Protein AF-0000000082336134 (afdb_homodimer)

pLDDT: mean 95.04, std 8.69, range [46.72, 98.94]

Radius of gyration: 25.52 Å; Cα contacts (8 Å, |Δi|>4): 614; chains: 2; bounding box: 63×89×50 Å

Nearest PDB structures (foldseek):
  8w0r-assembly1_A  TM=9.629E-01  e=2.155E-12  Homo sapiens
  6oht-assembly1_A  TM=9.572E-01  e=1.362E-10  Homo sapiens
  7xew-assembly1_A  TM=1.998E-01  e=6.563E+00  Mus musculus
  8w0r-assembly1_A  TM=9.629E-01  e=2.155E-12  Homo sapiens
  6oht-assembly1_A  TM=9.572E-01  e=1.362E-10  Homo sapiens

Secondary structure (DSSP, 8-state):
-------SSTT---TT----SS-HHHHHHHHHHHHHHHHHHHHHHHHHH-TT--HHHHHHHHHHHHHHHIIIIIIHHHHHHTTTGGG--SHHHHHHHHHTTS-GGGGTT-HHHHHHHHHIIIIIHHHHHHHHHHHHTT-TTHHHHHHHHHHHHHHHHHHHHHHHHHHHHHH----S-SSHIIIIIIIIIHHHHHHHHHHHHHHHHHHHHHHHHHHHHHHHHHHHHHHHHHT-/-------SSTT---TT----SS-HHHHHHHHHHHHHHHHHHHHHHHHHH-TT--HHHHHHHHHHHHHHHIIIIIIHHHHHHTTTGGG--SHHHHHHHHHTTS-GGGGTT-HHHHHHHHHIIIIIHHHHHHHHHHHHTT-TTHHHHHHHHHHHHHHHHHHHHHHHHHHHHHH----S-SSHIIIIIIIIIHHHHHHHHHHHHHHHHHHHHHHHHHHHHHHHHHHHHHHHHHT-

Sequence (464 aa):
MAHPHSYHPVGVDIPNYVPNEWSTLALVSTFAAVAVAVLATAKTLATKSNPNISIPDLSTVLWFSLCSPIHFVLEGYYASNFTTLQGSQHILAQLWKEYSLSDSRYLTSDGFMVIMESVTAWGWGPLSLILAYFIVTDNAFRHPLQIIISLGQLYGNILYYGICAFDFLVYGVEYSRPENYYFYGYFVFLNAFWIVIPVYLISDSVRSCAAAFADVKRLKTAGINGSAKKTTMAHPHSYHPVGVDIPNYVPNEWSTLALVSTFAAVAVAVLATAKTLATKSNPNISIPDLSTVLWFSLCSPIHFVLEGYYASNFTTLQGSQHILAQLWKEYSLSDSRYLTSDGFMVIMESVTAWGWGPLSLILAYFIVTDNAFRHPLQIIISLGQLYGNILYYGICAFDFLVYGVEYSRPENYYFYGYFVFLNAFWIVIPVYLISDSVRSCAAAFADVKRLKTAGINGSAKKTT

Foldseek 3Di:
DPDDDDWPPHPDDQPQADAAPDDPVVLVVVVVVVLVVQLVVQLVVLCVLAVPQDPVLNVLLSVLSSLQCCLAPLLVCLLVQQQPLRNDRPSSSNSQVSLQLLAVCSRVPNPLSNVLSVCSRVPSNVLSNVLSVCSSVVNPCNLVSLLVSLVSLQVSLCCVVVVQVCCCVPVVTGGHDPDCCSNCVSPNVVSVCSNVVSVVSNVVSVVVVVVVVVVVVVVVVVVVVVVVVVVD/DPDDDDWPPHPDDQPQADAAPDDPVVLVVVVVVVLVVQLVVQLVVLCVLAVPQDPVLNVLLSVLSSLQCCLAPLLVCLLVQQQPLRNDRPSSSNSQVSLQLLAVCSRVPNPLSNVLSVCSRVPSNVLSNVLSVCSSVVNPCNLVSLLVSLVSLQVSLCCVVVVQVCCCVPVVTGGHDPDCCSNCVSPNVVSVCSNVVSVVSNVVSVVVVVVVVVVVVVVVVVVVVVVVVVVD

Structure (mmCIF, N/CA/C/O backbone):
data_AF-0000000082336134-model_v1
#
loop_
_entity.id
_entity.type
_entity.pdbx_description
1 polymer 'EXPERA domain-containing protein'
#
loop_
_atom_site.group_PDB
_atom_site.id
_atom_site.type_symbol
_atom_site.label_atom_id
_atom_site.label_alt_id
_atom_site.label_comp_id
_atom_site.label_asym_id
_atom_site.label_entity_id
_atom_site.label_seq_id
_atom_site.pdbx_PDB_ins_code
_atom_site.Cartn_x
_atom_site.Cartn_y
_atom_site.Cartn_z
_atom_site.occupancy
_atom_site.B_iso_or_equiv
_atom_site.auth_seq_id
_atom_site.auth_comp_id
_atom_site.auth_asym_id
_atom_site.auth_atom_id
_atom_site.pdbx_PDB_model_num
ATOM 1 N N . MET A 1 1 ? -9.109 -38.531 -6.867 1 47.91 1 MET A N 1
ATOM 2 C CA . MET A 1 1 ? -8.836 -38.062 -8.227 1 47.91 1 MET A CA 1
ATOM 3 C C . MET A 1 1 ? -9.125 -36.594 -8.359 1 47.91 1 MET A C 1
ATOM 5 O O . MET A 1 1 ? -10 -36.062 -7.672 1 47.91 1 MET A O 1
ATOM 9 N N . ALA A 1 2 ? -8.055 -35.719 -8.812 1 63.34 2 ALA A N 1
ATOM 10 C CA . ALA A 1 2 ? -8.234 -34.25 -8.891 1 63.34 2 ALA A CA 1
ATOM 11 C C . ALA A 1 2 ? -9.438 -33.906 -9.75 1 63.34 2 ALA A C 1
ATOM 13 O O . ALA A 1 2 ? -9.609 -34.438 -10.852 1 63.34 2 ALA A O 1
ATOM 14 N N . HIS A 1 3 ? -10.562 -33.469 -9.234 1 80.19 3 HIS A N 1
ATOM 15 C CA . HIS A 1 3 ? -11.727 -33.031 -10 1 80.19 3 HIS A CA 1
ATOM 16 C C . HIS A 1 3 ? -11.328 -32.062 -11.094 1 80.19 3 HIS A C 1
ATOM 18 O O . HIS A 1 3 ? -10.43 -31.234 -10.891 1 80.19 3 HIS A O 1
ATOM 24 N N . PRO A 1 4 ? -11.906 -32.312 -12.188 1 86 4 PRO A N 1
ATOM 25 C CA . PRO A 1 4 ? -11.68 -31.297 -13.227 1 86 4 PRO A CA 1
ATOM 26 C C . PRO A 1 4 ? -12.203 -29.922 -12.828 1 86 4 PRO A C 1
ATOM 28 O O . PRO A 1 4 ? -13.164 -29.812 -12.055 1 86 4 PRO A O 1
ATOM 31 N N . HIS A 1 5 ? -11.484 -28.938 -13.141 1 90.5 5 HIS A N 1
ATOM 32 C CA . HIS A 1 5 ? -11.93 -27.578 -12.883 1 90.5 5 HIS A CA 1
ATOM 33 C C . HIS A 1 5 ? -11.758 -26.688 -14.109 1 90.5 5 HIS A C 1
ATOM 35 O O . HIS A 1 5 ? -11.148 -27.109 -15.102 1 90.5 5 HIS A O 1
ATOM 41 N N . SER A 1 6 ? -12.32 -25.484 -14 1 89.31 6 SER A N 1
ATOM 42 C CA . SER A 1 6 ? -12.328 -24.594 -15.156 1 89.31 6 SER A CA 1
ATOM 43 C C . SER A 1 6 ? -11.539 -23.312 -14.875 1 89.31 6 SER A C 1
ATOM 45 O O . SER A 1 6 ? -11.836 -22.266 -15.445 1 89.31 6 SER A O 1
ATOM 47 N N . TYR A 1 7 ? -10.656 -23.438 -14 1 94.44 7 TYR A N 1
ATOM 48 C CA . TYR A 1 7 ? -9.844 -22.266 -13.68 1 94.44 7 TYR A CA 1
ATOM 49 C C . TYR A 1 7 ? -8.742 -22.078 -14.711 1 94.44 7 TYR A C 1
ATOM 51 O O . TYR A 1 7 ? -8.398 -23 -15.445 1 94.44 7 TYR A O 1
ATOM 59 N N . HIS A 1 8 ? -8.297 -20.891 -14.805 1 93.38 8 HIS A N 1
ATOM 60 C CA . HIS A 1 8 ? -7.254 -20.516 -15.75 1 93.38 8 HIS A CA 1
ATOM 61 C C . HIS A 1 8 ? -5.98 -20.078 -15.023 1 93.38 8 HIS A C 1
ATOM 63 O O . HIS A 1 8 ? -6.039 -19.531 -13.93 1 93.38 8 HIS A O 1
ATOM 69 N N . PRO A 1 9 ? -4.867 -20.203 -15.688 1 93.88 9 PRO A N 1
ATOM 70 C CA . PRO A 1 9 ? -4.691 -20.859 -16.984 1 93.88 9 PRO A CA 1
ATOM 71 C C . PRO A 1 9 ? -5.133 -22.312 -16.969 1 93.88 9 PRO A C 1
ATOM 73 O O . PRO A 1 9 ? -5.152 -22.953 -15.914 1 93.88 9 PRO A O 1
ATOM 76 N N . VAL A 1 10 ? -5.422 -22.719 -18.172 1 91.75 10 VAL A N 1
ATOM 77 C CA . VAL A 1 10 ? -5.945 -24.078 -18.281 1 91.75 10 VAL A CA 1
ATOM 78 C C . VAL A 1 10 ? -4.906 -25.078 -17.766 1 91.75 10 VAL A C 1
ATOM 80 O O . VAL A 1 10 ? -3.729 -24.984 -18.109 1 91.75 10 VAL A O 1
ATOM 83 N N . GLY A 1 11 ? -5.359 -25.984 -16.812 1 89.62 11 GLY A N 1
ATOM 84 C CA . GLY A 1 11 ? -4.469 -27.016 -16.297 1 89.62 11 GLY A CA 1
ATOM 85 C C . GLY A 1 11 ? -3.721 -26.594 -15.047 1 89.62 11 GLY A C 1
ATOM 86 O O . GLY A 1 11 ? -2.916 -27.359 -14.516 1 89.62 11 GLY A O 1
ATOM 87 N N . VAL A 1 12 ? -3.977 -25.422 -14.625 1 91.94 12 VAL A N 1
ATOM 88 C CA . VAL A 1 12 ? -3.328 -24.969 -13.398 1 91.94 12 VAL A CA 1
ATOM 89 C C . VAL A 1 12 ? -3.611 -25.969 -12.273 1 91.94 12 VAL A C 1
ATOM 91 O O . VAL A 1 12 ? -4.723 -26.484 -12.164 1 91.94 12 VAL A O 1
ATOM 94 N N . ASP A 1 13 ? -2.578 -26.234 -11.523 1 90.69 13 ASP A N 1
ATOM 95 C CA . ASP A 1 13 ? -2.689 -27.219 -10.445 1 90.69 13 ASP A CA 1
ATOM 96 C C . ASP A 1 13 ? -3.395 -26.609 -9.227 1 90.69 13 ASP A C 1
ATOM 98 O O . ASP A 1 13 ? -2.902 -25.656 -8.625 1 90.69 13 ASP A O 1
ATOM 102 N N . ILE A 1 14 ? -4.535 -27.125 -8.891 1 94.06 14 ILE A N 1
ATOM 103 C CA . ILE A 1 14 ? -5.293 -26.766 -7.695 1 94.06 14 ILE A CA 1
ATOM 104 C C . ILE A 1 14 ? -5.473 -28 -6.809 1 94.06 14 ILE A C 1
ATOM 106 O O . ILE A 1 14 ? -6.445 -28.734 -6.953 1 94.06 14 ILE A O 1
ATOM 110 N N . PRO A 1 15 ? -4.59 -28.109 -5.934 1 88.38 15 PRO A N 1
ATOM 111 C CA . PRO A 1 15 ? -4.59 -29.344 -5.152 1 88.38 15 PRO A CA 1
ATOM 112 C C . PRO A 1 15 ? -5.859 -29.516 -4.316 1 88.38 15 PRO A C 1
ATOM 114 O O . PRO A 1 15 ? -6.375 -28.547 -3.764 1 88.38 15 PRO A O 1
ATOM 117 N N . ASN A 1 16 ? -6.414 -30.75 -4.285 1 92.75 16 ASN A N 1
ATOM 118 C CA . ASN A 1 16 ? -7.543 -31.125 -3.439 1 92.75 16 ASN A CA 1
ATOM 119 C C . ASN A 1 16 ? -8.789 -30.297 -3.764 1 92.75 16 ASN A C 1
ATOM 121 O O . ASN A 1 16 ? -9.57 -29.969 -2.873 1 92.75 16 ASN A O 1
ATOM 125 N N . TYR A 1 17 ? -8.852 -29.938 -4.965 1 96.06 17 TYR A N 1
ATOM 126 C CA . TYR A 1 17 ? -9.992 -29.125 -5.391 1 96.06 17 TYR A CA 1
ATOM 127 C C . TYR A 1 17 ? -11.289 -29.922 -5.305 1 96.06 17 TYR A C 1
ATOM 129 O O . TYR A 1 17 ? -11.344 -31.094 -5.723 1 96.06 17 TYR A O 1
ATOM 137 N N . VAL A 1 18 ? -12.344 -29.344 -4.754 1 96.62 18 VAL A N 1
ATOM 138 C CA . VAL A 1 18 ? -13.711 -29.844 -4.75 1 96.62 18 VAL A CA 1
ATOM 139 C C . VAL A 1 18 ? -14.664 -28.766 -5.262 1 96.62 18 VAL A C 1
ATOM 141 O O . VAL A 1 18 ? -14.648 -27.625 -4.773 1 96.62 18 VAL A O 1
ATOM 144 N N . PRO A 1 19 ? -15.398 -29.109 -6.273 1 96.5 19 PRO A N 1
ATOM 145 C CA . PRO A 1 19 ? -16.344 -28.109 -6.805 1 96.5 19 PRO A CA 1
ATOM 146 C C . PRO A 1 19 ? -17.359 -27.656 -5.77 1 96.5 19 PRO A C 1
ATOM 148 O O . PRO A 1 19 ? -17.719 -28.406 -4.863 1 96.5 19 PRO A O 1
ATOM 151 N N . ASN A 1 20 ? -17.828 -26.438 -5.957 1 97.5 20 ASN A N 1
ATOM 152 C CA . ASN A 1 20 ? -18.844 -25.859 -5.066 1 97.5 20 ASN A CA 1
ATOM 153 C C . ASN A 1 20 ? -20.125 -26.672 -5.066 1 97.5 20 ASN A C 1
ATOM 155 O O . ASN A 1 20 ? -20.562 -27.172 -6.113 1 97.5 20 ASN A O 1
ATOM 159 N N . GLU A 1 21 ? -20.703 -26.734 -3.91 1 97.62 21 GLU A N 1
ATOM 160 C CA . GLU A 1 21 ? -22.031 -27.328 -3.785 1 97.62 21 GLU A CA 1
ATOM 161 C C . GLU A 1 21 ? -23.125 -26.328 -4.133 1 97.62 21 GLU A C 1
ATOM 163 O O . GLU A 1 21 ? -24.141 -26.672 -4.742 1 97.62 21 GLU A O 1
ATOM 168 N N . TRP A 1 22 ? -22.922 -25.078 -3.756 1 97.94 22 TRP A N 1
ATOM 169 C CA . TRP A 1 22 ? -23.891 -24.016 -4.023 1 97.94 22 TRP A CA 1
ATOM 170 C C . TRP A 1 22 ? -23.719 -23.469 -5.434 1 97.94 22 TRP A C 1
ATOM 172 O O . TRP A 1 22 ? -22.609 -23.422 -5.961 1 97.94 22 TRP A O 1
ATOM 182 N N . SER A 1 23 ? -24.844 -23.078 -6.012 1 97.62 23 SER A N 1
ATOM 183 C CA . SER A 1 23 ? -24.797 -22.453 -7.324 1 97.62 23 SER A CA 1
ATOM 184 C C . SER A 1 23 ? -24.25 -21.031 -7.238 1 97.62 23 SER A C 1
ATOM 186 O O . SER A 1 23 ? -24.219 -20.438 -6.16 1 97.62 23 SER A O 1
ATOM 188 N N . THR A 1 24 ? -23.859 -20.531 -8.383 1 96.19 24 THR A N 1
ATOM 189 C CA . THR A 1 24 ? -23.375 -19.156 -8.477 1 96.19 24 THR A CA 1
ATOM 190 C C . THR A 1 24 ? -24.438 -18.188 -7.984 1 96.19 24 THR A C 1
ATOM 192 O O . THR A 1 24 ? -24.156 -17.281 -7.195 1 96.19 24 THR A O 1
ATOM 195 N N . LEU A 1 25 ? -25.656 -18.344 -8.414 1 97.25 25 LEU A N 1
ATOM 196 C CA . LEU A 1 25 ? -26.734 -17.453 -8.039 1 97.25 25 LEU A CA 1
ATOM 197 C C . LEU A 1 25 ? -26.969 -17.469 -6.531 1 97.25 25 LEU A C 1
ATOM 199 O O . LEU A 1 25 ? -27.188 -16.422 -5.918 1 97.25 25 LEU A O 1
ATOM 203 N N . ALA A 1 26 ? -26.922 -18.625 -5.941 1 98.25 26 ALA A N 1
ATOM 204 C CA . ALA A 1 26 ? -27.109 -18.75 -4.496 1 98.25 26 ALA A CA 1
ATOM 205 C C . ALA A 1 26 ? -25.984 -18.016 -3.74 1 98.25 26 ALA A C 1
ATOM 207 O O . ALA A 1 26 ? -26.25 -17.312 -2.762 1 98.25 26 ALA A O 1
ATOM 208 N N . LEU A 1 27 ? -24.812 -18.188 -4.168 1 98.06 27 LEU A N 1
ATOM 209 C CA . LEU A 1 27 ? -23.672 -17.578 -3.512 1 98.06 27 LEU A CA 1
ATOM 210 C C . LEU A 1 27 ? -23.734 -16.062 -3.619 1 98.06 27 LEU A C 1
ATOM 212 O O . LEU A 1 27 ? -23.594 -15.359 -2.615 1 98.06 27 LEU A O 1
ATOM 216 N N . VAL A 1 28 ? -23.969 -15.539 -4.766 1 96.62 28 VAL A N 1
ATOM 217 C CA . VAL A 1 28 ? -23.969 -14.102 -5.02 1 96.62 28 VAL A CA 1
ATOM 218 C C . VAL A 1 28 ? -25.156 -13.453 -4.297 1 96.62 28 VAL A C 1
ATOM 220 O O . VAL A 1 28 ? -25.016 -12.375 -3.719 1 96.62 28 VAL A O 1
ATOM 223 N N . SER A 1 29 ? -26.297 -14.141 -4.309 1 98 29 SER A N 1
ATOM 224 C CA . SER A 1 29 ? -27.469 -13.586 -3.637 1 98 29 SER A CA 1
ATOM 225 C C . SER A 1 29 ? -27.281 -13.57 -2.123 1 98 29 SER A C 1
ATOM 227 O O . SER A 1 29 ? -27.75 -12.656 -1.443 1 98 29 SER A O 1
ATOM 229 N N . THR A 1 30 ? -26.703 -14.602 -1.63 1 98.06 30 THR A N 1
ATOM 230 C CA . THR A 1 30 ? -26.422 -14.625 -0.198 1 98.06 30 THR A CA 1
ATOM 231 C C . THR A 1 30 ? -25.469 -13.508 0.191 1 98.06 30 THR A C 1
ATOM 233 O O . THR A 1 30 ? -25.688 -12.812 1.189 1 98.06 30 THR A O 1
ATOM 236 N N . PHE A 1 31 ? -24.422 -13.312 -0.579 1 98 31 PHE A N 1
ATOM 237 C CA . PHE A 1 31 ? -23.484 -12.219 -0.342 1 98 31 PHE A CA 1
ATOM 238 C C . PHE A 1 31 ? -24.219 -10.875 -0.36 1 98 31 PHE A C 1
ATOM 240 O O . PHE A 1 31 ? -24.031 -10.047 0.532 1 98 31 PHE A O 1
ATOM 247 N N . ALA A 1 32 ? -25.016 -10.695 -1.36 1 98.06 32 ALA A N 1
ATOM 248 C CA . ALA A 1 32 ? -25.766 -9.453 -1.513 1 98.06 32 ALA A CA 1
ATOM 249 C C . ALA A 1 32 ? -26.703 -9.227 -0.328 1 98.06 32 ALA A C 1
ATOM 251 O O . ALA A 1 32 ? -26.812 -8.109 0.174 1 98.06 32 ALA A O 1
ATOM 252 N N . ALA A 1 33 ? -27.344 -10.289 0.085 1 98.56 33 ALA A N 1
ATOM 253 C CA . ALA A 1 33 ? -28.266 -10.195 1.21 1 98.56 33 ALA A CA 1
ATOM 254 C C . ALA A 1 33 ? -27.531 -9.781 2.486 1 98.56 33 ALA A C 1
ATOM 256 O O . ALA A 1 33 ? -28.031 -8.953 3.252 1 98.56 33 ALA A O 1
ATOM 257 N N . VAL A 1 34 ? -26.406 -10.336 2.691 1 98.5 34 VAL A N 1
ATOM 258 C CA . VAL A 1 34 ? -25.609 -10 3.869 1 98.5 34 VAL A CA 1
ATOM 259 C C . VAL A 1 34 ? -25.141 -8.547 3.779 1 98.5 34 VAL A C 1
ATOM 261 O O . VAL A 1 34 ? -25.203 -7.812 4.766 1 98.5 34 VAL A O 1
ATOM 264 N N . ALA A 1 35 ? -24.703 -8.148 2.611 1 98.56 35 ALA A N 1
ATOM 265 C CA . ALA A 1 35 ? -24.266 -6.77 2.404 1 98.56 35 ALA A CA 1
ATOM 266 C C . ALA A 1 35 ? -25.391 -5.781 2.699 1 98.56 35 ALA A C 1
ATOM 268 O O . ALA A 1 35 ? -25.172 -4.77 3.371 1 98.56 35 ALA A O 1
ATOM 269 N N . VAL A 1 36 ? -26.562 -6.109 2.203 1 98.75 36 VAL A N 1
ATOM 270 C CA . VAL A 1 36 ? -27.719 -5.246 2.416 1 98.75 36 VAL A CA 1
ATOM 271 C C . VAL A 1 36 ? -28.047 -5.172 3.906 1 98.75 36 VAL A C 1
ATOM 273 O O . VAL A 1 36 ? -28.359 -4.098 4.426 1 98.75 36 VAL A O 1
ATOM 276 N N . ALA A 1 37 ? -27.969 -6.277 4.551 1 98.81 37 ALA A N 1
ATOM 277 C CA . ALA A 1 37 ? -28.234 -6.309 5.988 1 98.81 37 ALA A CA 1
ATOM 278 C C . ALA A 1 37 ? -27.219 -5.457 6.75 1 98.81 37 ALA A C 1
ATOM 280 O O . ALA A 1 37 ? -27.594 -4.73 7.676 1 98.81 37 ALA A O 1
ATOM 281 N N . VAL A 1 38 ? -25.969 -5.52 6.379 1 98.81 38 VAL A N 1
ATOM 282 C CA . VAL A 1 38 ? -24.922 -4.734 7.012 1 98.81 38 VAL A CA 1
ATOM 283 C C . VAL A 1 38 ? -25.188 -3.246 6.789 1 98.81 38 VAL A C 1
ATOM 285 O O . VAL A 1 38 ? -25.109 -2.451 7.73 1 98.81 38 VAL A O 1
ATOM 288 N N . LEU A 1 39 ? -25.5 -2.902 5.609 1 98.88 39 LEU A N 1
ATOM 289 C CA . LEU A 1 39 ? -25.734 -1.505 5.266 1 98.88 39 LEU A CA 1
ATOM 290 C C . LEU A 1 39 ? -26.969 -0.964 5.992 1 98.88 39 LEU A C 1
ATOM 292 O O . LEU A 1 39 ? -26.938 0.159 6.5 1 98.88 39 LEU A O 1
ATOM 296 N N . ALA A 1 40 ? -28 -1.773 6.02 1 98.81 40 ALA A N 1
ATOM 297 C CA . ALA A 1 40 ? -29.219 -1.355 6.703 1 98.81 40 ALA A CA 1
ATOM 298 C C . ALA A 1 40 ? -28.969 -1.159 8.195 1 98.81 40 ALA A C 1
ATOM 300 O O . ALA A 1 40 ? -29.438 -0.185 8.789 1 98.81 40 ALA A O 1
ATOM 301 N N . THR A 1 41 ? -28.266 -2.027 8.758 1 98.81 41 THR A N 1
ATOM 302 C CA . THR A 1 41 ? -27.938 -1.93 10.18 1 98.81 41 THR A CA 1
ATOM 303 C C . THR A 1 41 ? -27.062 -0.706 10.445 1 98.81 41 THR A C 1
ATOM 305 O O . THR A 1 41 ? -27.297 0.035 11.398 1 98.81 41 THR A O 1
ATOM 308 N N . ALA A 1 42 ? -26.078 -0.5 9.602 1 98.81 42 ALA A N 1
ATOM 309 C CA . ALA A 1 42 ? -25.188 0.646 9.75 1 98.81 42 ALA A CA 1
ATOM 310 C C . ALA A 1 42 ? -25.953 1.959 9.609 1 98.81 42 ALA A C 1
ATOM 312 O O . ALA A 1 42 ? -25.734 2.896 10.383 1 98.81 42 ALA A O 1
ATOM 313 N N . LYS A 1 43 ? -26.812 1.992 8.656 1 98.81 43 LYS A N 1
ATOM 314 C CA . LYS A 1 43 ? -27.625 3.193 8.461 1 98.81 43 LYS A CA 1
ATOM 315 C C . LYS A 1 43 ? -28.469 3.492 9.688 1 98.81 43 LYS A C 1
ATOM 317 O O . LYS A 1 43 ? -28.516 4.633 10.156 1 98.81 43 LYS A O 1
ATOM 322 N N . THR A 1 44 ? -29.094 2.465 10.195 1 98.75 44 THR A N 1
ATOM 323 C CA . THR A 1 44 ? -29.969 2.621 11.344 1 98.75 44 THR A CA 1
ATOM 324 C C . THR A 1 44 ? -29.188 3.07 12.57 1 98.75 44 THR A C 1
ATOM 326 O O . THR A 1 44 ? -29.578 4.016 13.258 1 98.75 44 THR A O 1
ATOM 329 N N . LEU A 1 45 ? -28.078 2.494 12.805 1 98.75 45 LEU A N 1
ATOM 330 C CA . LEU A 1 45 ? -27.266 2.826 13.977 1 98.75 45 LEU A CA 1
ATOM 331 C C . LEU A 1 45 ? -26.688 4.23 13.852 1 98.75 45 LEU A C 1
ATOM 333 O O . LEU A 1 45 ? -26.656 4.984 14.828 1 98.75 45 LEU A O 1
ATOM 337 N N . ALA A 1 46 ? -26.234 4.578 12.656 1 98.75 46 ALA A N 1
ATOM 338 C CA . ALA A 1 46 ? -25.625 5.883 12.438 1 98.75 46 ALA A CA 1
ATOM 339 C C . ALA A 1 46 ? -26.641 7.008 12.609 1 98.75 46 ALA A C 1
ATOM 341 O O . ALA A 1 46 ? -26.359 8.008 13.281 1 98.75 46 ALA A O 1
ATOM 342 N N . THR A 1 47 ? -27.812 6.828 12.078 1 98.5 47 THR A N 1
ATOM 343 C CA . THR A 1 47 ? -28.812 7.887 12.117 1 98.5 47 THR A CA 1
ATOM 344 C C . THR A 1 47 ? -29.438 7.992 13.508 1 98.5 47 THR A C 1
ATOM 346 O O . THR A 1 47 ? -29.891 9.07 13.906 1 98.5 47 THR A O 1
ATOM 349 N N . LYS A 1 48 ? -29.516 6.898 14.211 1 98.44 48 LYS A N 1
ATOM 350 C CA . LYS A 1 48 ? -29.984 6.949 15.594 1 98.44 48 LYS A CA 1
ATOM 351 C C . LYS A 1 48 ? -28.969 7.676 16.484 1 98.44 48 LYS A C 1
ATOM 353 O O . LYS A 1 48 ? -29.359 8.461 17.359 1 98.44 48 LYS A O 1
ATOM 358 N N . SER A 1 49 ? -27.75 7.473 16.297 1 98.31 49 SER A N 1
ATOM 359 C CA . SER A 1 49 ? -26.688 8.055 17.109 1 98.31 49 SER A CA 1
ATOM 360 C C . SER A 1 49 ? -26.469 9.523 16.766 1 98.31 49 SER A C 1
ATOM 362 O O . SER A 1 49 ? -26.156 10.336 17.625 1 98.31 49 SER A O 1
ATOM 364 N N . ASN A 1 50 ? -26.516 9.812 15.469 1 98.12 50 ASN A N 1
ATOM 365 C CA . ASN A 1 50 ? -26.375 11.172 14.961 1 98.12 50 ASN A CA 1
ATOM 366 C C . ASN A 1 50 ? -27.469 11.516 13.953 1 98.12 50 ASN A C 1
ATOM 368 O O . ASN A 1 50 ? -27.234 11.438 12.742 1 98.12 50 ASN A O 1
ATOM 372 N N . PRO A 1 51 ? -28.547 11.977 14.445 1 97.75 51 PRO A N 1
ATOM 373 C CA . PRO A 1 51 ? -29.719 12.227 13.594 1 97.75 51 PRO A CA 1
ATOM 374 C C . PRO A 1 51 ? -29.469 13.312 12.555 1 97.75 51 PRO A C 1
ATOM 376 O O . PRO A 1 51 ? -30.188 13.391 11.555 1 97.75 51 PRO A O 1
ATOM 379 N N . ASN A 1 52 ? -28.469 14.172 12.734 1 97.5 52 ASN A N 1
ATOM 380 C CA . ASN A 1 52 ? -28.203 15.273 11.82 1 97.5 52 ASN A CA 1
ATOM 381 C C . ASN A 1 52 ? -27.016 14.977 10.914 1 97.5 52 ASN A C 1
ATOM 383 O O . ASN A 1 52 ? -26.453 15.883 10.305 1 97.5 52 ASN A O 1
ATOM 387 N N . ILE A 1 53 ? -26.625 13.75 10.852 1 97.94 53 ILE A N 1
ATOM 388 C CA . ILE A 1 53 ? -25.484 13.359 10.031 1 97.94 53 ILE A CA 1
ATOM 389 C C . ILE A 1 53 ? -25.75 13.727 8.57 1 97.94 53 ILE A C 1
ATOM 391 O O . ILE A 1 53 ? -26.859 13.523 8.07 1 97.94 53 ILE A O 1
ATOM 395 N N . SER A 1 54 ? -24.812 14.328 7.879 1 98 54 SER A N 1
ATOM 396 C CA . SER A 1 54 ? -24.953 14.727 6.48 1 98 54 SER A CA 1
ATOM 397 C C . SER A 1 54 ? -24.969 13.516 5.555 1 98 54 SER A C 1
ATOM 399 O O . SER A 1 54 ? -24.484 12.445 5.918 1 98 54 SER A O 1
ATOM 401 N N . ILE A 1 55 ? -25.422 13.656 4.418 1 98.12 55 ILE A N 1
ATOM 402 C CA . ILE A 1 55 ? -25.547 12.578 3.441 1 98.12 55 ILE A CA 1
ATOM 403 C C . ILE A 1 55 ? -24.172 12.062 3.053 1 98.12 55 ILE A C 1
ATOM 405 O O . ILE A 1 55 ? -23.938 10.852 3.031 1 98.12 55 ILE A O 1
ATOM 409 N N . PRO A 1 56 ? -23.188 12.984 2.771 1 98.19 56 PRO A N 1
ATOM 410 C CA . PRO A 1 56 ? -21.859 12.477 2.438 1 98.19 56 PRO A CA 1
ATOM 411 C C . PRO A 1 56 ? -21.219 11.688 3.584 1 98.19 56 PRO A C 1
ATOM 413 O O . PRO A 1 56 ? -20.594 10.648 3.355 1 98.19 56 PRO A O 1
ATOM 416 N N . ASP A 1 57 ? -21.422 12.164 4.762 1 98.62 57 ASP A N 1
ATOM 417 C CA . ASP A 1 57 ? -20.859 11.453 5.91 1 98.62 57 ASP A CA 1
ATOM 418 C C . ASP A 1 57 ? -21.547 10.094 6.098 1 98.62 57 ASP A C 1
ATOM 420 O O . ASP A 1 57 ? -20.875 9.094 6.383 1 98.62 57 ASP A O 1
ATOM 424 N N . LEU A 1 58 ? -22.859 10.086 5.969 1 98.81 58 LEU A N 1
ATOM 425 C CA . LEU A 1 58 ? -23.578 8.82 6.09 1 98.81 58 LEU A CA 1
ATOM 426 C C . LEU A 1 58 ? -23.125 7.828 5.027 1 98.81 58 LEU A C 1
ATOM 428 O O . LEU A 1 58 ? -22.922 6.648 5.32 1 98.81 58 LEU A O 1
ATOM 432 N N . SER A 1 59 ? -22.953 8.289 3.818 1 98.81 59 SER A N 1
ATOM 433 C CA . SER A 1 59 ? -22.484 7.426 2.742 1 98.81 59 SER A CA 1
ATOM 434 C C . SER A 1 59 ? -21.109 6.844 3.07 1 98.81 59 SER A C 1
ATOM 436 O O . SER A 1 59 ? -20.828 5.68 2.768 1 98.81 59 SER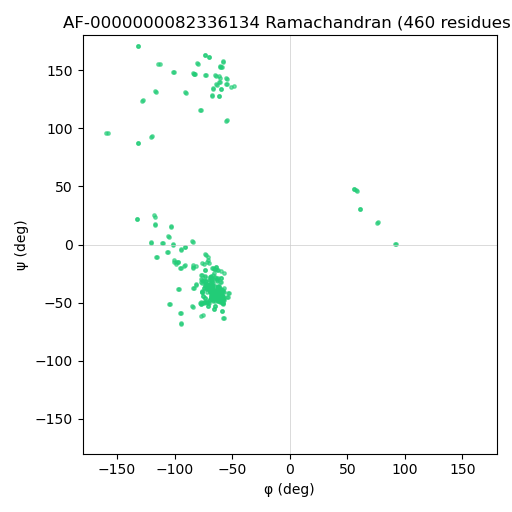 A O 1
ATOM 438 N N . THR A 1 60 ? -20.25 7.676 3.633 1 98.94 60 THR A N 1
ATOM 439 C CA . THR A 1 60 ? -18.922 7.223 4.012 1 98.94 60 THR A CA 1
ATOM 440 C C . THR A 1 60 ? -19 6.199 5.141 1 98.94 60 THR A C 1
ATOM 442 O O . THR A 1 60 ? -18.25 5.219 5.148 1 98.94 60 THR A O 1
ATOM 445 N N . VAL A 1 61 ? -19.891 6.422 6.09 1 98.94 61 VAL A N 1
ATOM 446 C CA . VAL A 1 61 ? -20.125 5.461 7.164 1 98.94 61 VAL A CA 1
ATOM 447 C C . VAL A 1 61 ? -20.547 4.121 6.574 1 98.94 61 VAL A C 1
ATOM 449 O O . VAL A 1 61 ? -20.047 3.068 6.977 1 98.94 61 VAL A O 1
ATOM 452 N N . LEU A 1 62 ? -21.438 4.172 5.684 1 98.94 62 LEU A N 1
ATOM 453 C CA . LEU A 1 62 ? -21.938 2.949 5.062 1 98.94 62 LEU A CA 1
ATOM 454 C C . LEU A 1 62 ? -20.812 2.225 4.316 1 98.94 62 LEU A C 1
ATOM 456 O O . LEU A 1 62 ? -20.703 1.001 4.406 1 98.94 62 LEU A O 1
ATOM 460 N N . TRP A 1 63 ? -20 2.963 3.615 1 98.94 63 TRP A N 1
ATOM 461 C CA . TRP A 1 63 ? -18.875 2.383 2.881 1 98.94 63 TRP A CA 1
ATOM 462 C C . TRP A 1 63 ? -17.938 1.632 3.822 1 98.94 63 TRP A C 1
ATOM 464 O O . TRP A 1 63 ? -17.625 0.465 3.588 1 98.94 63 TRP A O 1
ATOM 474 N N . PHE A 1 64 ? -17.547 2.232 4.887 1 98.94 64 PHE A N 1
ATOM 475 C CA . PHE A 1 64 ? -16.562 1.619 5.773 1 98.94 64 PHE A CA 1
ATOM 476 C C . PHE A 1 64 ? -17.219 0.523 6.617 1 98.94 64 PHE A C 1
ATOM 478 O O . PHE A 1 64 ? -16.547 -0.428 7.023 1 98.94 64 PHE A O 1
ATOM 485 N N . SER A 1 65 ? -18.547 0.631 6.863 1 98.88 65 SER A N 1
ATOM 486 C CA . SER A 1 65 ? -19.25 -0.446 7.551 1 98.88 65 SER A CA 1
ATOM 487 C C . SER A 1 65 ? -19.312 -1.707 6.695 1 98.88 65 SER A C 1
ATOM 489 O O . SER A 1 65 ? -19.281 -2.822 7.223 1 98.88 65 SER A O 1
ATOM 491 N N . LEU A 1 66 ? -19.422 -1.483 5.445 1 98.81 66 LEU A N 1
ATOM 492 C CA . LEU A 1 66 ? -19.391 -2.619 4.531 1 98.81 66 LEU A CA 1
ATOM 493 C C . LEU A 1 66 ? -17.984 -3.162 4.371 1 98.81 66 LEU A C 1
ATOM 495 O O . LEU A 1 66 ? -17.781 -4.379 4.297 1 98.81 66 LEU A O 1
ATOM 499 N N . CYS A 1 67 ? -16.984 -2.309 4.344 1 98.75 67 CYS A N 1
ATOM 500 C CA . CYS A 1 67 ? -15.586 -2.705 4.203 1 98.75 67 CYS A CA 1
ATOM 501 C C . CYS A 1 67 ? -15.164 -3.611 5.352 1 98.75 67 CYS A C 1
ATOM 503 O O . CYS A 1 67 ? -14.422 -4.574 5.145 1 98.75 67 CYS A O 1
ATOM 505 N N . SER A 1 68 ? -15.648 -3.299 6.496 1 98.69 68 SER A N 1
ATOM 506 C CA . SER A 1 68 ? -15.18 -3.992 7.691 1 98.69 68 SER A CA 1
ATOM 507 C C . SER A 1 68 ? -15.43 -5.492 7.594 1 98.69 68 SER A C 1
ATOM 509 O O . SER A 1 68 ? -14.484 -6.285 7.641 1 98.69 68 SER A O 1
ATOM 511 N N . PRO A 1 69 ? -16.641 -5.988 7.398 1 98.69 69 PRO A N 1
ATOM 512 C CA . PRO A 1 69 ? -16.828 -7.441 7.305 1 98.69 69 PRO A CA 1
ATOM 513 C C . PRO A 1 69 ? -16.219 -8.031 6.035 1 98.69 69 PRO A C 1
ATOM 515 O O . PRO A 1 69 ? -15.781 -9.18 6.039 1 98.69 69 PRO A O 1
ATOM 518 N N . ILE A 1 70 ? -16.172 -7.305 4.945 1 98.56 70 ILE A N 1
ATOM 519 C CA . ILE A 1 70 ? -15.523 -7.82 3.74 1 98.56 70 ILE A CA 1
ATOM 520 C C . ILE A 1 70 ? -14.047 -8.086 4.016 1 98.56 70 ILE A C 1
ATOM 522 O O . ILE A 1 70 ? -13.531 -9.164 3.705 1 98.56 70 ILE A O 1
ATOM 526 N N . HIS A 1 71 ? -13.375 -7.129 4.645 1 98.75 71 HIS A N 1
ATOM 527 C CA . HIS A 1 71 ? -11.961 -7.301 4.949 1 98.75 71 HIS A CA 1
ATOM 528 C C . HIS A 1 71 ? -11.758 -8.281 6.098 1 98.75 71 HIS A C 1
ATOM 530 O O . HIS A 1 71 ? -11.07 -9.297 5.941 1 98.75 71 HIS A O 1
ATOM 536 N N . PHE A 1 72 ? -12.445 -8.094 7.156 1 98.62 72 PHE A N 1
ATOM 537 C CA . PHE A 1 72 ? -12.172 -8.805 8.398 1 98.62 72 PHE A CA 1
ATOM 538 C C . PHE A 1 72 ? -12.688 -10.234 8.32 1 98.62 72 PHE A C 1
ATOM 540 O O . PHE A 1 72 ? -12.008 -11.172 8.75 1 98.62 72 PHE A O 1
ATOM 547 N N . VAL A 1 73 ? -13.836 -10.445 7.762 1 98.56 73 VAL A N 1
ATOM 548 C CA . VAL A 1 73 ? -14.461 -11.766 7.766 1 98.56 73 VAL A CA 1
ATOM 549 C C . VAL A 1 73 ? -14.117 -12.5 6.469 1 98.56 73 VAL A C 1
ATOM 551 O O . VAL A 1 73 ? -13.492 -13.562 6.492 1 98.56 73 VAL A O 1
ATOM 554 N N . LEU A 1 74 ? -14.477 -11.93 5.348 1 98.5 74 LEU A N 1
ATOM 555 C CA . LEU A 1 74 ? -14.266 -12.609 4.074 1 98.5 74 LEU A CA 1
ATOM 556 C C . LEU A 1 74 ? -12.781 -12.766 3.777 1 98.5 74 LEU A C 1
ATOM 558 O O . LEU A 1 74 ? -12.297 -13.891 3.584 1 98.5 74 LEU A O 1
ATOM 562 N N . GLU A 1 75 ? -12.055 -11.703 3.773 1 98.5 75 GLU A N 1
ATOM 563 C CA . GLU A 1 75 ? -10.625 -11.766 3.469 1 98.5 75 GLU A CA 1
ATOM 564 C C . GLU A 1 75 ? -9.836 -12.383 4.621 1 98.5 75 GLU A C 1
ATOM 566 O O . GLU A 1 75 ? -8.82 -13.039 4.406 1 98.5 75 GLU A O 1
ATOM 571 N N . GLY A 1 76 ? -10.359 -12.141 5.832 1 98.75 76 GLY A N 1
ATOM 572 C CA . GLY A 1 76 ? -9.758 -12.82 6.969 1 98.75 76 GLY A CA 1
ATOM 573 C C . GLY A 1 76 ? -9.844 -14.328 6.871 1 98.75 76 GLY A C 1
ATOM 574 O O . GLY A 1 76 ? -8.898 -15.039 7.227 1 98.75 76 GLY A O 1
ATOM 575 N N . TYR A 1 77 ? -10.961 -14.836 6.434 1 98.75 77 TYR A N 1
ATOM 576 C CA . TYR A 1 77 ? -11.102 -16.266 6.219 1 98.75 77 TYR A CA 1
ATOM 577 C C . TYR A 1 77 ? -10.086 -16.766 5.199 1 98.75 77 TYR A C 1
ATOM 579 O O . TYR A 1 77 ? -9.438 -17.797 5.41 1 98.75 77 TYR A O 1
ATOM 587 N N . TYR A 1 78 ? -9.969 -16.062 4.137 1 98.56 78 TYR A N 1
ATOM 588 C CA . TYR A 1 78 ? -9 -16.438 3.117 1 98.56 78 TYR A CA 1
ATOM 589 C C . TYR A 1 78 ? -7.59 -16.469 3.693 1 98.56 78 TYR A C 1
ATOM 591 O O . TYR A 1 78 ? -6.859 -17.453 3.508 1 98.56 78 TYR A O 1
ATOM 599 N N . ALA A 1 79 ? -7.223 -15.422 4.371 1 98.12 79 ALA A N 1
ATOM 600 C CA . ALA A 1 79 ? -5.875 -15.297 4.914 1 98.12 79 ALA A CA 1
ATOM 601 C C . ALA A 1 79 ? -5.566 -16.438 5.883 1 98.12 79 ALA A C 1
ATOM 603 O O . ALA A 1 79 ? -4.426 -16.906 5.953 1 98.12 79 ALA A O 1
ATOM 604 N N . SER A 1 80 ? -6.566 -16.953 6.508 1 98 80 SER A N 1
ATOM 605 C CA . SER A 1 80 ? -6.355 -17.969 7.539 1 98 80 SER A CA 1
ATOM 606 C C . SER A 1 80 ? -6.535 -19.375 6.977 1 98 80 SER A C 1
ATOM 608 O O . SER A 1 80 ? -6.129 -20.359 7.605 1 98 80 SER A O 1
ATOM 610 N N . ASN A 1 81 ? -7.145 -19.516 5.766 1 98 81 ASN A N 1
ATOM 611 C CA . ASN A 1 81 ? -7.508 -20.844 5.273 1 98 81 ASN A CA 1
ATOM 612 C C . ASN A 1 81 ? -7.066 -21.047 3.828 1 98 81 ASN A C 1
ATOM 614 O O . ASN A 1 81 ? -7.605 -21.906 3.125 1 98 81 ASN A O 1
ATOM 618 N N . PHE A 1 82 ? -6.109 -20.297 3.375 1 96.94 82 PHE A N 1
ATOM 619 C CA . PHE A 1 82 ? -5.754 -20.297 1.961 1 96.94 82 PHE A CA 1
ATOM 620 C C . PHE A 1 82 ? -5.254 -21.656 1.527 1 96.94 82 PHE A C 1
ATOM 622 O O . PHE A 1 82 ? -5.367 -22.031 0.356 1 96.94 82 PHE A O 1
ATOM 629 N N . THR A 1 83 ? -4.758 -22.547 2.422 1 95.62 83 THR A N 1
ATOM 630 C CA . THR A 1 83 ? -4.195 -23.844 2.066 1 95.62 83 THR A CA 1
ATOM 631 C C . THR A 1 83 ? -5.297 -24.891 1.919 1 95.62 83 THR A C 1
ATOM 633 O O . THR A 1 83 ? -5.09 -25.938 1.299 1 95.62 83 THR A O 1
ATOM 636 N N . THR A 1 84 ? -6.43 -24.656 2.461 1 95.94 84 THR A N 1
ATOM 637 C CA . THR A 1 84 ? -7.484 -25.672 2.453 1 95.94 84 THR A CA 1
ATOM 638 C C . THR A 1 84 ? -8.727 -25.141 1.747 1 95.94 84 THR A C 1
ATOM 640 O O . THR A 1 84 ? -9.727 -25.844 1.615 1 95.94 84 THR A O 1
ATOM 643 N N . LEU A 1 85 ? -8.617 -23.984 1.288 1 96.19 85 LEU A N 1
ATOM 644 C CA . LEU A 1 85 ? -9.734 -23.281 0.678 1 96.19 85 LEU A CA 1
ATOM 645 C C . LEU A 1 85 ? -10.305 -24.078 -0.493 1 96.19 85 LEU A C 1
ATOM 647 O O . LEU A 1 85 ? -11.523 -24.141 -0.668 1 96.19 85 LEU A O 1
ATOM 651 N N . GLN A 1 86 ? -9.555 -24.719 -1.262 1 96.56 86 GLN A N 1
ATOM 652 C CA . GLN A 1 86 ? -9.891 -25.359 -2.521 1 96.56 86 GLN A CA 1
ATOM 653 C C . GLN A 1 86 ? -10.82 -26.562 -2.291 1 96.56 86 GLN A C 1
ATOM 655 O O . GLN A 1 86 ? -11.648 -26.875 -3.143 1 96.56 86 GLN A O 1
ATOM 660 N N . GLY A 1 87 ? -10.672 -27.156 -1.16 1 96.31 87 GLY A N 1
ATOM 661 C CA . GLY A 1 87 ? -11.438 -28.359 -0.9 1 96.31 87 GLY A CA 1
ATOM 662 C C . GLY A 1 87 ? -12.586 -28.141 0.074 1 96.31 87 GLY A C 1
ATOM 663 O O . GLY A 1 87 ? -13.406 -29.047 0.287 1 96.31 87 GLY A O 1
ATOM 664 N N . SER A 1 88 ? -12.711 -27.031 0.661 1 97.62 88 SER A N 1
ATOM 665 C CA . SER A 1 88 ? -13.672 -26.766 1.726 1 97.62 88 SER A CA 1
ATOM 666 C C . SER A 1 88 ? -15.055 -26.453 1.16 1 97.62 88 SER A C 1
ATOM 668 O O . SER A 1 88 ? -15.18 -25.812 0.119 1 97.62 88 SER A O 1
ATOM 670 N N . GLN A 1 89 ? -16.062 -26.875 1.914 1 98 89 GLN A N 1
ATOM 671 C CA . GLN A 1 89 ? -17.422 -26.562 1.531 1 98 89 GLN A CA 1
ATOM 672 C C . GLN A 1 89 ? -18.016 -25.469 2.428 1 98 89 GLN A C 1
ATOM 674 O O . GLN A 1 89 ? -19.188 -25.141 2.322 1 98 89 GLN A O 1
ATOM 679 N N . HIS A 1 90 ? -17.172 -24.891 3.287 1 98.06 90 HIS A N 1
ATOM 680 C CA . HIS A 1 90 ? -17.594 -23.719 4.043 1 98.06 90 HIS A CA 1
ATOM 681 C C . HIS A 1 90 ? -18.109 -22.609 3.115 1 98.06 90 HIS A C 1
ATOM 683 O O . HIS A 1 90 ? -17.531 -22.375 2.051 1 98.06 90 HIS A O 1
ATOM 689 N N . ILE A 1 91 ? -19.109 -21.906 3.479 1 98.06 91 ILE A N 1
ATOM 690 C CA . ILE A 1 91 ? -19.781 -20.938 2.609 1 98.06 91 ILE A CA 1
ATOM 691 C C . ILE A 1 91 ? -18.766 -19.891 2.145 1 98.06 91 ILE A C 1
ATOM 693 O O . ILE A 1 91 ? -18.797 -19.469 0.986 1 98.06 91 ILE A O 1
ATOM 697 N N . LEU A 1 92 ? -17.922 -19.469 2.965 1 98.5 92 LEU A N 1
ATOM 698 C CA . LEU A 1 92 ? -16.922 -18.469 2.598 1 98.5 92 LEU A CA 1
ATOM 699 C C . LEU A 1 92 ? -15.914 -19.062 1.616 1 98.5 92 LEU A C 1
ATOM 701 O O . LEU A 1 92 ? -15.43 -18.359 0.722 1 98.5 92 LEU A O 1
ATOM 705 N N . ALA A 1 93 ? -15.562 -20.328 1.773 1 98.5 93 ALA A N 1
ATOM 706 C CA . ALA A 1 93 ? -14.68 -20.984 0.824 1 98.5 93 ALA A CA 1
ATOM 707 C C . ALA A 1 93 ? -15.328 -21.094 -0.553 1 98.5 93 ALA A C 1
ATOM 709 O O . ALA A 1 93 ? -14.672 -20.875 -1.574 1 98.5 93 ALA A O 1
ATOM 710 N N . GLN A 1 94 ? -16.578 -21.438 -0.514 1 98.5 94 GLN A N 1
ATOM 711 C CA . GLN A 1 94 ? -17.297 -21.547 -1.78 1 98.5 94 GLN A CA 1
ATOM 712 C C . GLN A 1 94 ? -17.406 -20.188 -2.477 1 98.5 94 GLN A C 1
ATOM 714 O O . GLN A 1 94 ? -17.344 -20.109 -3.705 1 98.5 94 GLN A O 1
ATOM 719 N N . LEU A 1 95 ? -17.578 -19.141 -1.682 1 98.38 95 LEU A N 1
ATOM 720 C CA . LEU A 1 95 ? -17.578 -17.797 -2.244 1 98.38 95 LEU A CA 1
ATOM 721 C C . LEU A 1 95 ? -16.234 -17.469 -2.896 1 98.38 95 LEU A C 1
ATOM 723 O O . LEU A 1 95 ? -16.188 -16.922 -3.996 1 98.38 95 LEU A O 1
ATOM 727 N N . TRP A 1 96 ? -15.172 -17.828 -2.246 1 98.06 96 TRP A N 1
ATOM 728 C CA . TRP A 1 96 ? -13.844 -17.578 -2.793 1 98.06 96 TRP A CA 1
ATOM 729 C C . TRP A 1 96 ? -13.602 -18.406 -4.051 1 98.06 96 TRP A C 1
ATOM 731 O O . TRP A 1 96 ? -13 -17.922 -5.012 1 98.06 96 TRP A O 1
ATOM 741 N N . LYS A 1 97 ? -14.039 -19.688 -4.059 1 97.81 97 LYS A N 1
ATOM 742 C CA . LYS A 1 97 ? -13.898 -20.5 -5.258 1 97.81 97 LYS A CA 1
ATOM 743 C C . LYS A 1 97 ? -14.672 -19.906 -6.426 1 97.81 97 LYS A C 1
ATOM 745 O O . LYS A 1 97 ? -14.188 -19.906 -7.562 1 97.81 97 LYS A O 1
ATOM 750 N N . GLU A 1 98 ? -15.852 -19.391 -6.113 1 97.25 98 GLU A N 1
ATOM 751 C CA . GLU A 1 98 ? -16.625 -18.703 -7.145 1 97.25 98 GLU A CA 1
ATOM 752 C C . GLU A 1 98 ? -15.883 -17.469 -7.672 1 97.25 98 GLU A C 1
ATOM 754 O O . GLU A 1 98 ? -15.758 -17.297 -8.883 1 97.25 98 GLU A O 1
ATOM 759 N N . TYR A 1 99 ? -15.406 -16.656 -6.773 1 97.19 99 TYR A N 1
ATOM 760 C CA . TYR A 1 99 ? -14.703 -15.438 -7.145 1 97.19 99 TYR A CA 1
ATOM 761 C C . TYR A 1 99 ? -13.422 -15.75 -7.895 1 97.19 99 TYR A C 1
ATOM 763 O O . TYR A 1 99 ? -13.008 -15 -8.781 1 97.19 99 TYR A O 1
ATOM 771 N N . SER A 1 100 ? -12.82 -16.875 -7.637 1 97.31 100 SER A N 1
ATOM 772 C CA . SER A 1 100 ? -11.531 -17.266 -8.203 1 97.31 100 SER A CA 1
ATOM 773 C C . SER A 1 100 ? -11.656 -17.625 -9.68 1 97.31 100 SER A C 1
ATOM 775 O O . SER A 1 100 ? -10.656 -17.781 -10.375 1 97.31 100 SER A O 1
ATOM 777 N N . LEU A 1 101 ? -12.859 -17.703 -10.148 1 96.31 101 LEU A N 1
ATOM 778 C CA . LEU A 1 101 ? -13.062 -17.859 -11.586 1 96.31 101 LEU A CA 1
ATOM 779 C C . LEU A 1 101 ? -12.57 -16.641 -12.352 1 96.31 101 LEU A C 1
ATOM 781 O O . LEU A 1 101 ? -12.266 -16.734 -13.539 1 96.31 101 LEU A O 1
ATOM 785 N N . SER A 1 102 ? -12.469 -15.539 -11.641 1 96.69 102 SER A N 1
ATOM 786 C CA . SER A 1 102 ? -11.961 -14.312 -12.25 1 96.69 102 SER A CA 1
ATOM 787 C C . SER A 1 102 ? -10.484 -14.109 -11.922 1 96.69 102 SER A C 1
ATOM 789 O O . SER A 1 102 ? -9.812 -13.266 -12.531 1 96.69 102 SER A O 1
ATOM 791 N N . ASP A 1 103 ? -10 -14.844 -10.93 1 97.62 103 ASP A N 1
ATOM 792 C CA . ASP A 1 103 ? -8.594 -14.758 -10.539 1 97.62 103 ASP A CA 1
ATOM 793 C C . ASP A 1 103 ? -8.164 -16 -9.773 1 97.62 103 ASP A C 1
ATOM 795 O O . ASP A 1 103 ? -8.258 -16.062 -8.547 1 97.62 103 ASP A O 1
ATOM 799 N N . SER A 1 104 ? -7.598 -16.922 -10.438 1 96.88 104 SER A N 1
ATOM 800 C CA . SER A 1 104 ? -7.258 -18.234 -9.898 1 96.88 104 SER A CA 1
ATOM 801 C C . SER A 1 104 ? -6.105 -18.141 -8.906 1 96.88 104 SER A C 1
ATOM 803 O O . SER A 1 104 ? -5.84 -19.094 -8.172 1 96.88 104 SER A O 1
ATOM 805 N N . ARG A 1 105 ? -5.41 -17.031 -8.852 1 96.94 105 ARG A N 1
ATOM 806 C CA . ARG A 1 105 ? -4.312 -16.859 -7.906 1 96.94 105 ARG A CA 1
ATOM 807 C C . ARG A 1 105 ? -4.789 -17.078 -6.473 1 96.94 105 ARG A C 1
ATOM 809 O O . ARG A 1 105 ? -4.008 -17.469 -5.602 1 96.94 105 ARG A O 1
ATOM 816 N N . TYR A 1 106 ? -6.098 -16.891 -6.211 1 97.56 106 TYR A N 1
ATOM 817 C CA . TYR A 1 106 ? -6.66 -17.078 -4.879 1 97.56 106 TYR A CA 1
ATOM 818 C C . TYR A 1 106 ? -6.668 -18.547 -4.492 1 97.56 106 TYR A C 1
ATOM 820 O O . TYR A 1 106 ? -6.812 -18.891 -3.314 1 97.56 106 TYR A O 1
ATOM 828 N N . LEU A 1 107 ? -6.504 -19.453 -5.473 1 97.12 107 LEU A N 1
ATOM 829 C CA . LEU A 1 107 ? -6.598 -20.875 -5.176 1 97.12 107 LEU A CA 1
ATOM 830 C C . LEU A 1 107 ? -5.234 -21.547 -5.285 1 97.12 107 LEU A C 1
ATOM 832 O O . LEU A 1 107 ? -5.117 -22.766 -5.098 1 97.12 107 LEU A O 1
ATOM 836 N N . THR A 1 108 ? -4.215 -20.797 -5.586 1 94.62 108 THR A N 1
ATOM 837 C CA . THR A 1 108 ? -2.908 -21.406 -5.836 1 94.62 108 THR A CA 1
ATOM 838 C C . THR A 1 108 ? -1.893 -20.938 -4.793 1 94.62 108 THR A C 1
ATOM 840 O O . THR A 1 108 ? -0.686 -20.969 -5.047 1 94.62 108 THR A O 1
ATOM 843 N N . SER A 1 109 ? -2.359 -20.391 -3.674 1 93.62 109 SER A N 1
ATOM 844 C CA . SER A 1 109 ? -1.504 -19.938 -2.586 1 93.62 109 SER A CA 1
ATOM 845 C C . SER A 1 109 ? -0.464 -18.938 -3.084 1 93.62 109 SER A C 1
ATOM 847 O O . SER A 1 109 ? 0.73 -19.094 -2.816 1 93.62 109 SER A O 1
ATOM 849 N N . ASP A 1 110 ? -0.944 -18.031 -3.814 1 95.69 110 ASP A N 1
ATOM 850 C CA . ASP A 1 110 ? -0.1 -16.953 -4.309 1 95.69 110 ASP A CA 1
ATOM 851 C C . ASP A 1 110 ? 0.367 -16.047 -3.162 1 95.69 110 ASP A C 1
ATOM 853 O O . ASP A 1 110 ? -0.447 -15.57 -2.369 1 95.69 110 ASP A O 1
ATOM 857 N N . GLY A 1 111 ? 1.645 -15.828 -3.098 1 96.75 111 GLY A N 1
ATOM 858 C CA . GLY A 1 111 ? 2.221 -15.102 -1.977 1 96.75 111 GLY A CA 1
ATOM 859 C C . GLY A 1 111 ? 1.69 -13.688 -1.847 1 96.75 111 GLY A C 1
ATOM 860 O O . GLY A 1 111 ? 1.392 -13.234 -0.741 1 96.75 111 GLY A O 1
ATOM 861 N N . PHE A 1 112 ? 1.613 -12.953 -2.965 1 98.12 112 PHE A N 1
ATOM 862 C CA . PHE A 1 112 ? 1.083 -11.594 -2.924 1 98.12 112 PHE A CA 1
ATOM 863 C C . PHE A 1 112 ? -0.352 -11.586 -2.408 1 98.12 112 PHE A C 1
ATOM 865 O O . PHE A 1 112 ? -0.708 -10.766 -1.558 1 98.12 112 PHE A O 1
ATOM 872 N N . MET A 1 113 ? -1.201 -12.453 -2.928 1 98.12 113 MET A N 1
ATOM 873 C CA . MET A 1 113 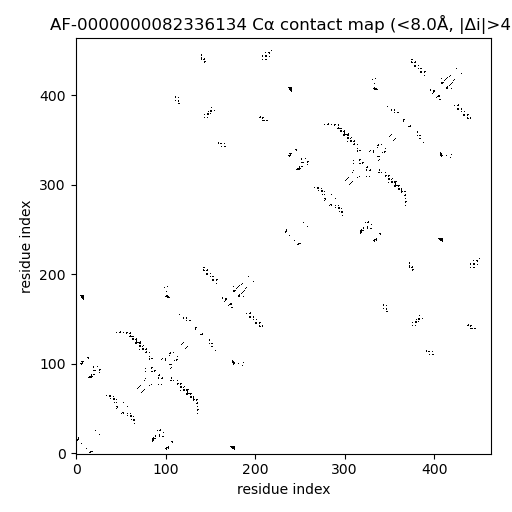? -2.609 -12.484 -2.545 1 98.12 113 MET A CA 1
ATOM 874 C C . MET A 1 113 ? -2.762 -12.742 -1.05 1 98.12 113 MET A C 1
ATOM 876 O O . MET A 1 113 ? -3.518 -12.047 -0.369 1 98.12 113 MET A O 1
ATOM 880 N N . VAL A 1 114 ? -2.027 -13.719 -0.571 1 98.31 114 VAL A N 1
ATOM 881 C CA . VAL A 1 114 ? -2.18 -14.109 0.828 1 98.31 114 VAL A CA 1
ATOM 882 C C . VAL A 1 114 ? -1.739 -12.961 1.733 1 98.31 114 VAL A C 1
ATOM 884 O O . VAL A 1 114 ? -2.447 -12.594 2.676 1 98.31 114 VAL A O 1
ATOM 887 N N . ILE A 1 115 ? -0.636 -12.352 1.435 1 98.62 115 ILE A N 1
ATOM 888 C CA . ILE A 1 115 ? -0.091 -11.32 2.309 1 98.62 115 ILE A CA 1
ATOM 889 C C . ILE A 1 115 ? -0.926 -10.047 2.186 1 98.62 115 ILE A C 1
ATOM 891 O O . ILE A 1 115 ? -1.245 -9.406 3.191 1 98.62 115 ILE A O 1
ATOM 895 N N . MET A 1 116 ? -1.236 -9.664 0.981 1 98.38 116 MET A N 1
ATOM 896 C CA . MET A 1 116 ? -2.057 -8.477 0.776 1 98.38 116 MET A CA 1
ATOM 897 C C . MET A 1 116 ? -3.41 -8.625 1.463 1 98.38 116 MET A C 1
ATOM 899 O O . MET A 1 116 ? -3.871 -7.699 2.139 1 98.38 116 MET A O 1
ATOM 903 N N . GLU A 1 117 ? -4.07 -9.781 1.341 1 98.31 117 GLU A N 1
ATOM 904 C CA . GLU A 1 117 ? -5.359 -10.008 1.985 1 98.31 117 GLU A CA 1
ATOM 905 C C . GLU A 1 117 ? -5.219 -10.047 3.504 1 98.31 117 GLU A C 1
ATOM 907 O O . GLU A 1 117 ? -6.137 -9.656 4.227 1 98.31 117 GLU A O 1
ATOM 912 N N . SER A 1 118 ? -4.105 -10.523 3.936 1 98.62 118 SER A N 1
ATOM 913 C CA . SER A 1 118 ? -3.873 -10.508 5.375 1 98.62 118 SER A CA 1
ATOM 914 C C . SER A 1 118 ? -3.816 -9.086 5.91 1 98.62 118 SER A C 1
ATOM 916 O O . SER A 1 118 ? -4.418 -8.773 6.941 1 98.62 118 SER A O 1
ATOM 918 N N . VAL A 1 119 ? -3.084 -8.234 5.188 1 98.25 119 VAL A N 1
ATOM 919 C CA . VAL A 1 119 ? -2.988 -6.836 5.602 1 98.25 119 VAL A CA 1
ATOM 920 C C . VAL A 1 119 ? -4.375 -6.191 5.578 1 98.25 119 VAL A C 1
ATOM 922 O O . VAL A 1 119 ? -4.75 -5.48 6.512 1 98.25 119 VAL A O 1
ATOM 925 N N . THR A 1 120 ? -5.121 -6.414 4.57 1 98.19 120 THR A N 1
ATOM 926 C CA . THR A 1 120 ? -6.453 -5.824 4.469 1 98.19 120 THR A CA 1
ATOM 927 C C . THR A 1 120 ? -7.371 -6.363 5.562 1 98.19 120 THR A C 1
ATOM 929 O O . THR A 1 120 ? -8.156 -5.617 6.141 1 98.19 120 THR A O 1
ATOM 932 N N . ALA A 1 121 ? -7.254 -7.652 5.816 1 98.62 121 ALA A N 1
ATOM 933 C CA . ALA A 1 121 ? -8.117 -8.305 6.801 1 98.62 121 ALA A CA 1
ATOM 934 C C . ALA A 1 121 ? -7.828 -7.781 8.211 1 98.62 121 ALA A C 1
ATOM 936 O O . ALA A 1 121 ? -8.734 -7.32 8.906 1 98.62 121 ALA A O 1
ATOM 937 N N . TRP A 1 122 ? -6.582 -7.734 8.562 1 98.25 122 TRP A N 1
ATOM 938 C CA . TRP A 1 122 ? -6.227 -7.473 9.953 1 98.25 122 TRP A CA 1
ATOM 939 C C . TRP A 1 122 ? -5.945 -5.988 10.172 1 98.25 122 TRP A C 1
ATOM 941 O O . TRP A 1 122 ? -5.984 -5.504 11.305 1 98.25 122 TRP A O 1
ATOM 951 N N . GLY A 1 123 ? -5.645 -5.277 9.094 1 98.06 123 GLY A N 1
ATOM 952 C CA . GLY A 1 123 ? -5.422 -3.842 9.18 1 98.06 123 GLY A CA 1
ATOM 953 C C . GLY A 1 123 ? -6.664 -3.025 8.883 1 98.06 123 GLY A C 1
ATOM 954 O O . GLY A 1 123 ? -7.305 -2.504 9.797 1 98.06 123 GLY A O 1
ATOM 955 N N . TRP A 1 124 ? -7.113 -3.059 7.641 1 98.12 124 TRP A N 1
ATOM 956 C CA . TRP A 1 124 ? -8.203 -2.203 7.184 1 98.12 124 TRP A CA 1
ATOM 957 C C . TRP A 1 124 ? -9.547 -2.688 7.723 1 98.12 124 TRP A C 1
ATOM 959 O O . TRP A 1 124 ? -10.477 -1.896 7.895 1 98.12 124 TRP A O 1
ATOM 969 N N . GLY A 1 125 ? -9.688 -4.016 8.008 1 98.31 125 GLY A N 1
ATOM 970 C CA . GLY A 1 125 ? -10.938 -4.551 8.523 1 98.31 125 GLY A CA 1
ATOM 971 C C . GLY A 1 125 ? -11.383 -3.891 9.82 1 98.31 125 GLY A C 1
ATOM 972 O O . GLY A 1 125 ? -12.367 -3.148 9.836 1 98.31 125 GLY A O 1
ATOM 973 N N . PRO A 1 126 ? -10.609 -4.043 10.844 1 98.62 126 PRO A N 1
ATOM 974 C CA . PRO A 1 126 ? -11 -3.424 12.109 1 98.62 126 PRO A CA 1
ATOM 975 C C . PRO A 1 126 ? -10.953 -1.897 12.062 1 98.62 126 PRO A C 1
ATOM 977 O O . PRO A 1 126 ? -11.805 -1.234 12.672 1 98.62 126 PRO A O 1
ATOM 980 N N . LEU A 1 127 ? -10.047 -1.333 11.359 1 98.81 127 LEU A N 1
ATOM 981 C CA . LEU A 1 127 ? -9.898 0.118 11.312 1 98.81 127 LEU A CA 1
ATOM 982 C C . LEU A 1 127 ? -11.078 0.761 10.586 1 98.81 127 LEU A C 1
ATOM 984 O O . LEU A 1 127 ? -11.445 1.902 10.875 1 98.81 127 LEU A O 1
ATOM 988 N N . SER A 1 128 ? -11.672 0.006 9.672 1 98.88 128 SER A N 1
ATOM 989 C CA . SER A 1 128 ? -12.844 0.535 8.984 1 98.88 128 SER A CA 1
ATOM 990 C C . SER A 1 128 ? -14.008 0.738 9.945 1 98.88 128 SER A C 1
ATOM 992 O O . SER A 1 128 ? -14.742 1.723 9.836 1 98.88 128 SER A O 1
ATOM 994 N N . LEU A 1 129 ? -14.164 -0.178 10.82 1 98.56 129 LEU A N 1
ATOM 995 C CA . LEU A 1 129 ? -15.234 -0.04 11.805 1 98.56 129 LEU A CA 1
ATOM 996 C C . LEU A 1 129 ? -14.961 1.131 12.742 1 98.56 129 LEU A C 1
ATOM 998 O O . LEU A 1 129 ? -15.875 1.885 13.078 1 98.56 129 LEU A O 1
ATOM 1002 N N . ILE A 1 130 ? -13.758 1.299 13.188 1 98.81 130 ILE A N 1
ATOM 1003 C CA . ILE A 1 130 ? -13.359 2.408 14.047 1 98.81 130 ILE A CA 1
ATOM 1004 C C . ILE A 1 130 ? -13.602 3.732 13.328 1 98.81 130 ILE A C 1
ATOM 1006 O O . ILE A 1 130 ? -14.109 4.688 13.922 1 98.81 130 ILE A O 1
ATOM 1010 N N . LEU A 1 131 ? -13.266 3.75 12.07 1 98.88 131 LEU A N 1
ATOM 1011 C CA . LEU A 1 131 ? -13.461 4.973 11.297 1 98.88 131 LEU A CA 1
ATOM 1012 C C . LEU A 1 131 ? -14.945 5.316 11.18 1 98.88 131 LEU A C 1
ATOM 1014 O O . LEU A 1 131 ? -15.32 6.484 11.289 1 98.88 131 LEU A O 1
ATOM 1018 N N . ALA A 1 132 ? -15.773 4.305 10.898 1 98.81 132 ALA A N 1
ATOM 1019 C CA . ALA A 1 132 ? -17.203 4.555 10.852 1 98.81 132 ALA A CA 1
ATOM 1020 C C . ALA A 1 132 ? -17.688 5.215 12.141 1 98.81 132 ALA A C 1
ATOM 1022 O O . ALA A 1 132 ? -18.469 6.172 12.109 1 98.81 132 ALA A O 1
ATOM 1023 N N . TYR A 1 133 ? -17.203 4.773 13.234 1 98.69 133 TYR A N 1
ATOM 1024 C CA . TYR A 1 133 ? -17.531 5.355 14.531 1 98.69 133 TYR A CA 1
ATOM 1025 C C . TYR A 1 133 ? -17.031 6.789 14.633 1 98.69 133 TYR A C 1
ATOM 1027 O O . TYR A 1 133 ? -17.734 7.668 15.125 1 98.69 133 TYR A O 1
ATOM 1035 N N . PHE A 1 134 ? -15.82 7.027 14.18 1 98.81 134 PHE A N 1
ATOM 1036 C CA . PHE A 1 134 ? -15.234 8.359 14.234 1 98.81 134 PHE A CA 1
ATOM 1037 C C . PHE A 1 134 ? -16.047 9.344 13.406 1 98.81 134 PHE A C 1
ATOM 1039 O O . PHE A 1 134 ? -16.156 10.523 13.758 1 98.81 134 PHE A O 1
ATOM 1046 N N . ILE A 1 135 ? -16.578 8.898 12.297 1 98.75 135 ILE A N 1
ATOM 1047 C CA . ILE A 1 135 ? -17.359 9.773 11.43 1 98.75 135 ILE A CA 1
ATOM 1048 C C . ILE A 1 135 ? -18.672 10.156 12.133 1 98.75 135 ILE A C 1
ATOM 1050 O O . ILE A 1 135 ? -19.016 11.336 12.188 1 98.75 135 ILE A O 1
ATOM 1054 N N . VAL A 1 136 ? -19.328 9.18 12.695 1 98.62 136 VAL A N 1
ATOM 1055 C CA . VAL A 1 136 ? -20.625 9.406 13.344 1 98.62 136 VAL A CA 1
ATOM 1056 C C . VAL A 1 136 ? -20.438 10.344 14.531 1 98.62 136 VAL A C 1
ATOM 1058 O O . VAL A 1 136 ? -21.312 11.172 14.812 1 98.62 136 VAL A O 1
ATOM 1061 N N . THR A 1 137 ? -19.312 10.328 15.188 1 97.69 137 THR A N 1
ATOM 1062 C CA . THR A 1 137 ? -19.109 11.094 16.406 1 97.69 137 THR A CA 1
ATOM 1063 C C . THR A 1 137 ? -18.312 12.375 16.109 1 97.69 137 THR A C 1
ATOM 1065 O O . THR A 1 137 ? -17.922 13.086 17.031 1 97.69 137 THR A O 1
ATOM 1068 N N . ASP A 1 138 ? -17.969 12.57 14.93 1 96.5 138 ASP A N 1
ATOM 1069 C CA . ASP A 1 138 ? -17.203 13.75 14.516 1 96.5 138 ASP A CA 1
ATOM 1070 C C . ASP A 1 138 ? -15.883 13.844 15.258 1 96.5 138 ASP A C 1
ATOM 1072 O O . ASP A 1 138 ? -15.57 14.883 15.852 1 96.5 138 ASP A O 1
ATOM 1076 N N . ASN A 1 139 ? -15.234 12.766 15.312 1 97.75 139 ASN A N 1
ATOM 1077 C CA . ASN A 1 139 ? -13.953 12.648 16 1 97.75 139 ASN A CA 1
ATOM 1078 C C . ASN A 1 139 ? -12.836 13.336 15.211 1 97.75 139 ASN A C 1
ATOM 1080 O O . ASN A 1 139 ? -12.805 13.273 13.984 1 97.75 139 ASN A O 1
ATOM 1084 N N . ALA A 1 140 ? -11.852 13.922 15.883 1 98 140 ALA A N 1
ATOM 1085 C CA . ALA A 1 140 ? -10.773 14.688 15.266 1 98 140 ALA A CA 1
ATOM 1086 C C . ALA A 1 140 ? -9.859 13.773 14.445 1 98 140 ALA A C 1
ATOM 1088 O O . ALA A 1 140 ? -9.148 14.242 13.555 1 98 140 ALA A O 1
ATOM 1089 N N . PHE A 1 141 ? -9.867 12.484 14.688 1 98.62 141 PHE A N 1
ATOM 1090 C CA . PHE A 1 141 ? -8.977 11.539 14.039 1 98.62 141 PHE A CA 1
ATOM 1091 C C . PHE A 1 141 ? -9.617 10.977 12.773 1 98.62 141 PHE A C 1
ATOM 1093 O O . PHE A 1 141 ? -9 10.195 12.047 1 98.62 141 PHE A O 1
ATOM 1100 N N . ARG A 1 142 ? -10.797 11.336 12.461 1 98.38 142 ARG A N 1
ATOM 1101 C CA . ARG A 1 142 ? -11.547 10.711 11.375 1 98.38 142 ARG A CA 1
ATOM 1102 C C . ARG A 1 142 ? -10.828 10.898 10.039 1 98.38 142 ARG A C 1
ATOM 1104 O O . ARG A 1 142 ? -10.648 9.945 9.289 1 98.38 142 ARG A O 1
ATOM 1111 N N . HIS A 1 143 ? -10.352 12.125 9.727 1 98.81 143 HIS A N 1
ATOM 1112 C CA . HIS A 1 143 ? -9.82 12.406 8.398 1 98.81 143 HIS A CA 1
ATOM 1113 C C . HIS A 1 143 ? -8.438 11.789 8.211 1 98.81 143 HIS A C 1
ATOM 1115 O O . HIS A 1 143 ? -8.172 11.156 7.184 1 98.81 143 HIS A O 1
ATOM 1121 N N . PRO A 1 144 ? -7.523 11.906 9.188 1 98.81 144 PRO A N 1
ATOM 1122 C CA . PRO A 1 144 ? -6.262 11.195 8.984 1 98.81 144 PRO A CA 1
ATOM 1123 C C . PRO A 1 144 ? -6.445 9.68 8.883 1 98.81 144 PRO A C 1
ATOM 1125 O O . PRO A 1 144 ? -5.766 9.023 8.086 1 98.81 144 PRO A O 1
ATOM 1128 N N . LEU A 1 145 ? -7.32 9.109 9.656 1 98.88 145 LEU A N 1
ATOM 1129 C CA . LEU A 1 145 ? -7.57 7.676 9.562 1 98.88 145 LEU A CA 1
ATOM 1130 C C . LEU A 1 145 ? -8.195 7.316 8.219 1 98.88 145 LEU A C 1
ATOM 1132 O O . LEU A 1 145 ? -7.883 6.27 7.648 1 98.88 145 LEU A O 1
ATOM 1136 N N . GLN A 1 146 ? -9.102 8.141 7.727 1 98.94 146 GLN A N 1
ATOM 1137 C CA . GLN A 1 146 ? -9.719 7.93 6.422 1 98.94 146 GLN A CA 1
ATOM 1138 C C . GLN A 1 146 ? -8.672 7.926 5.312 1 98.94 146 GLN A C 1
ATOM 1140 O O . GLN A 1 146 ? -8.758 7.133 4.371 1 98.94 146 GLN A O 1
ATOM 1145 N N . ILE A 1 147 ? -7.668 8.805 5.406 1 98.94 147 ILE A N 1
ATOM 1146 C CA . ILE A 1 147 ? -6.578 8.805 4.438 1 98.94 147 ILE A CA 1
ATOM 1147 C C . ILE A 1 147 ? -5.836 7.469 4.492 1 98.94 147 ILE A C 1
ATOM 1149 O O . ILE A 1 147 ? -5.559 6.859 3.457 1 98.94 147 ILE A O 1
ATOM 1153 N N . ILE A 1 148 ? -5.578 6.992 5.656 1 98.94 148 ILE A N 1
ATOM 1154 C CA . ILE A 1 148 ? -4.781 5.789 5.875 1 98.94 148 ILE A CA 1
ATOM 1155 C C . ILE A 1 148 ? -5.5 4.578 5.285 1 98.94 148 ILE A C 1
ATOM 1157 O O . ILE A 1 148 ? -4.941 3.863 4.449 1 98.94 148 ILE A O 1
ATOM 1161 N N . ILE A 1 149 ? -6.75 4.367 5.648 1 98.88 149 ILE A N 1
ATOM 1162 C CA . ILE A 1 149 ? -7.484 3.178 5.23 1 98.88 149 ILE A CA 1
ATOM 1163 C C . ILE A 1 149 ? -7.742 3.236 3.725 1 98.88 149 ILE A C 1
ATOM 1165 O O . ILE A 1 149 ? -7.535 2.246 3.016 1 98.88 149 ILE A O 1
ATOM 1169 N N . SER A 1 150 ? -8.148 4.414 3.266 1 98.94 150 SER A N 1
ATOM 1170 C CA . SER A 1 150 ? -8.469 4.562 1.85 1 98.94 150 SER A CA 1
ATOM 1171 C C . SER A 1 150 ? -7.23 4.375 0.979 1 98.94 150 SER A C 1
ATOM 1173 O O . SER A 1 150 ? -7.293 3.74 -0.075 1 98.94 150 SER A O 1
ATOM 1175 N N . LEU A 1 151 ? -6.137 4.922 1.387 1 98.88 151 LEU A N 1
ATOM 1176 C CA . LEU A 1 151 ? -4.914 4.711 0.624 1 98.88 151 LEU A CA 1
ATOM 1177 C C . LEU A 1 151 ? -4.508 3.24 0.641 1 98.88 151 LEU A C 1
ATOM 1179 O O . LEU A 1 151 ? -4.023 2.715 -0.363 1 98.88 151 LEU A O 1
ATOM 1183 N N . GLY A 1 152 ? -4.617 2.674 1.822 1 98.56 152 GLY A N 1
ATOM 1184 C CA . GLY A 1 152 ? -4.34 1.248 1.892 1 98.56 152 GLY A CA 1
ATOM 1185 C C . GLY A 1 152 ? -5.16 0.431 0.913 1 98.56 152 GLY A C 1
ATOM 1186 O O . GLY A 1 152 ? -4.633 -0.453 0.236 1 98.56 152 GLY A O 1
ATOM 1187 N N . GLN A 1 153 ? -6.406 0.715 0.832 1 98.56 153 GLN A N 1
ATOM 1188 C CA . GLN A 1 153 ? -7.293 0.009 -0.085 1 98.56 153 GLN A CA 1
ATOM 1189 C C . GLN A 1 153 ? -6.918 0.286 -1.538 1 98.56 153 GLN A C 1
ATOM 1191 O O . GLN A 1 153 ? -6.828 -0.638 -2.35 1 98.56 153 GLN A O 1
ATOM 1196 N N . LEU A 1 154 ? -6.691 1.552 -1.812 1 98.69 154 LEU A N 1
ATOM 1197 C CA . LEU A 1 154 ? -6.336 1.968 -3.164 1 98.69 154 LEU A CA 1
ATOM 1198 C C . LEU A 1 154 ? -5.035 1.311 -3.611 1 98.69 154 LEU A C 1
ATOM 1200 O O . LEU A 1 154 ? -4.961 0.748 -4.707 1 98.69 154 LEU A O 1
ATOM 1204 N N . TYR A 1 155 ? -4.051 1.36 -2.773 1 98.38 155 TYR A N 1
ATOM 1205 C CA . TYR A 1 155 ? -2.725 0.847 -3.092 1 98.38 155 TYR A CA 1
ATOM 1206 C C . TYR A 1 155 ? -2.766 -0.658 -3.334 1 98.38 155 TYR A C 1
ATOM 1208 O O . TYR A 1 155 ? -2.184 -1.154 -4.301 1 98.38 155 TYR A O 1
ATOM 1216 N N . GLY A 1 156 ? -3.475 -1.372 -2.475 1 97.94 156 GLY A N 1
ATOM 1217 C CA . GLY A 1 156 ? -3.639 -2.803 -2.678 1 97.94 156 GLY A CA 1
ATOM 1218 C C . GLY A 1 156 ? -4.273 -3.146 -4.012 1 97.94 156 GLY A C 1
ATOM 1219 O O . GLY A 1 156 ? -3.836 -4.078 -4.691 1 97.94 156 GLY A O 1
ATOM 1220 N N . ASN A 1 157 ? -5.254 -2.367 -4.355 1 98.25 157 ASN A N 1
ATOM 1221 C CA . ASN A 1 157 ? -5.969 -2.639 -5.602 1 98.25 157 ASN A CA 1
ATOM 1222 C C . ASN A 1 157 ? -5.125 -2.287 -6.82 1 98.25 157 ASN A C 1
ATOM 1224 O O . ASN A 1 157 ? -5.219 -2.951 -7.855 1 98.25 157 ASN A O 1
ATOM 1228 N N . ILE A 1 158 ? -4.305 -1.26 -6.719 1 98.31 158 ILE A N 1
ATOM 1229 C CA . ILE A 1 158 ? -3.395 -0.893 -7.797 1 98.31 158 ILE A CA 1
ATOM 1230 C C . ILE A 1 158 ? -2.385 -2.016 -8.023 1 98.31 158 ILE A C 1
ATOM 1232 O O . ILE A 1 158 ? -2.125 -2.404 -9.164 1 98.31 158 ILE A O 1
ATOM 1236 N N . LEU A 1 159 ? -1.848 -2.545 -6.98 1 98.56 159 LEU A N 1
ATOM 1237 C CA . LEU A 1 159 ? -0.917 -3.662 -7.105 1 98.56 159 LEU A CA 1
ATOM 1238 C C . LEU A 1 159 ? -1.621 -4.898 -7.652 1 98.56 159 LEU A C 1
ATOM 1240 O O . LEU A 1 159 ? -1.071 -5.605 -8.5 1 98.56 159 LEU A O 1
ATOM 1244 N N . TYR A 1 160 ? -2.873 -5.137 -7.176 1 98.44 160 TYR A N 1
ATOM 1245 C CA . TYR A 1 160 ? -3.666 -6.281 -7.605 1 98.44 160 TYR A CA 1
ATOM 1246 C C . TYR A 1 160 ? -3.871 -6.266 -9.117 1 98.44 160 TYR A C 1
ATOM 1248 O O . TYR A 1 160 ? -3.547 -7.234 -9.805 1 98.44 160 TYR A O 1
ATOM 1256 N N . TYR A 1 161 ? -4.32 -5.125 -9.625 1 98.38 161 TYR A N 1
ATOM 1257 C CA . TYR A 1 161 ? -4.523 -4.953 -11.062 1 98.38 161 TYR A CA 1
ATOM 1258 C C . TYR A 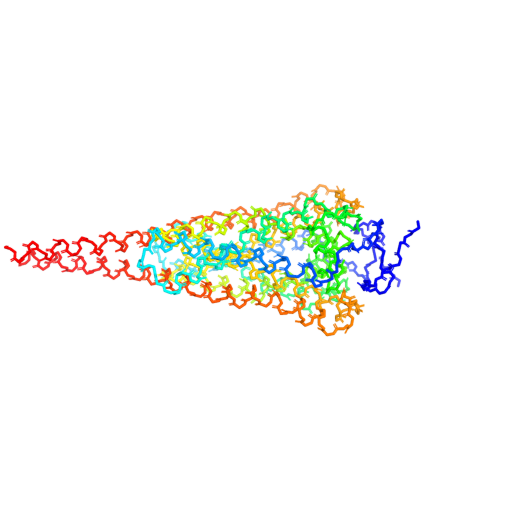1 161 ? -3.193 -4.961 -11.805 1 98.38 161 TYR A C 1
ATOM 1260 O O . TYR A 1 161 ? -3.076 -5.57 -12.867 1 98.38 161 TYR A O 1
ATOM 1268 N N . GLY A 1 162 ? -2.211 -4.258 -11.281 1 98.31 162 GLY A N 1
ATOM 1269 C CA . GLY A 1 162 ? -0.927 -4.105 -11.945 1 98.31 162 GLY A CA 1
ATOM 1270 C C . GLY A 1 162 ? -0.2 -5.422 -12.156 1 98.31 162 GLY A C 1
ATOM 1271 O O . GLY A 1 162 ? 0.33 -5.68 -13.234 1 98.31 162 GLY A O 1
ATOM 1272 N N . ILE A 1 163 ? -0.187 -6.242 -11.141 1 98.38 163 ILE A N 1
ATOM 1273 C CA . ILE A 1 163 ? 0.529 -7.512 -11.219 1 98.38 163 ILE A CA 1
ATOM 1274 C C . ILE A 1 163 ? -0.173 -8.438 -12.211 1 98.38 163 ILE A C 1
ATOM 1276 O O . ILE A 1 163 ? 0.481 -9.125 -13 1 98.38 163 ILE A O 1
ATOM 1280 N N . CYS A 1 164 ? -1.502 -8.422 -12.148 1 97.75 164 CYS A N 1
ATOM 1281 C CA . CYS A 1 164 ? -2.256 -9.211 -13.117 1 97.75 164 CYS A CA 1
ATOM 1282 C C . CYS A 1 164 ? -1.95 -8.766 -14.539 1 97.75 164 CYS A C 1
ATOM 1284 O O . CYS A 1 164 ? -1.687 -9.602 -15.414 1 97.75 164 CYS A O 1
ATOM 1286 N N . ALA A 1 165 ? -1.95 -7.5 -14.773 1 97.5 165 ALA A N 1
ATOM 1287 C CA . ALA A 1 165 ? -1.646 -6.953 -16.094 1 97.5 165 ALA A CA 1
ATOM 1288 C C . ALA A 1 165 ? -0.211 -7.27 -16.5 1 97.5 165 ALA A C 1
ATOM 1290 O O . ALA A 1 165 ? 0.049 -7.617 -17.656 1 97.5 165 ALA A O 1
ATOM 1291 N N . PHE A 1 166 ? 0.657 -7.176 -15.625 1 98.12 166 PHE A N 1
ATOM 1292 C CA . PHE A 1 166 ? 2.062 -7.465 -15.883 1 98.12 166 PHE A CA 1
ATOM 1293 C C . PHE A 1 166 ? 2.244 -8.914 -16.328 1 98.12 166 PHE A C 1
ATOM 1295 O O . PHE A 1 166 ? 2.904 -9.18 -17.344 1 98.12 166 PHE A O 1
ATOM 1302 N N . ASP A 1 167 ? 1.659 -9.852 -15.594 1 97.06 167 ASP A N 1
ATOM 1303 C CA . ASP A 1 167 ? 1.781 -11.273 -15.906 1 97.06 167 ASP A CA 1
ATOM 1304 C C . ASP A 1 167 ? 1.197 -11.578 -17.281 1 97.06 167 ASP A C 1
ATOM 1306 O O . ASP A 1 167 ? 1.722 -12.43 -18.016 1 97.06 167 ASP A O 1
ATOM 1310 N N . PHE A 1 168 ? 0.144 -10.883 -17.578 1 96.56 168 PHE A N 1
ATOM 1311 C CA . PHE A 1 168 ? -0.472 -11.07 -18.891 1 96.56 168 PHE A CA 1
ATOM 1312 C C . PHE A 1 168 ? 0.423 -10.516 -20 1 96.56 168 PHE A C 1
ATOM 1314 O O . PHE A 1 168 ? 0.705 -11.211 -20.984 1 96.56 168 PHE A O 1
ATOM 1321 N N . LEU A 1 169 ? 0.95 -9.32 -19.875 1 96.38 169 LEU A N 1
ATOM 1322 C CA . LEU A 1 169 ? 1.671 -8.609 -20.922 1 96.38 169 LEU A CA 1
ATOM 1323 C C . LEU A 1 169 ? 3.078 -9.18 -21.094 1 96.38 169 LEU A C 1
ATOM 1325 O O . LEU A 1 169 ? 3.6 -9.227 -22.203 1 96.38 169 LEU A O 1
ATOM 1329 N N . VAL A 1 170 ? 3.658 -9.625 -20.031 1 94.38 170 VAL A N 1
ATOM 1330 C CA . VAL A 1 170 ? 5.059 -10.039 -20.062 1 94.38 170 VAL A CA 1
ATOM 1331 C C . VAL A 1 170 ? 5.148 -11.547 -20.25 1 94.38 170 VAL A C 1
ATOM 1333 O O . VAL A 1 170 ? 5.984 -12.039 -21.016 1 94.38 170 VAL A O 1
ATOM 1336 N N . TYR A 1 171 ? 4.23 -12.305 -19.609 1 94.69 171 TYR A N 1
ATOM 1337 C CA . TYR A 1 171 ? 4.363 -13.75 -19.625 1 94.69 171 TYR A CA 1
ATOM 1338 C C . TYR A 1 171 ? 3.199 -14.398 -20.359 1 94.69 171 TYR A C 1
ATOM 1340 O O . TYR A 1 171 ? 3.186 -15.617 -20.562 1 94.69 171 TYR A O 1
ATOM 1348 N N . GLY A 1 172 ? 2.172 -13.664 -20.672 1 95.06 172 GLY A N 1
ATOM 1349 C CA . GLY A 1 172 ? 1.021 -14.195 -21.391 1 95.06 172 GLY A CA 1
ATOM 1350 C C . GLY A 1 172 ? 0.108 -15.031 -20.5 1 95.06 172 GLY A C 1
ATOM 1351 O O . GLY A 1 172 ? -0.667 -15.844 -21 1 95.06 172 GLY A O 1
ATOM 1352 N N . VAL A 1 173 ? 0.24 -14.836 -19.219 1 94.81 173 VAL A N 1
ATOM 1353 C CA . VAL A 1 173 ? -0.55 -15.641 -18.281 1 94.81 173 VAL A CA 1
ATOM 1354 C C . VAL A 1 173 ? -1.874 -14.938 -17.984 1 94.81 173 VAL A C 1
ATOM 1356 O O . VAL A 1 173 ? -1.894 -13.75 -17.641 1 94.81 173 VAL A O 1
ATOM 1359 N N . GLU A 1 174 ? -2.938 -15.688 -18.094 1 95.12 174 GLU A N 1
ATOM 1360 C CA . GLU A 1 174 ? -4.273 -15.203 -17.75 1 95.12 174 GLU A CA 1
ATOM 1361 C C . GLU A 1 174 ? -4.867 -15.977 -16.578 1 95.12 174 GLU A C 1
ATOM 1363 O O . GLU A 1 174 ? -4.977 -17.203 -16.641 1 95.12 174 GLU A O 1
ATOM 1368 N N . TYR A 1 175 ? -5.363 -15.219 -15.641 1 96.31 175 TYR A N 1
ATOM 1369 C CA . TYR A 1 175 ? -5.84 -15.867 -14.422 1 96.31 175 TYR A CA 1
ATOM 1370 C C . TYR A 1 175 ? -7.359 -16 -14.43 1 96.31 175 TYR A C 1
ATOM 1372 O O . TYR A 1 175 ? -7.93 -16.703 -13.602 1 96.31 175 TYR A O 1
ATOM 1380 N N . SER A 1 176 ? -7.996 -15.289 -15.344 1 96.06 176 SER A N 1
ATOM 1381 C CA . SER A 1 176 ? -9.453 -15.266 -15.406 1 96.06 176 SER A CA 1
ATOM 1382 C C . SER A 1 176 ? -9.969 -16.172 -16.516 1 96.06 176 SER A C 1
ATOM 1384 O O . SER A 1 176 ? -9.344 -16.297 -17.562 1 96.06 176 SER A O 1
ATOM 1386 N N . ARG A 1 177 ? -11.102 -16.703 -16.281 1 94 177 ARG A N 1
ATOM 1387 C CA . ARG A 1 177 ? -11.828 -17.344 -17.375 1 94 177 ARG A CA 1
ATOM 1388 C C . ARG A 1 177 ? -12.141 -16.359 -18.5 1 94 177 ARG A C 1
ATOM 1390 O O . ARG A 1 177 ? -12.328 -15.172 -18.25 1 94 177 ARG A O 1
ATOM 1397 N N . PRO A 1 178 ? -12.258 -16.875 -19.641 1 89.94 178 PRO A N 1
ATOM 1398 C CA . PRO A 1 178 ? -12.359 -16 -20.812 1 89.94 178 PRO A CA 1
ATOM 1399 C C . PRO A 1 178 ? -13.727 -15.328 -20.922 1 89.94 178 PRO A C 1
ATOM 1401 O O . PRO A 1 178 ? -13.875 -14.352 -21.672 1 89.94 178 PRO A O 1
ATOM 1404 N N . GLU A 1 179 ? -14.703 -15.828 -20.234 1 91.5 179 GLU A N 1
ATOM 1405 C CA . GLU A 1 179 ? -16.016 -15.203 -20.312 1 91.5 179 GLU A CA 1
ATOM 1406 C C . GLU A 1 179 ? -15.992 -13.789 -19.75 1 91.5 179 GLU A C 1
ATOM 1408 O O . GLU A 1 179 ? -15.391 -13.539 -18.703 1 91.5 179 GLU A O 1
ATOM 1413 N N . ASN A 1 180 ? -16.734 -12.898 -20.281 1 90.06 180 ASN A N 1
ATOM 1414 C CA . ASN A 1 180 ? -16.719 -11.477 -19.969 1 90.06 180 ASN A CA 1
ATOM 1415 C C . ASN A 1 180 ? -17.219 -11.211 -18.547 1 90.06 180 ASN A C 1
ATOM 1417 O O . ASN A 1 180 ? -16.719 -10.312 -17.859 1 90.06 180 ASN A O 1
ATOM 1421 N N . TYR A 1 181 ? -18.125 -11.922 -18.156 1 90.44 181 TYR A N 1
ATOM 1422 C CA . TYR A 1 181 ? -18.719 -11.609 -16.875 1 90.44 181 TYR A CA 1
ATOM 1423 C C . TYR A 1 181 ? -17.734 -11.898 -15.734 1 90.44 181 TYR A C 1
ATOM 1425 O O . TYR A 1 181 ? -17.797 -11.273 -14.672 1 90.44 181 TYR A O 1
ATOM 1433 N N . TYR A 1 182 ? -16.859 -12.836 -15.984 1 92.06 182 TYR A N 1
ATOM 1434 C CA . TYR A 1 182 ? -15.867 -13.094 -14.945 1 92.06 182 TYR A CA 1
ATOM 1435 C C . TYR A 1 182 ? -14.812 -11.984 -14.914 1 92.06 182 TYR A C 1
ATOM 1437 O O . TYR A 1 182 ? -14.562 -11.398 -13.859 1 92.06 182 TYR A O 1
ATOM 1445 N N . PHE A 1 183 ? -14.281 -11.695 -16.047 1 94.31 183 PHE A N 1
ATOM 1446 C CA . PHE A 1 183 ? -13.211 -10.711 -16.078 1 94.31 183 PHE A CA 1
ATOM 1447 C C . PHE A 1 183 ? -13.758 -9.312 -15.812 1 94.31 183 PHE A C 1
ATOM 1449 O O . PHE A 1 183 ? -13.32 -8.633 -14.883 1 94.31 183 PHE A O 1
ATOM 1456 N N . TYR A 1 184 ? -14.758 -8.844 -16.516 1 95.12 184 TYR A N 1
ATOM 1457 C CA . TYR A 1 184 ? -15.242 -7.473 -16.391 1 95.12 184 TYR A CA 1
ATOM 1458 C C . TYR A 1 184 ? -16.172 -7.328 -15.188 1 95.12 184 TYR A C 1
ATOM 1460 O O . TYR A 1 184 ? -16.203 -6.27 -14.555 1 95.12 184 TYR A O 1
ATOM 1468 N N . GLY A 1 185 ? -16.906 -8.367 -14.922 1 94.56 185 GLY A N 1
ATOM 1469 C CA . GLY A 1 185 ? -17.828 -8.32 -13.789 1 94.56 185 GLY A CA 1
ATOM 1470 C C . GLY A 1 185 ? -17.125 -8.484 -12.453 1 94.56 185 GLY A C 1
ATOM 1471 O O . GLY A 1 185 ? -17.156 -7.578 -11.617 1 94.56 185 GLY A O 1
ATOM 1472 N N . TYR A 1 186 ? -16.484 -9.656 -12.297 1 94.75 186 TYR A N 1
ATOM 1473 C CA . TYR A 1 186 ? -15.852 -9.961 -11.016 1 94.75 186 TYR A CA 1
ATOM 1474 C C . TYR A 1 186 ? -14.531 -9.219 -10.867 1 94.75 186 TYR A C 1
ATOM 1476 O O . TYR A 1 186 ? -14.344 -8.461 -9.914 1 94.75 186 TYR A O 1
ATOM 1484 N N . PHE A 1 187 ? -13.758 -9.312 -11.82 1 96.62 187 PHE A N 1
ATOM 1485 C CA . PHE A 1 187 ? -12.383 -8.828 -11.68 1 96.62 187 PHE A CA 1
ATOM 1486 C C . PHE A 1 187 ? -12.336 -7.309 -11.781 1 96.62 187 PHE A C 1
ATOM 1488 O O . PHE A 1 187 ? -11.781 -6.641 -10.906 1 96.62 187 PHE A O 1
ATOM 1495 N N . VAL A 1 188 ? -12.914 -6.703 -12.797 1 96.62 188 VAL A N 1
ATOM 1496 C CA . VAL A 1 188 ? -12.781 -5.27 -13.031 1 96.62 188 VAL A CA 1
ATOM 1497 C C . VAL A 1 188 ? -13.812 -4.512 -12.203 1 96.62 188 VAL A C 1
ATOM 1499 O O . VAL A 1 188 ? -13.461 -3.67 -11.375 1 96.62 188 VAL A O 1
ATOM 1502 N N . PHE A 1 189 ? -15.055 -4.848 -12.297 1 96.38 189 PHE A N 1
ATOM 1503 C CA . PHE A 1 189 ? -16.141 -4.055 -11.742 1 96.38 189 PHE A CA 1
ATOM 1504 C C . PHE A 1 189 ? -16.141 -4.125 -10.219 1 96.38 189 PHE A C 1
ATOM 1506 O O . PHE A 1 189 ? -16.203 -3.094 -9.547 1 96.38 189 PHE A O 1
ATOM 1513 N N . LEU A 1 190 ? -16.094 -5.273 -9.688 1 94.88 190 LEU A N 1
ATOM 1514 C CA . LEU A 1 190 ? -16.188 -5.418 -8.242 1 94.88 190 LEU A CA 1
ATOM 1515 C C . LEU A 1 190 ? -14.984 -4.801 -7.547 1 94.88 190 LEU A C 1
ATOM 1517 O O . LEU A 1 190 ? -15.07 -4.391 -6.387 1 94.88 190 LEU A O 1
ATOM 1521 N N . ASN A 1 191 ? -13.898 -4.715 -8.25 1 97.12 191 ASN A N 1
ATOM 1522 C CA . ASN A 1 191 ? -12.703 -4.121 -7.66 1 97.12 191 ASN A CA 1
ATOM 1523 C C . ASN A 1 191 ? -12.625 -2.623 -7.938 1 97.12 191 ASN A C 1
ATOM 1525 O O . ASN A 1 191 ? -11.898 -1.898 -7.258 1 97.12 191 ASN A O 1
ATOM 1529 N N . ALA A 1 192 ? -13.344 -2.119 -8.898 1 97.56 192 ALA A N 1
ATOM 1530 C CA . ALA A 1 192 ? -13.305 -0.709 -9.281 1 97.56 192 ALA A CA 1
ATOM 1531 C C . ALA A 1 192 ? -13.773 0.183 -8.133 1 97.56 192 ALA A C 1
ATOM 1533 O O . ALA A 1 192 ? -13.312 1.318 -7.996 1 97.56 192 ALA A O 1
ATOM 1534 N N . PHE A 1 193 ? -14.672 -0.356 -7.266 1 97.31 193 PHE A N 1
ATOM 1535 C CA . PHE A 1 193 ? -15.141 0.402 -6.113 1 97.31 193 PHE A CA 1
ATOM 1536 C C . PHE A 1 193 ? -13.977 0.771 -5.199 1 97.31 193 PHE A C 1
ATOM 1538 O O . PHE A 1 193 ? -13.984 1.836 -4.578 1 97.31 193 PHE A O 1
ATOM 1545 N N . TRP A 1 194 ? -12.992 -0.094 -5.16 1 97.5 194 TRP A N 1
ATOM 1546 C CA . TRP A 1 194 ? -11.859 0.107 -4.27 1 97.5 194 TRP A CA 1
ATOM 1547 C C . TRP A 1 194 ? -10.812 1.012 -4.914 1 97.5 194 TRP A C 1
ATOM 1549 O O . TRP A 1 194 ? -9.742 1.24 -4.348 1 97.5 194 TRP A O 1
ATOM 1559 N N . ILE A 1 195 ? -11.094 1.496 -6.062 1 98.31 195 ILE A N 1
ATOM 1560 C CA . ILE A 1 195 ? -10.281 2.521 -6.707 1 98.31 195 ILE A CA 1
ATOM 1561 C C . ILE A 1 195 ? -10.984 3.873 -6.613 1 98.31 195 ILE A C 1
ATOM 1563 O O . ILE A 1 195 ? -10.438 4.828 -6.055 1 98.31 195 ILE A O 1
ATOM 1567 N N . VAL A 1 196 ? -12.219 3.928 -7.004 1 98.56 196 VAL A N 1
ATOM 1568 C CA . VAL A 1 196 ? -12.945 5.18 -7.18 1 98.56 196 VAL A CA 1
ATOM 1569 C C . VAL A 1 196 ? -13.25 5.797 -5.816 1 98.56 196 VAL A C 1
ATOM 1571 O O . VAL A 1 196 ? -12.969 6.973 -5.582 1 98.56 196 VAL A O 1
ATOM 1574 N N . ILE A 1 197 ? -13.781 5.031 -4.93 1 98.75 197 ILE A N 1
ATOM 1575 C CA . ILE A 1 197 ? -14.25 5.555 -3.65 1 98.75 197 ILE A CA 1
ATOM 1576 C C . ILE A 1 197 ? -13.055 6.004 -2.807 1 98.75 197 ILE A C 1
ATOM 1578 O O . ILE A 1 197 ? -13.039 7.125 -2.293 1 98.75 197 ILE A O 1
ATOM 1582 N N . PRO A 1 198 ? -12.023 5.195 -2.73 1 98.81 198 PRO A N 1
ATOM 1583 C CA . PRO A 1 198 ? -10.867 5.637 -1.951 1 98.81 198 PRO A CA 1
ATOM 1584 C C . PRO A 1 198 ? -10.219 6.895 -2.523 1 98.81 198 PRO A C 1
ATOM 1586 O O . PRO A 1 198 ? -9.766 7.758 -1.766 1 98.81 198 PRO A O 1
ATOM 1589 N N . VAL A 1 199 ? -10.148 6.988 -3.822 1 98.81 199 VAL A N 1
ATOM 1590 C CA . VAL A 1 199 ? -9.57 8.195 -4.418 1 98.81 199 VAL A CA 1
ATOM 1591 C C . VAL A 1 199 ? -10.367 9.422 -3.975 1 98.81 199 VAL A C 1
ATOM 1593 O O . VAL A 1 199 ? -9.789 10.438 -3.584 1 98.81 199 VAL A O 1
ATOM 1596 N N . TYR A 1 200 ? -11.672 9.328 -4.008 1 98.81 200 TYR A N 1
ATOM 1597 C CA . TYR A 1 200 ? -12.539 10.414 -3.57 1 98.81 200 TYR A CA 1
ATOM 1598 C C . TYR A 1 200 ? -12.328 10.727 -2.094 1 98.81 200 TYR A C 1
ATOM 1600 O O . TYR A 1 200 ? -12.211 11.891 -1.704 1 98.81 200 TYR A O 1
ATOM 1608 N N . LEU A 1 201 ? -12.242 9.734 -1.291 1 98.88 201 LEU A N 1
ATOM 1609 C CA . LEU A 1 201 ? -12.164 9.906 0.154 1 98.88 201 LEU A CA 1
ATOM 1610 C C . LEU A 1 201 ? -10.805 10.461 0.563 1 98.88 201 LEU A C 1
ATOM 1612 O O . LEU A 1 201 ? -10.711 11.234 1.519 1 98.88 201 LEU A O 1
ATOM 1616 N N . ILE A 1 202 ? -9.773 10.023 -0.1 1 98.88 202 ILE A N 1
ATOM 1617 C CA . ILE A 1 202 ? -8.453 10.586 0.148 1 98.88 202 ILE A CA 1
ATOM 1618 C C . ILE A 1 202 ? -8.461 12.078 -0.173 1 98.88 202 ILE A C 1
ATOM 1620 O O . ILE A 1 202 ? -8.008 12.898 0.635 1 98.88 202 ILE A O 1
ATOM 1624 N N . SER A 1 203 ? -9 12.438 -1.312 1 98.81 203 SER A N 1
ATOM 1625 C CA . SER A 1 203 ? -9.062 13.836 -1.719 1 98.81 203 SER A CA 1
ATOM 1626 C C . SER A 1 203 ? -9.859 14.672 -0.721 1 98.81 203 SER A C 1
ATOM 1628 O O . SER A 1 203 ? -9.453 15.773 -0.36 1 98.81 203 SER A O 1
ATOM 1630 N N . ASP A 1 204 ? -10.945 14.133 -0.323 1 98.75 204 ASP A N 1
ATOM 1631 C CA . ASP A 1 204 ? -11.797 14.805 0.652 1 98.75 204 ASP A CA 1
ATOM 1632 C C . ASP A 1 204 ? -11.047 15.055 1.959 1 98.75 204 ASP A C 1
ATOM 1634 O O . ASP A 1 204 ? -11.078 16.172 2.496 1 98.75 204 ASP A O 1
ATOM 1638 N N . SER A 1 205 ? -10.375 14.031 2.428 1 98.88 205 SER A N 1
ATOM 1639 C CA . SER A 1 205 ? -9.703 14.133 3.717 1 98.88 205 SER A CA 1
ATOM 1640 C C . SER A 1 205 ? -8.453 15.008 3.619 1 98.88 205 SER A C 1
ATOM 1642 O O . SER A 1 205 ? -8.102 15.711 4.57 1 98.88 205 SER A O 1
ATOM 1644 N N . VAL A 1 206 ? -7.766 14.945 2.516 1 98.81 206 VAL A N 1
ATOM 1645 C CA . VAL A 1 206 ? -6.602 15.805 2.309 1 98.81 206 VAL A CA 1
ATOM 1646 C C . VAL A 1 206 ? -7.027 17.266 2.34 1 98.81 206 VAL A C 1
ATOM 1648 O O . VAL A 1 206 ? -6.406 18.094 3.023 1 98.81 206 VAL A O 1
ATOM 1651 N N . ARG A 1 207 ? -8.07 17.594 1.671 1 98.69 207 ARG A N 1
ATOM 1652 C CA . ARG A 1 207 ? -8.578 18.953 1.63 1 98.69 207 ARG A CA 1
ATOM 1653 C C . ARG A 1 207 ? -9.078 19.406 3.002 1 98.69 207 ARG A C 1
ATOM 1655 O O . ARG A 1 207 ? -8.844 20.547 3.416 1 98.69 207 ARG A O 1
ATOM 1662 N N . SER A 1 208 ? -9.758 18.5 3.641 1 98.5 208 SER A N 1
ATOM 1663 C CA . SER A 1 208 ? -10.266 18.828 4.969 1 98.5 208 SER A CA 1
ATOM 1664 C C . SER A 1 208 ? -9.133 19.094 5.949 1 98.5 208 SER A C 1
ATOM 1666 O O . SER A 1 208 ? -9.203 20.047 6.738 1 98.5 208 SER A O 1
ATOM 1668 N N . CYS A 1 209 ? -8.141 18.266 5.926 1 98.56 209 CYS A N 1
ATOM 1669 C CA . CYS A 1 209 ? -6.984 18.484 6.797 1 98.56 209 CYS A CA 1
ATOM 1670 C C . CYS A 1 209 ? -6.293 19.797 6.48 1 98.56 209 CYS A C 1
ATOM 1672 O O . CYS A 1 209 ? -5.988 20.578 7.383 1 98.56 209 CYS A O 1
ATOM 1674 N N . ALA A 1 210 ? -6.059 20.031 5.219 1 98.44 210 ALA A N 1
ATOM 1675 C CA . ALA A 1 210 ? -5.402 21.266 4.812 1 98.44 210 ALA A CA 1
ATOM 1676 C C . ALA A 1 210 ? -6.215 22.484 5.254 1 98.44 210 ALA A C 1
ATOM 1678 O O . ALA A 1 210 ? -5.648 23.484 5.719 1 98.44 210 ALA A O 1
ATOM 1679 N N . ALA A 1 211 ? -7.484 22.406 5.109 1 98.19 211 ALA A N 1
ATOM 1680 C CA . ALA A 1 211 ? -8.359 23.5 5.523 1 98.19 211 ALA A CA 1
ATOM 1681 C C . ALA A 1 211 ? -8.266 23.734 7.031 1 98.19 211 ALA A C 1
ATOM 1683 O O . ALA A 1 211 ? -8.297 24.875 7.488 1 98.19 211 ALA A O 1
ATOM 1684 N N . ALA A 1 212 ? -8.25 22.688 7.777 1 97.75 212 ALA A N 1
ATOM 1685 C CA . ALA A 1 212 ? -8.125 22.812 9.227 1 97.75 212 ALA A CA 1
ATOM 1686 C C . ALA A 1 212 ? -6.844 23.531 9.609 1 97.75 212 ALA A C 1
ATOM 1688 O O . ALA A 1 212 ? -6.855 24.406 10.484 1 97.75 212 ALA A O 1
ATOM 1689 N N . PHE A 1 213 ? -5.758 23.172 9 1 97.38 213 PHE A N 1
ATOM 1690 C CA . PHE A 1 213 ? -4.488 23.844 9.258 1 97.38 213 PHE A CA 1
ATOM 1691 C C . PHE A 1 213 ? -4.566 25.312 8.875 1 97.38 213 PHE A C 1
ATOM 1693 O O . PHE A 1 213 ? -4.066 26.172 9.602 1 97.38 213 PHE A O 1
ATOM 1700 N N . ALA A 1 214 ? -5.152 25.594 7.785 1 96.12 214 ALA A N 1
ATOM 1701 C CA . ALA A 1 214 ? -5.301 26.984 7.336 1 96.12 214 ALA A CA 1
ATOM 1702 C C . ALA A 1 214 ? -6.18 27.781 8.297 1 96.12 214 ALA A C 1
ATOM 1704 O O . ALA A 1 214 ? -5.906 28.953 8.57 1 96.12 214 ALA A O 1
ATOM 1705 N N . ASP A 1 215 ? -7.215 27.156 8.742 1 95.12 215 ASP A N 1
ATOM 1706 C CA . ASP A 1 215 ? -8.133 27.812 9.672 1 95.12 215 ASP A CA 1
ATOM 1707 C C . ASP A 1 215 ? -7.441 28.141 10.992 1 95.12 215 ASP A C 1
ATOM 1709 O O . ASP A 1 215 ? -7.664 29.203 11.57 1 95.12 215 ASP A O 1
ATOM 1713 N N . VAL A 1 216 ? -6.707 27.172 11.461 1 94.75 216 VAL A N 1
ATOM 1714 C CA . VAL A 1 216 ? -5.984 27.406 12.711 1 94.75 216 VAL A CA 1
ATOM 1715 C C . VAL A 1 216 ? -5.062 28.609 12.547 1 94.75 216 VAL A C 1
ATOM 1717 O O . VAL A 1 216 ? -5 29.469 13.43 1 94.75 216 VAL A O 1
ATOM 1720 N N . LYS A 1 217 ? -4.348 28.703 11.461 1 91.5 217 LYS A N 1
ATOM 1721 C CA . LYS A 1 217 ? -3.447 29.828 11.203 1 91.5 217 LYS A CA 1
ATOM 1722 C C . LYS A 1 217 ? -4.215 31.141 11.109 1 91.5 217 LYS A C 1
ATOM 1724 O O . LYS A 1 217 ? -3.785 32.156 11.672 1 91.5 217 LYS A O 1
ATOM 1729 N N . ARG A 1 218 ? -5.309 31.125 10.484 1 91.25 218 ARG A N 1
ATOM 1730 C CA . ARG A 1 218 ? -6.137 32.312 10.305 1 91.25 218 ARG A CA 1
ATOM 1731 C C . ARG A 1 218 ? -6.699 32.812 11.641 1 91.25 218 ARG A C 1
ATOM 1733 O O . ARG A 1 218 ? -6.668 34 11.945 1 91.25 218 ARG A O 1
ATOM 1740 N N . LEU A 1 219 ? -7.188 31.891 12.422 1 89.69 219 LEU A N 1
ATOM 1741 C CA . LEU A 1 219 ? -7.84 32.219 13.68 1 89.69 219 LEU A CA 1
ATOM 1742 C C . LEU A 1 219 ? -6.824 32.688 14.719 1 89.69 219 LEU A C 1
ATOM 1744 O O . LEU A 1 219 ? -7.121 33.562 15.531 1 89.69 219 LEU A O 1
ATOM 1748 N N . LYS A 1 220 ? -5.652 32.125 14.672 1 86.06 220 LYS A N 1
ATOM 1749 C CA . LYS A 1 220 ? -4.605 32.562 15.586 1 86.06 220 LYS A CA 1
ATOM 1750 C C . LYS A 1 220 ? -4.109 33.969 15.219 1 86.06 220 LYS A C 1
ATOM 1752 O O . LYS A 1 220 ? -3.795 34.781 16.094 1 86.06 220 LYS A O 1
ATOM 1757 N N . THR A 1 221 ? -4.059 34.312 14.008 1 85.31 221 THR A N 1
ATOM 1758 C CA . THR A 1 221 ? -3.652 35.656 13.562 1 85.31 221 THR A CA 1
ATOM 1759 C C . THR A 1 221 ? -4.73 36.688 13.883 1 85.31 221 THR A C 1
ATOM 1761 O O . THR A 1 221 ? -4.422 37.812 14.289 1 85.31 221 THR A O 1
ATOM 1764 N N . ALA A 1 222 ? -5.984 36.344 13.758 1 79.25 222 ALA A N 1
ATOM 1765 C CA . ALA A 1 222 ? -7.102 37.25 14.07 1 79.25 222 ALA A CA 1
ATOM 1766 C C . ALA A 1 222 ? -7.188 37.5 15.57 1 79.25 222 ALA A C 1
ATOM 1768 O O . ALA A 1 222 ? -7.496 38.625 15.992 1 79.25 222 ALA A O 1
ATOM 1769 N N . GLY A 1 223 ? -6.996 36.469 16.312 1 71.44 223 GLY A N 1
ATOM 1770 C CA . GLY A 1 223 ? -6.996 36.656 17.75 1 71.44 223 GLY A CA 1
ATOM 1771 C C . GLY A 1 223 ? -5.902 37.594 18.234 1 71.44 223 GLY A C 1
ATOM 1772 O O . GLY A 1 223 ? -6.133 38.406 19.125 1 71.44 223 GLY A O 1
ATOM 1773 N N . ILE A 1 224 ? -4.77 37.531 17.656 1 69.69 224 ILE A N 1
ATOM 1774 C CA . ILE A 1 224 ? -3.658 38.406 18.016 1 69.69 224 ILE A CA 1
ATOM 1775 C C . ILE A 1 224 ? -3.973 39.844 17.609 1 69.69 224 ILE A C 1
ATOM 1777 O O . ILE A 1 224 ? -3.732 40.781 18.375 1 69.69 224 ILE A O 1
ATOM 1781 N N . ASN A 1 225 ? -4.629 40 16.469 1 69.56 225 ASN A N 1
ATOM 1782 C CA . ASN A 1 225 ? -4.977 41.344 15.984 1 69.56 225 ASN A CA 1
ATOM 1783 C C . ASN A 1 225 ? -6.137 41.938 16.766 1 69.56 225 ASN A C 1
ATOM 1785 O O . ASN A 1 225 ? -6.203 43.156 16.969 1 69.56 225 ASN A O 1
ATOM 1789 N N . GLY A 1 226 ? -7.055 41.125 17.25 1 63.41 226 GLY A N 1
ATOM 1790 C CA . GLY A 1 226 ? -8.148 41.625 18.062 1 63.41 226 GLY A CA 1
ATOM 1791 C C . GLY A 1 226 ? -7.715 42.062 19.469 1 63.41 226 GLY A C 1
ATOM 1792 O O . GLY A 1 226 ? -8.211 43.031 20 1 63.41 226 GLY A O 1
ATOM 1793 N N . SER A 1 227 ? -6.902 41.375 20.078 1 62 227 SER A N 1
ATOM 1794 C CA . SER A 1 227 ? -6.395 41.719 21.406 1 62 227 SER A CA 1
ATOM 1795 C C . SER A 1 227 ? -5.535 42.969 21.375 1 62 227 SER A C 1
ATOM 1797 O O . SER A 1 227 ? -5.566 43.781 22.297 1 62 227 SER A O 1
ATOM 1799 N N . ALA A 1 228 ? -4.859 43.281 20.375 1 63 228 ALA A N 1
ATOM 1800 C CA . ALA A 1 228 ? -4.059 44.5 20.219 1 63 228 ALA A CA 1
ATOM 1801 C C . ALA A 1 228 ? -4.949 45.75 20.109 1 63 228 ALA A C 1
ATOM 1803 O O . ALA A 1 228 ? -4.629 46.812 20.641 1 63 228 ALA A O 1
ATOM 1804 N N . LYS A 1 229 ? -6.062 45.719 19.547 1 58.94 229 LYS A N 1
ATOM 1805 C CA . LYS A 1 229 ? -6.969 46.875 19.422 1 58.94 229 LYS A CA 1
ATOM 1806 C C . LYS A 1 229 ? -7.633 47.188 20.75 1 58.94 229 LYS A C 1
ATOM 1808 O O . LYS A 1 229 ? -7.945 48.344 21.016 1 58.94 229 LYS A O 1
ATOM 1813 N N . LYS A 1 230 ? -7.723 46.312 21.641 1 59.5 230 LYS A N 1
ATOM 1814 C CA . LYS A 1 230 ? -8.375 46.625 22.922 1 59.5 230 LYS A CA 1
ATOM 1815 C C . LYS A 1 230 ? -7.418 47.344 23.859 1 59.5 230 LYS A C 1
ATOM 1817 O O . LYS A 1 230 ? -7.848 47.906 24.875 1 59.5 230 LYS A O 1
ATOM 1822 N N . THR A 1 231 ? -6.195 47.25 23.594 1 56.03 231 THR A N 1
ATOM 1823 C CA . THR A 1 231 ? -5.25 47.875 24.516 1 56.03 231 THR A CA 1
ATOM 1824 C C . THR A 1 231 ? -4.902 49.281 24.031 1 56.03 231 THR A C 1
ATOM 1826 O O . THR A 1 231 ? -4.16 50 24.703 1 56.03 231 THR A O 1
ATOM 1829 N N . THR A 1 232 ? -5.395 49.75 22.828 1 48.5 232 THR A N 1
ATOM 1830 C CA . THR A 1 232 ? -5.199 51.156 22.5 1 48.5 232 THR A CA 1
ATOM 1831 C C . THR A 1 232 ? -6.453 51.969 22.812 1 48.5 232 THR A C 1
ATOM 1833 O O . THR A 1 232 ? -7.574 51.5 22.578 1 48.5 232 THR A O 1
ATOM 1836 N N . MET B 1 1 ? 27.359 -17.984 -23.547 1 48.62 1 MET B N 1
ATOM 1837 C CA . MET B 1 1 ? 27.234 -18.953 -22.469 1 48.62 1 MET B CA 1
ATOM 1838 C C . MET B 1 1 ? 26.812 -18.281 -21.172 1 48.62 1 MET B C 1
ATOM 1840 O O . MET B 1 1 ? 27.141 -17.109 -20.938 1 48.62 1 MET B O 1
ATOM 1844 N N . ALA B 1 2 ? 25.625 -18.766 -20.531 1 63.56 2 ALA B N 1
ATOM 1845 C CA . ALA B 1 2 ? 25.125 -18.125 -19.312 1 63.56 2 ALA B CA 1
ATOM 1846 C C . ALA B 1 2 ? 26.188 -18.062 -18.234 1 63.56 2 ALA 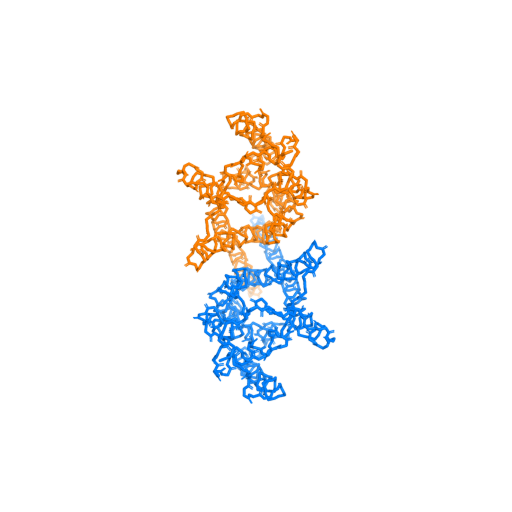B C 1
ATOM 1848 O O . ALA B 1 2 ? 26.859 -19.062 -17.953 1 63.56 2 ALA B O 1
ATOM 1849 N N . HIS B 1 3 ? 26.781 -16.953 -17.906 1 79.88 3 HIS B N 1
ATOM 1850 C CA . HIS B 1 3 ? 27.75 -16.812 -16.828 1 79.88 3 HIS B CA 1
ATOM 1851 C C . HIS B 1 3 ? 27.219 -17.406 -15.531 1 79.88 3 HIS B C 1
ATOM 1853 O O . HIS B 1 3 ? 26.031 -17.281 -15.234 1 79.88 3 HIS B O 1
ATOM 1859 N N . PRO B 1 4 ? 28.109 -18.109 -14.953 1 85.88 4 PRO B N 1
ATOM 1860 C CA . PRO B 1 4 ? 27.719 -18.562 -13.617 1 85.88 4 PRO B CA 1
ATOM 1861 C C . PRO B 1 4 ? 27.438 -17.406 -12.656 1 85.88 4 PRO B C 1
ATOM 1863 O O . PRO B 1 4 ? 28.016 -16.328 -12.797 1 85.88 4 PRO B O 1
ATOM 1866 N N . HIS B 1 5 ? 26.453 -17.547 -11.891 1 90.62 5 HIS B N 1
ATOM 1867 C CA . HIS B 1 5 ? 26.141 -16.547 -10.891 1 90.62 5 HIS B CA 1
ATOM 1868 C C . HIS B 1 5 ? 25.891 -17.172 -9.523 1 90.62 5 HIS B C 1
ATOM 1870 O O . HIS B 1 5 ? 25.797 -18.406 -9.414 1 90.62 5 HIS B O 1
ATOM 1876 N N . SER B 1 6 ? 25.781 -16.297 -8.531 1 89.75 6 SER B N 1
ATOM 1877 C CA . SER B 1 6 ? 25.672 -16.781 -7.16 1 89.75 6 SER B CA 1
ATOM 1878 C C . SER B 1 6 ? 24.328 -16.375 -6.539 1 89.75 6 SER B C 1
ATOM 1880 O O . SER B 1 6 ? 24.234 -16.234 -5.32 1 89.75 6 SER B O 1
ATOM 1882 N N . TYR B 1 7 ? 23.438 -16.156 -7.359 1 94.62 7 TYR B N 1
ATOM 1883 C CA . TYR B 1 7 ? 22.125 -15.766 -6.852 1 94.62 7 TYR B CA 1
ATOM 1884 C C . TYR B 1 7 ? 21.344 -16.984 -6.371 1 94.62 7 TYR B C 1
ATOM 1886 O O . TYR B 1 7 ? 21.641 -18.109 -6.758 1 94.62 7 TYR B O 1
ATOM 1894 N N . HIS B 1 8 ? 20.453 -16.734 -5.5 1 93.56 8 HIS B N 1
ATOM 1895 C CA . HIS B 1 8 ? 19.609 -17.766 -4.914 1 93.56 8 HIS B CA 1
ATOM 1896 C C . HIS B 1 8 ? 18.156 -17.609 -5.336 1 93.56 8 HIS B C 1
ATOM 1898 O O . HIS B 1 8 ? 17.688 -16.484 -5.535 1 93.56 8 HIS B O 1
ATOM 1904 N N . PRO B 1 9 ? 17.406 -18.656 -5.316 1 94 9 PRO B N 1
ATOM 1905 C CA . PRO B 1 9 ? 17.875 -20.031 -5.098 1 94 9 PRO B CA 1
ATOM 1906 C C . PRO B 1 9 ? 18.922 -20.469 -6.125 1 94 9 PRO B C 1
ATOM 1908 O O . PRO B 1 9 ? 18.969 -19.938 -7.234 1 94 9 PRO B O 1
ATOM 1911 N N . VAL B 1 10 ? 19.625 -21.453 -5.652 1 91.94 10 VAL B N 1
ATOM 1912 C CA . VAL B 1 10 ? 20.719 -21.906 -6.504 1 91.94 10 VAL B CA 1
ATOM 1913 C C . VAL B 1 10 ? 20.156 -22.422 -7.824 1 91.94 10 VAL B C 1
ATOM 1915 O O . VAL B 1 10 ? 19.188 -23.188 -7.84 1 91.94 10 VAL B O 1
ATOM 1918 N N . GLY B 1 11 ? 20.719 -21.875 -8.992 1 89.69 11 GLY B N 1
ATOM 1919 C CA . GLY B 1 11 ? 20.312 -22.359 -10.305 1 89.69 11 GLY B CA 1
ATOM 1920 C C . GLY B 1 11 ? 19.172 -21.547 -10.898 1 89.69 11 GLY B C 1
ATOM 1921 O O . GLY B 1 11 ? 18.703 -21.844 -12 1 89.69 11 GLY B O 1
ATOM 1922 N N . VAL B 1 12 ? 18.766 -20.578 -10.172 1 92.06 12 VAL B N 1
ATOM 1923 C CA . VAL B 1 12 ? 17.703 -19.734 -10.703 1 92.06 12 VAL B CA 1
ATOM 1924 C C . VAL B 1 12 ? 18.125 -19.172 -12.062 1 92.06 12 VAL B C 1
ATOM 1926 O O . VAL B 1 12 ? 19.297 -18.812 -12.258 1 92.06 12 VAL B O 1
ATOM 1929 N N . ASP B 1 13 ? 17.188 -19.172 -12.969 1 90.88 13 ASP B N 1
ATOM 1930 C CA . ASP B 1 13 ? 17.453 -18.719 -14.328 1 90.88 13 ASP B CA 1
ATOM 1931 C C . ASP B 1 13 ? 17.5 -17.203 -14.398 1 90.88 13 ASP B C 1
ATOM 1933 O O . ASP B 1 13 ? 16.484 -16.531 -14.125 1 90.88 13 ASP B O 1
ATOM 1937 N N . ILE B 1 14 ? 18.609 -16.641 -14.719 1 94.06 14 ILE B N 1
ATOM 1938 C CA . ILE B 1 14 ? 18.812 -15.211 -14.953 1 94.06 14 ILE B CA 1
ATOM 1939 C C . ILE B 1 14 ? 19.312 -14.984 -16.375 1 94.06 14 ILE B C 1
ATOM 1941 O O . ILE B 1 14 ? 20.516 -14.969 -16.625 1 94.06 14 ILE B O 1
ATOM 1945 N N . PRO B 1 15 ? 18.391 -14.758 -17.203 1 88.38 15 PRO B N 1
ATOM 1946 C CA . PRO B 1 15 ? 18.766 -14.703 -18.609 1 88.38 15 PRO B CA 1
ATOM 1947 C C . PRO B 1 15 ? 19.719 -13.555 -18.922 1 88.38 15 PRO B C 1
ATOM 1949 O O . PRO B 1 15 ? 19.578 -12.453 -18.375 1 88.38 15 PRO B O 1
ATOM 1952 N N . ASN B 1 16 ? 20.75 -13.805 -19.75 1 92.69 16 ASN B N 1
ATOM 1953 C CA . ASN B 1 16 ? 21.672 -12.805 -20.266 1 92.69 16 ASN B CA 1
ATOM 1954 C C . ASN B 1 16 ? 22.438 -12.117 -19.125 1 92.69 16 ASN B C 1
ATOM 1956 O O . ASN B 1 16 ? 22.734 -10.93 -19.203 1 92.69 16 ASN B O 1
ATOM 1960 N N . TYR B 1 17 ? 22.625 -12.867 -18.125 1 96.06 17 TYR B N 1
ATOM 1961 C CA . TYR B 1 17 ? 23.328 -12.32 -16.969 1 96.06 17 TYR B CA 1
ATOM 1962 C C . TYR B 1 17 ? 24.781 -12.016 -17.328 1 96.06 17 TYR B C 1
ATOM 1964 O O . TYR B 1 17 ? 25.469 -12.82 -17.953 1 96.06 17 TYR B O 1
ATOM 1972 N N . VAL B 1 18 ? 25.281 -10.836 -16.922 1 96.56 18 VAL B N 1
ATOM 1973 C CA . VAL B 1 18 ? 26.672 -10.43 -16.984 1 96.56 18 VAL B CA 1
ATOM 1974 C C . VAL B 1 18 ? 27.125 -9.914 -15.617 1 96.56 18 VAL B C 1
ATOM 1976 O O . VAL B 1 18 ? 26.469 -9.047 -15.031 1 96.56 18 VAL B O 1
ATOM 1979 N N . PRO B 1 19 ? 28.156 -10.516 -15.109 1 96.5 19 PRO B N 1
ATOM 1980 C CA . PRO B 1 19 ? 28.641 -10.062 -13.797 1 96.5 19 PRO B CA 1
ATOM 1981 C C . PRO B 1 19 ? 29.047 -8.594 -13.789 1 96.5 19 PRO B C 1
ATOM 1983 O O . PRO B 1 19 ? 29.469 -8.062 -14.82 1 96.5 19 PRO B O 1
ATOM 1986 N N . ASN B 1 20 ? 28.953 -7.984 -12.633 1 97.5 20 ASN B N 1
ATOM 1987 C CA . ASN B 1 20 ? 29.328 -6.586 -12.461 1 97.5 20 ASN B CA 1
ATOM 1988 C C . ASN B 1 20 ? 30.797 -6.359 -12.781 1 97.5 20 ASN B C 1
ATOM 1990 O O . ASN B 1 20 ? 31.656 -7.191 -12.438 1 97.5 20 ASN B O 1
ATOM 1994 N N . GLU B 1 21 ? 31.047 -5.215 -13.344 1 97.56 21 GLU B N 1
ATOM 1995 C CA . GLU B 1 21 ? 32.406 -4.77 -13.555 1 97.56 21 GLU B CA 1
ATOM 1996 C C . GLU B 1 21 ? 32.969 -4.094 -12.305 1 97.56 21 GLU B C 1
ATOM 1998 O O . GLU B 1 21 ? 34.156 -4.258 -11.977 1 97.56 21 GLU B O 1
ATOM 2003 N N . TRP B 1 22 ? 32.125 -3.348 -11.617 1 97.94 22 TRP B N 1
ATOM 2004 C CA . TRP B 1 22 ? 32.562 -2.643 -10.406 1 97.94 22 TRP B CA 1
ATOM 2005 C C . TRP B 1 22 ? 32.5 -3.568 -9.195 1 97.94 22 TRP B C 1
ATOM 2007 O O . TRP B 1 22 ? 31.656 -4.469 -9.133 1 97.94 22 TRP B O 1
ATOM 2017 N N . SER B 1 23 ? 33.406 -3.336 -8.281 1 97.62 23 SER B N 1
ATOM 2018 C CA . SER B 1 23 ? 33.406 -4.094 -7.035 1 97.62 23 SER B CA 1
ATOM 2019 C C . SER B 1 23 ? 32.281 -3.658 -6.129 1 97.62 23 SER B C 1
ATOM 2021 O O . SER B 1 23 ? 31.703 -2.576 -6.309 1 97.62 23 SER B O 1
ATOM 2023 N N . THR B 1 24 ? 31.984 -4.5 -5.164 1 96.19 24 THR B N 1
ATOM 2024 C CA . THR B 1 24 ? 30.969 -4.188 -4.164 1 96.19 24 THR B CA 1
ATOM 2025 C C . THR B 1 24 ? 31.312 -2.891 -3.438 1 96.19 24 THR B C 1
ATOM 2027 O O . THR B 1 24 ? 30.453 -2.018 -3.281 1 96.19 24 THR B O 1
ATOM 2030 N N . LEU B 1 25 ? 32.531 -2.742 -3.023 1 97.19 25 LEU B N 1
ATOM 2031 C CA . LEU B 1 25 ? 32.969 -1.559 -2.289 1 97.19 25 LEU B CA 1
ATOM 2032 C C . LEU B 1 25 ? 32.781 -0.301 -3.133 1 97.19 25 LEU B C 1
ATOM 2034 O O . LEU B 1 25 ? 32.344 0.735 -2.629 1 97.19 25 LEU B O 1
ATOM 2038 N N . ALA B 1 26 ? 33.125 -0.371 -4.379 1 98.25 26 ALA B N 1
ATOM 2039 C CA . ALA B 1 26 ? 33 0.773 -5.273 1 98.25 26 ALA B CA 1
ATOM 2040 C C . ALA B 1 26 ? 31.516 1.167 -5.434 1 98.25 26 ALA B C 1
ATOM 2042 O O . ALA B 1 26 ? 31.188 2.354 -5.402 1 98.25 26 ALA B O 1
ATOM 2043 N N . LEU B 1 27 ? 30.703 0.222 -5.605 1 98 27 LEU B N 1
ATOM 2044 C CA . LEU B 1 27 ? 29.281 0.474 -5.801 1 98 27 LEU B CA 1
ATOM 2045 C C . LEU B 1 27 ? 28.656 1.087 -4.551 1 98 27 LEU B C 1
ATOM 2047 O O . LEU B 1 27 ? 27.984 2.113 -4.629 1 98 27 LEU B O 1
ATOM 2051 N N . VAL B 1 28 ? 28.922 0.548 -3.418 1 96.62 28 VAL B N 1
ATOM 2052 C CA . VAL B 1 28 ? 28.328 0.988 -2.16 1 96.62 28 VAL B CA 1
ATOM 2053 C C . VAL B 1 28 ? 28.859 2.371 -1.792 1 96.62 28 VAL B C 1
ATOM 2055 O O . VAL B 1 28 ? 28.094 3.229 -1.327 1 96.62 28 VAL B O 1
ATOM 2058 N N . SER B 1 29 ? 30.141 2.586 -2.023 1 98 29 SER B N 1
ATOM 2059 C CA . SER B 1 29 ? 30.719 3.885 -1.704 1 98 29 SER B CA 1
ATOM 2060 C C . SER B 1 29 ? 30.188 4.973 -2.625 1 98 29 SER B C 1
ATOM 2062 O O . SER B 1 29 ? 30 6.117 -2.201 1 98 29 SER B O 1
ATOM 2064 N N . THR B 1 30 ? 30.031 4.629 -3.85 1 98.06 30 THR B N 1
ATOM 2065 C CA . THR B 1 30 ? 29.469 5.598 -4.781 1 98.06 30 THR B CA 1
ATOM 2066 C C . THR B 1 30 ? 28.031 5.953 -4.379 1 98.06 30 THR B C 1
ATOM 2068 O O . THR B 1 30 ? 27.656 7.125 -4.379 1 98.06 30 THR B O 1
ATOM 2071 N N . PHE B 1 31 ? 27.25 4.965 -4.035 1 98 31 PHE B N 1
ATOM 2072 C CA . PHE B 1 31 ? 25.891 5.207 -3.553 1 98 31 PHE B CA 1
ATOM 2073 C C . PHE B 1 31 ? 25.906 6.113 -2.328 1 98 31 PHE B C 1
ATOM 2075 O O . PHE B 1 31 ? 25.156 7.082 -2.258 1 98 31 PHE B O 1
ATOM 2082 N N . ALA B 1 32 ? 26.75 5.789 -1.407 1 98.06 32 ALA B N 1
ATOM 2083 C CA . ALA B 1 32 ? 26.859 6.562 -0.174 1 98.06 32 ALA B CA 1
ATOM 2084 C C . ALA B 1 32 ? 27.266 8.008 -0.466 1 98.06 32 ALA B C 1
ATOM 2086 O O . ALA B 1 32 ? 26.734 8.938 0.135 1 98.06 32 ALA B O 1
ATOM 2087 N N . ALA B 1 33 ? 28.203 8.148 -1.367 1 98.56 33 ALA B N 1
ATOM 2088 C CA . ALA B 1 33 ? 28.672 9.484 -1.723 1 98.56 33 ALA B CA 1
ATOM 2089 C C . ALA B 1 33 ? 27.547 10.32 -2.338 1 98.56 33 ALA B C 1
ATOM 2091 O O . ALA B 1 33 ? 27.406 11.5 -2.025 1 98.56 33 ALA B O 1
ATOM 2092 N N . VAL B 1 34 ? 26.781 9.703 -3.16 1 98.5 34 VAL B N 1
ATOM 2093 C CA . VAL B 1 34 ? 25.672 10.398 -3.789 1 98.5 34 VAL B CA 1
ATOM 2094 C C . VAL B 1 34 ? 24.625 10.758 -2.736 1 98.5 34 VAL B C 1
ATOM 2096 O O . VAL B 1 34 ? 24.094 11.867 -2.732 1 98.5 34 VAL B O 1
ATOM 2099 N N . ALA B 1 35 ? 24.359 9.844 -1.847 1 98.56 35 ALA B N 1
ATOM 2100 C CA . ALA B 1 35 ? 23.391 10.094 -0.772 1 98.56 35 ALA B CA 1
ATOM 2101 C C . ALA B 1 35 ? 23.828 11.273 0.092 1 98.56 35 ALA B C 1
ATOM 2103 O O . ALA B 1 35 ? 23.016 12.141 0.423 1 98.56 35 ALA B O 1
ATOM 2104 N N . VAL B 1 36 ? 25.094 11.281 0.427 1 98.75 36 VAL B N 1
ATOM 2105 C CA . VAL B 1 36 ? 25.641 12.352 1.252 1 98.75 36 VAL B CA 1
ATOM 2106 C C . VAL B 1 36 ? 25.516 13.688 0.514 1 98.75 36 VAL B C 1
ATOM 2108 O O . VAL B 1 36 ? 25.156 14.703 1.111 1 98.75 36 VAL B O 1
ATOM 2111 N N . ALA B 1 37 ? 25.797 13.656 -0.733 1 98.81 37 ALA B N 1
ATOM 2112 C CA . ALA B 1 37 ? 25.688 14.875 -1.536 1 98.81 37 ALA B CA 1
ATOM 2113 C C . ALA B 1 37 ? 24.25 15.375 -1.576 1 98.81 37 ALA B C 1
ATOM 2115 O O . ALA B 1 37 ? 24 16.578 -1.478 1 98.81 37 ALA B O 1
ATOM 2116 N N . VAL B 1 38 ? 23.297 14.492 -1.722 1 98.75 38 VAL B N 1
ATOM 2117 C CA . VAL B 1 38 ? 21.875 14.844 -1.748 1 98.75 38 VAL B CA 1
ATOM 2118 C C . VAL B 1 38 ? 21.469 15.453 -0.406 1 98.75 38 VAL B C 1
ATOM 2120 O O . VAL B 1 38 ? 20.828 16.5 -0.361 1 98.75 38 VAL B O 1
ATOM 2123 N N . LEU B 1 39 ? 21.875 14.836 0.627 1 98.81 39 LEU B N 1
ATOM 2124 C CA . LEU B 1 39 ? 21.516 15.297 1.966 1 98.81 39 LEU B CA 1
ATOM 2125 C C . LEU B 1 39 ? 22.141 16.656 2.26 1 98.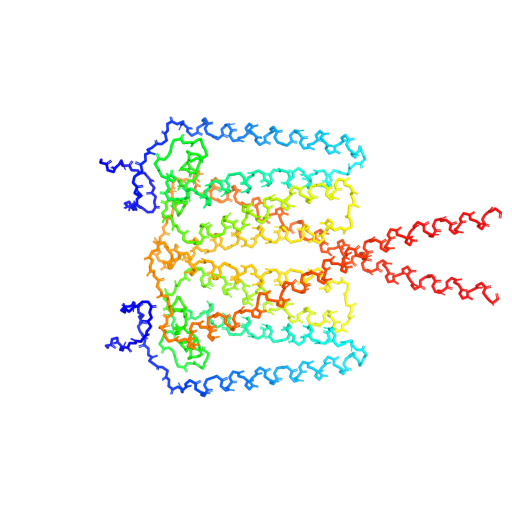81 39 LEU B C 1
ATOM 2127 O O . LEU B 1 39 ? 21.484 17.531 2.824 1 98.81 39 LEU B O 1
ATOM 2131 N N . ALA B 1 40 ? 23.391 16.797 1.883 1 98.81 40 ALA B N 1
ATOM 2132 C CA . ALA B 1 40 ? 24.078 18.078 2.104 1 98.81 40 ALA B CA 1
ATOM 2133 C C . ALA B 1 40 ? 23.406 19.188 1.316 1 98.81 40 ALA B C 1
ATOM 2135 O O . ALA B 1 40 ? 23.219 20.297 1.837 1 98.81 40 ALA B O 1
ATOM 2136 N N . THR B 1 41 ? 23.062 18.922 0.139 1 98.81 41 THR B N 1
ATOM 2137 C CA . THR B 1 41 ? 22.391 19.906 -0.698 1 98.81 41 THR B CA 1
ATOM 2138 C C . THR B 1 41 ? 21.016 20.25 -0.127 1 98.81 41 THR B C 1
ATOM 2140 O O . THR B 1 41 ? 20.641 21.422 -0.058 1 98.81 41 THR B O 1
ATOM 2143 N N . ALA B 1 42 ? 20.297 19.234 0.281 1 98.81 42 ALA B N 1
ATOM 2144 C CA . ALA B 1 42 ? 18.969 19.453 0.86 1 98.81 42 ALA B CA 1
ATOM 2145 C C . ALA B 1 42 ? 19.047 20.266 2.143 1 98.81 42 ALA B C 1
ATOM 2147 O O . ALA B 1 42 ? 18.234 21.172 2.361 1 98.81 42 ALA B O 1
ATOM 2148 N N . LYS B 1 43 ? 20.016 19.938 2.947 1 98.81 43 LYS B N 1
ATOM 2149 C CA . LYS B 1 43 ? 20.188 20.688 4.188 1 98.81 43 LYS B CA 1
ATOM 2150 C C . LYS B 1 43 ? 20.484 22.156 3.906 1 98.81 43 LYS B C 1
ATOM 2152 O O . LYS B 1 43 ? 19.875 23.047 4.527 1 98.81 43 LYS B O 1
ATOM 2157 N N . THR B 1 44 ? 21.359 22.375 2.971 1 98.75 44 THR B N 1
ATOM 2158 C CA . THR B 1 44 ? 21.75 23.734 2.633 1 98.75 44 THR B CA 1
ATOM 2159 C C . THR B 1 44 ? 20.578 24.516 2.07 1 98.75 44 THR B C 1
ATOM 2161 O O . THR B 1 44 ? 20.312 25.656 2.492 1 98.75 44 THR B O 1
ATOM 2164 N N . LEU B 1 45 ? 19.844 23.938 1.204 1 98.69 45 LEU B N 1
ATOM 2165 C CA . LEU B 1 45 ? 18.703 24.609 0.579 1 98.69 45 LEU B CA 1
ATOM 2166 C C . LEU B 1 45 ? 17.594 24.875 1.595 1 98.69 45 LEU B C 1
ATOM 2168 O O . LEU B 1 45 ? 16.984 25.938 1.598 1 98.69 45 LEU B O 1
ATOM 2172 N N . ALA B 1 46 ? 17.359 23.906 2.455 1 98.69 46 ALA B N 1
ATOM 2173 C CA . ALA B 1 46 ? 16.281 24.016 3.443 1 98.69 46 ALA B CA 1
ATOM 2174 C C . ALA B 1 46 ? 16.594 25.109 4.461 1 98.69 46 ALA B C 1
ATOM 2176 O O . ALA B 1 46 ? 15.734 25.938 4.773 1 98.69 46 ALA B O 1
ATOM 2177 N N . THR B 1 47 ? 17.812 25.172 4.926 1 98.5 47 THR B N 1
ATOM 2178 C CA . THR B 1 47 ? 18.172 26.109 5.969 1 98.5 47 THR B CA 1
ATOM 2179 C C . THR B 1 47 ? 18.328 27.516 5.398 1 98.5 47 THR B C 1
ATOM 2181 O O . THR B 1 47 ? 18.109 28.516 6.102 1 98.5 47 THR B O 1
ATOM 2184 N N . LYS B 1 48 ? 18.719 27.609 4.152 1 98.44 48 LYS B N 1
ATOM 2185 C CA . LYS B 1 48 ? 18.75 28.922 3.496 1 98.44 48 LYS B CA 1
ATOM 2186 C C . LYS B 1 48 ? 17.344 29.469 3.287 1 98.44 48 LYS B C 1
ATOM 2188 O O . LYS B 1 48 ? 17.109 30.656 3.48 1 98.44 48 LYS B O 1
ATOM 2193 N N . SER B 1 49 ? 16.438 28.688 2.93 1 98.31 49 SER B N 1
ATOM 2194 C CA . SER B 1 49 ? 15.062 29.078 2.641 1 98.31 49 SER B CA 1
ATOM 2195 C C . SER B 1 49 ? 14.281 29.344 3.924 1 98.31 49 SER B C 1
ATOM 2197 O O . SER B 1 49 ? 13.438 30.25 3.965 1 98.31 49 SER B O 1
ATOM 2199 N N . ASN B 1 50 ? 14.508 28.5 4.91 1 98.12 50 ASN B N 1
ATOM 2200 C CA . ASN B 1 50 ? 13.883 28.641 6.219 1 98.12 50 ASN B CA 1
ATOM 2201 C C . ASN B 1 50 ? 14.898 28.516 7.348 1 98.12 50 ASN B C 1
ATOM 2203 O O . ASN B 1 50 ? 15.031 27.438 7.945 1 98.12 50 ASN B O 1
ATOM 2207 N N . PRO B 1 51 ? 15.5 29.594 7.691 1 97.69 51 PRO B N 1
ATOM 2208 C CA . PRO B 1 51 ? 16.594 29.578 8.672 1 97.69 51 PRO B CA 1
ATOM 2209 C C . PRO B 1 51 ? 16.141 29.141 10.055 1 97.69 51 PRO B C 1
ATOM 2211 O O . PRO B 1 51 ? 16.953 28.734 10.883 1 97.69 51 PRO B O 1
ATOM 2214 N N . ASN B 1 52 ? 14.836 29.203 10.367 1 97.56 52 ASN B N 1
ATOM 2215 C CA . ASN B 1 52 ? 14.32 28.859 11.688 1 97.56 52 ASN B CA 1
ATOM 2216 C C . ASN B 1 52 ? 13.664 27.484 11.688 1 97.56 52 ASN B C 1
ATOM 2218 O O . ASN B 1 52 ? 12.906 27.156 12.609 1 97.56 52 ASN B O 1
ATOM 2222 N N . ILE B 1 53 ? 13.914 26.719 10.688 1 97.88 53 ILE B N 1
ATOM 2223 C CA . ILE B 1 53 ? 13.32 25.391 10.586 1 97.88 53 ILE B CA 1
ATOM 2224 C C . ILE B 1 53 ? 13.734 24.547 11.789 1 97.88 53 ILE B C 1
ATOM 2226 O O . ILE B 1 53 ? 14.891 24.578 12.203 1 97.88 53 ILE B O 1
ATOM 2230 N N . SER B 1 54 ? 12.828 23.844 12.422 1 98 54 SER B N 1
ATOM 2231 C CA . SER B 1 54 ? 13.102 23 13.586 1 98 54 SER B CA 1
ATOM 2232 C C . SER B 1 54 ? 13.906 21.766 13.203 1 98 54 SER B C 1
ATOM 2234 O O . SER B 1 54 ? 13.898 21.344 12.039 1 98 54 SER B O 1
ATOM 2236 N N . ILE B 1 55 ? 14.492 21.156 14.086 1 98.12 55 ILE B N 1
ATOM 2237 C CA . ILE B 1 55 ? 15.344 19.984 13.859 1 98.12 55 ILE B CA 1
ATOM 2238 C C . ILE B 1 55 ? 14.492 18.828 13.352 1 98.12 55 ILE B C 1
ATOM 2240 O O . ILE B 1 55 ? 14.859 18.172 12.375 1 98.12 55 ILE B O 1
ATOM 2244 N N . PRO B 1 56 ? 13.305 18.578 13.984 1 98.19 56 PRO B N 1
ATOM 2245 C CA . PRO B 1 56 ? 12.484 17.484 13.453 1 98.19 56 PRO B CA 1
ATOM 2246 C C . PRO B 1 56 ? 12.023 17.734 12.023 1 98.19 56 PRO B C 1
ATOM 2248 O O . PRO B 1 56 ? 12.023 16.812 11.195 1 98.19 56 PRO B O 1
ATOM 2251 N N . ASP B 1 57 ? 11.68 18.938 11.75 1 98.62 57 ASP B N 1
ATOM 2252 C CA . ASP B 1 57 ? 11.25 19.25 10.391 1 98.62 57 ASP B CA 1
ATOM 2253 C C . ASP B 1 57 ? 12.406 19.109 9.398 1 98.62 57 ASP B C 1
ATOM 2255 O O . ASP B 1 57 ? 12.227 18.594 8.297 1 98.62 57 ASP B O 1
ATOM 2259 N N . LEU B 1 58 ? 13.578 19.609 9.789 1 98.81 58 LEU B N 1
ATOM 2260 C CA . LEU B 1 58 ? 14.75 19.484 8.922 1 98.81 58 LEU B CA 1
ATOM 2261 C C . LEU B 1 58 ? 15.07 18.016 8.664 1 98.81 58 LEU B C 1
ATOM 2263 O O . LEU B 1 58 ? 15.367 17.625 7.531 1 98.81 58 LEU B O 1
ATOM 2267 N N . SER B 1 59 ? 15.008 17.203 9.688 1 98.88 59 SER B N 1
ATOM 2268 C CA . SER B 1 59 ? 15.258 15.773 9.539 1 98.88 59 SER B CA 1
ATOM 2269 C C . SER B 1 59 ? 14.273 15.141 8.562 1 98.88 59 SER B C 1
ATOM 2271 O O . SER B 1 59 ? 14.648 14.273 7.773 1 98.88 59 SER B O 1
ATOM 2273 N N . THR B 1 60 ? 13.023 15.562 8.648 1 98.94 60 THR B N 1
ATOM 2274 C CA . THR B 1 60 ? 12 15.039 7.75 1 98.94 60 THR B CA 1
ATOM 2275 C C . THR B 1 60 ? 12.258 15.5 6.32 1 98.94 60 THR B C 1
ATOM 2277 O O . THR B 1 60 ? 12.07 14.734 5.371 1 98.94 60 THR B O 1
ATOM 2280 N N . VAL B 1 61 ? 12.695 16.734 6.156 1 98.94 61 VAL B N 1
ATOM 2281 C CA . VAL B 1 61 ? 13.062 17.25 4.844 1 98.94 61 VAL B CA 1
ATOM 2282 C C . VAL B 1 61 ? 14.195 16.406 4.262 1 98.94 61 VAL B C 1
ATOM 2284 O O . VAL B 1 61 ? 14.148 16.016 3.09 1 98.94 61 VAL B O 1
ATOM 2287 N N . LEU B 1 62 ? 15.148 16.141 5.039 1 98.94 62 LEU B N 1
ATOM 2288 C CA . LEU B 1 62 ? 16.281 15.352 4.586 1 98.94 62 LEU B CA 1
ATOM 2289 C C . LEU B 1 62 ? 15.844 13.945 4.188 1 98.94 62 LEU B C 1
ATOM 2291 O O . LEU B 1 62 ? 16.281 13.422 3.16 1 98.94 62 LEU B O 1
ATOM 2295 N N . TRP B 1 63 ? 14.977 13.367 4.965 1 98.94 63 TRP B N 1
ATOM 2296 C CA . TRP B 1 63 ? 14.461 12.031 4.672 1 98.94 63 TRP B CA 1
ATOM 2297 C C . TRP B 1 63 ? 13.781 11.992 3.311 1 98.94 63 TRP B C 1
ATOM 2299 O O . TRP B 1 63 ? 14.094 11.148 2.471 1 98.94 63 TRP B O 1
ATOM 2309 N N . PHE B 1 64 ? 12.906 12.898 3.053 1 98.94 64 PHE B N 1
ATOM 2310 C CA . PHE B 1 64 ? 12.133 12.867 1.817 1 98.94 64 PHE B CA 1
ATOM 2311 C C . PHE B 1 64 ? 12.977 13.328 0.636 1 98.94 64 PHE B C 1
ATOM 2313 O O . PHE B 1 64 ? 12.742 12.922 -0.502 1 98.94 64 PHE B O 1
ATOM 2320 N N . SER B 1 65 ? 14.016 14.18 0.913 1 98.88 65 SER B N 1
ATOM 2321 C CA . SER B 1 65 ? 14.938 14.562 -0.148 1 98.88 65 SER B CA 1
ATOM 2322 C C . SER B 1 65 ? 15.773 13.367 -0.605 1 98.88 65 SER B C 1
ATOM 2324 O O . SER B 1 65 ? 16.125 13.266 -1.781 1 98.88 65 SER B O 1
ATOM 2326 N N . LEU B 1 66 ? 16.078 12.555 0.327 1 98.81 66 LEU B N 1
ATOM 2327 C CA . LEU B 1 66 ? 16.797 11.336 -0.016 1 98.81 66 LEU B CA 1
ATOM 2328 C C . LEU B 1 66 ? 15.883 10.328 -0.694 1 98.81 66 LEU B C 1
ATOM 2330 O O . LEU B 1 66 ? 16.281 9.641 -1.634 1 98.81 66 LEU B O 1
ATOM 2334 N N . CYS B 1 67 ? 14.648 10.227 -0.268 1 98.75 67 CYS B N 1
ATOM 2335 C CA . CYS B 1 67 ? 13.672 9.305 -0.837 1 98.75 67 CYS B CA 1
ATOM 2336 C C . CYS B 1 67 ? 13.445 9.594 -2.314 1 98.75 67 CYS B C 1
ATOM 2338 O O . CYS B 1 67 ? 13.297 8.672 -3.119 1 98.75 67 CYS B O 1
ATOM 2340 N N . SER B 1 68 ? 13.438 10.836 -2.625 1 98.69 68 SER B N 1
ATOM 2341 C CA . SER B 1 68 ? 13.062 11.242 -3.977 1 98.69 68 SER B CA 1
ATOM 2342 C C . SER B 1 68 ? 13.984 10.617 -5.016 1 98.69 68 SER B C 1
ATOM 2344 O O . SER B 1 68 ? 13.531 9.875 -5.891 1 98.69 68 SER B O 1
ATOM 2346 N N . PRO B 1 69 ? 15.297 10.805 -4.988 1 98.69 69 PRO B N 1
ATOM 2347 C CA . PRO B 1 69 ? 16.141 10.172 -6.008 1 98.69 69 PRO B CA 1
ATOM 2348 C C . PRO B 1 69 ? 16.203 8.656 -5.867 1 98.69 69 PRO B C 1
ATOM 2350 O O . PRO B 1 69 ? 16.344 7.945 -6.867 1 98.69 69 PRO B O 1
ATOM 2353 N N . ILE B 1 70 ? 16.078 8.102 -4.688 1 98.56 70 ILE B N 1
ATOM 2354 C CA . ILE B 1 70 ? 16.062 6.652 -4.535 1 98.56 70 ILE B CA 1
ATOM 2355 C C . ILE B 1 70 ? 14.859 6.074 -5.27 1 98.56 70 ILE B C 1
ATOM 2357 O O . ILE B 1 70 ? 14.992 5.121 -6.043 1 98.56 70 ILE B O 1
ATOM 2361 N N . HIS B 1 71 ? 13.703 6.68 -5.062 1 98.75 71 HIS B N 1
ATOM 2362 C CA . HIS B 1 71 ? 12.5 6.188 -5.723 1 98.75 71 HIS B CA 1
ATOM 2363 C C . HIS B 1 71 ? 12.492 6.547 -7.203 1 98.75 71 HIS B C 1
ATOM 2365 O O . HIS B 1 71 ? 12.406 5.668 -8.062 1 98.75 71 HIS B O 1
ATOM 2371 N N . PHE B 1 72 ? 12.734 7.762 -7.496 1 98.62 72 PHE B N 1
ATOM 2372 C CA . PHE B 1 72 ? 12.523 8.273 -8.844 1 98.62 72 PHE B CA 1
ATOM 2373 C C . PHE B 1 72 ? 13.641 7.828 -9.781 1 98.62 72 PHE B C 1
ATOM 2375 O O . PHE B 1 72 ? 13.391 7.441 -10.922 1 98.62 72 PHE B O 1
ATOM 2382 N N . VAL B 1 73 ? 14.852 7.828 -9.328 1 98.56 73 VAL B N 1
ATOM 2383 C CA . VAL B 1 73 ? 15.984 7.531 -10.195 1 98.56 73 VAL B CA 1
ATOM 2384 C C . VAL B 1 73 ? 16.344 6.051 -10.086 1 98.56 73 VAL B C 1
ATOM 2386 O O . VAL B 1 73 ? 16.297 5.312 -11.07 1 98.56 73 VAL B O 1
ATOM 2389 N N . LEU B 1 74 ? 16.672 5.602 -8.898 1 98.5 74 LEU B N 1
ATOM 2390 C CA . LEU B 1 74 ? 17.109 4.223 -8.727 1 98.5 74 LEU B CA 1
ATOM 2391 C C . LEU B 1 74 ? 15.984 3.248 -9.039 1 98.5 74 LEU B C 1
ATOM 2393 O O . LEU B 1 74 ? 16.125 2.383 -9.914 1 98.5 74 LEU B O 1
ATOM 2397 N N . GLU B 1 75 ? 14.875 3.377 -8.406 1 98.44 75 GLU B N 1
ATOM 2398 C CA . GLU B 1 75 ? 13.758 2.465 -8.625 1 98.44 75 GLU B CA 1
ATOM 2399 C C . GLU B 1 75 ? 13.086 2.727 -9.969 1 98.44 75 GLU B C 1
ATOM 2401 O O . GLU B 1 75 ? 12.57 1.803 -10.602 1 98.44 75 GLU B O 1
ATOM 2406 N N . GLY B 1 76 ? 13.125 4 -10.359 1 98.75 76 GLY B N 1
ATOM 2407 C CA . GLY B 1 76 ? 12.648 4.305 -11.695 1 98.75 76 GLY B CA 1
ATOM 2408 C C . GLY B 1 76 ? 13.438 3.604 -12.789 1 98.75 76 GLY B C 1
ATOM 2409 O O . GLY B 1 76 ? 12.867 3.135 -13.773 1 98.75 76 GLY B O 1
ATOM 2410 N N . TYR B 1 77 ? 14.734 3.549 -12.641 1 98.75 77 TYR B N 1
ATOM 2411 C CA . TYR B 1 77 ? 15.562 2.816 -13.594 1 98.75 77 TYR B CA 1
ATOM 2412 C C . TYR B 1 77 ? 15.172 1.342 -13.633 1 98.75 77 TYR B C 1
ATOM 2414 O O . TYR B 1 77 ? 15.031 0.758 -14.711 1 98.75 77 TYR B O 1
ATOM 2422 N N . TYR B 1 78 ? 15.016 0.773 -12.5 1 98.56 78 TYR B N 1
ATOM 2423 C CA . TYR B 1 78 ? 14.602 -0.624 -12.422 1 98.56 78 TYR B CA 1
ATOM 2424 C C . TYR B 1 78 ? 13.266 -0.836 -13.133 1 98.56 78 TYR B C 1
ATOM 2426 O O . TYR B 1 78 ? 13.133 -1.743 -13.961 1 98.56 78 TYR B O 1
ATOM 2434 N N . ALA B 1 79 ? 12.305 -0.013 -12.812 1 98.12 79 ALA B N 1
ATOM 2435 C CA . ALA B 1 79 ? 10.961 -0.152 -13.367 1 98.12 79 ALA B CA 1
ATOM 2436 C C . ALA B 1 79 ? 10.984 -0.051 -14.891 1 98.12 79 ALA B C 1
ATOM 2438 O O . ALA B 1 79 ? 10.211 -0.724 -15.57 1 98.12 79 ALA B O 1
ATOM 2439 N N . SER B 1 80 ? 11.93 0.662 -15.406 1 98 80 SER B N 1
ATOM 2440 C CA . SER B 1 80 ? 11.961 0.918 -16.844 1 98 80 SER B CA 1
ATOM 2441 C C . SER B 1 80 ? 12.898 -0.056 -17.562 1 98 80 SER B C 1
ATOM 2443 O O . SER B 1 80 ? 12.844 -0.187 -18.781 1 98 80 SER B O 1
ATOM 2445 N N . ASN B 1 81 ? 13.773 -0.771 -16.797 1 98 81 ASN B N 1
ATOM 2446 C CA . ASN B 1 81 ? 14.805 -1.57 -17.453 1 98 81 ASN B CA 1
ATOM 2447 C C . ASN B 1 81 ? 14.875 -2.979 -16.875 1 98 81 ASN B C 1
ATOM 2449 O O . ASN B 1 81 ? 15.898 -3.652 -16.984 1 98 81 ASN B O 1
ATOM 2453 N N . PHE B 1 82 ? 13.82 -3.438 -16.25 1 96.88 82 PHE B N 1
ATOM 2454 C CA . PHE B 1 82 ? 13.867 -4.691 -15.508 1 96.88 82 PHE B CA 1
ATOM 2455 C C . PHE B 1 82 ? 14.172 -5.859 -16.438 1 96.88 82 PHE B C 1
ATOM 2457 O O . PHE B 1 82 ? 14.719 -6.875 -16.016 1 96.88 82 PHE B O 1
ATOM 2464 N N . THR B 1 83 ? 13.93 -5.789 -17.766 1 95.62 83 THR B N 1
ATOM 2465 C CA . THR B 1 83 ? 14.125 -6.891 -18.703 1 95.62 83 THR B CA 1
ATOM 2466 C C . THR B 1 83 ? 15.586 -6.965 -19.156 1 95.62 83 THR B C 1
ATOM 2468 O O . THR B 1 83 ? 16.031 -8 -19.656 1 95.62 83 THR B O 1
ATOM 2471 N N . THR B 1 84 ? 16.312 -5.922 -19.016 1 95.94 84 THR B N 1
ATOM 2472 C CA . THR B 1 84 ? 17.672 -5.891 -19.531 1 95.94 84 THR B CA 1
ATOM 2473 C C . THR B 1 84 ? 18.672 -5.637 -18.391 1 95.94 84 THR B C 1
ATOM 2475 O O . THR B 1 84 ? 19.875 -5.594 -18.625 1 95.94 84 THR B O 1
ATOM 2478 N N . LEU B 1 85 ? 18.156 -5.543 -17.266 1 96.19 85 LEU B N 1
ATOM 2479 C CA . LEU B 1 85 ? 18.938 -5.188 -16.078 1 96.19 85 LEU B CA 1
ATOM 2480 C C . LEU B 1 85 ? 20.078 -6.18 -15.867 1 96.19 85 LEU B C 1
ATOM 2482 O O . LEU B 1 85 ? 21.203 -5.785 -15.516 1 96.19 85 LEU B O 1
ATOM 2486 N N . GLN B 1 86 ? 19.922 -7.402 -16.078 1 96.56 86 GLN B N 1
ATOM 2487 C CA . GLN B 1 86 ? 20.812 -8.508 -15.766 1 96.56 86 GLN B CA 1
ATOM 2488 C C . GLN B 1 86 ? 22.094 -8.43 -16.594 1 96.56 86 GLN B C 1
ATOM 2490 O O . GLN B 1 86 ? 23.156 -8.852 -16.141 1 96.56 86 GLN B O 1
ATOM 2495 N N . GLY B 1 87 ? 21.969 -7.879 -17.75 1 96.25 87 GLY B N 1
ATOM 2496 C CA . GLY B 1 87 ? 23.109 -7.859 -18.656 1 96.25 87 GLY B CA 1
ATOM 2497 C C . GLY B 1 87 ? 23.75 -6.488 -18.781 1 96.25 87 GLY B C 1
ATOM 2498 O O . GLY B 1 87 ? 24.797 -6.344 -19.391 1 96.25 87 GLY B O 1
ATOM 2499 N N . SER B 1 88 ? 23.219 -5.488 -18.234 1 97.62 88 SER B N 1
ATOM 2500 C CA . SER B 1 88 ? 23.656 -4.105 -18.422 1 97.62 88 SER B CA 1
ATOM 2501 C C . SER B 1 88 ? 24.828 -3.777 -17.5 1 97.62 88 SER B C 1
ATOM 2503 O O . SER B 1 88 ? 24.891 -4.246 -16.375 1 97.62 88 SER B O 1
ATOM 2505 N N . GLN B 1 89 ? 25.703 -2.916 -18.031 1 97.94 89 GLN B N 1
ATOM 2506 C CA . GLN B 1 89 ? 26.828 -2.445 -17.234 1 97.94 89 GLN B CA 1
ATOM 2507 C C . GLN B 1 89 ? 26.609 -1.006 -16.766 1 97.94 89 GLN B C 1
ATOM 2509 O O . GLN B 1 89 ? 27.5 -0.401 -16.172 1 97.94 89 GLN B O 1
ATOM 2514 N N . HIS B 1 90 ? 25.406 -0.477 -17.031 1 98.06 90 HIS B N 1
ATOM 2515 C CA . HIS B 1 90 ? 25.062 0.822 -16.469 1 98.06 90 HIS B CA 1
ATOM 2516 C C . HIS B 1 90 ? 25.219 0.821 -14.945 1 98.06 90 HIS B C 1
ATOM 2518 O O . HIS B 1 90 ? 24.875 -0.161 -14.281 1 98.06 90 HIS B O 1
ATOM 2524 N N . ILE B 1 91 ? 25.656 1.879 -14.367 1 98.06 91 ILE B N 1
ATOM 2525 C CA . ILE B 1 91 ? 26 1.936 -12.945 1 98.06 91 ILE B CA 1
ATOM 2526 C C . ILE B 1 91 ? 24.766 1.579 -12.109 1 98.06 91 ILE B C 1
ATOM 2528 O O . ILE B 1 91 ? 24.875 0.885 -11.102 1 98.06 91 ILE B O 1
ATOM 2532 N N . LEU B 1 92 ? 23.641 2.008 -12.469 1 98.5 92 LEU B N 1
ATOM 2533 C CA . LEU B 1 92 ? 22.422 1.701 -11.742 1 98.5 92 LEU B CA 1
ATOM 2534 C C . LEU B 1 92 ? 22.078 0.223 -11.859 1 98.5 92 LEU B C 1
ATOM 2536 O O . LEU B 1 92 ? 21.562 -0.379 -10.914 1 98.5 92 LEU B O 1
ATOM 2540 N N . ALA B 1 93 ? 22.312 -0.365 -13 1 98.44 93 ALA B N 1
ATOM 2541 C CA . ALA B 1 93 ? 22.094 -1.799 -13.18 1 98.44 93 ALA B CA 1
ATOM 2542 C C . ALA B 1 93 ? 23.031 -2.609 -12.289 1 98.44 93 ALA B C 1
ATOM 2544 O O . ALA B 1 93 ? 22.625 -3.602 -11.688 1 98.44 93 ALA B O 1
ATOM 2545 N N . GLN B 1 94 ? 24.25 -2.152 -12.273 1 98.5 94 GLN B N 1
ATOM 2546 C CA . GLN B 1 94 ? 25.219 -2.85 -11.445 1 98.5 94 GLN B CA 1
ATOM 2547 C C . GLN B 1 94 ? 24.859 -2.742 -9.961 1 98.5 94 GLN B C 1
ATOM 2549 O O . GLN B 1 94 ? 25.078 -3.684 -9.195 1 98.5 94 GLN B O 1
ATOM 2554 N N . LEU B 1 95 ? 24.328 -1.594 -9.578 1 98.38 95 LEU B N 1
ATOM 2555 C CA . LEU B 1 95 ? 23.844 -1.435 -8.203 1 98.38 95 LEU B CA 1
ATOM 2556 C C . LEU B 1 95 ? 22.719 -2.412 -7.906 1 98.38 95 LEU B C 1
ATOM 2558 O O . LEU B 1 95 ? 22.703 -3.037 -6.844 1 98.38 95 LEU B O 1
ATOM 2562 N N . TRP B 1 96 ? 21.812 -2.561 -8.828 1 98.06 96 TRP B N 1
ATOM 2563 C CA . TRP B 1 96 ? 20.703 -3.479 -8.633 1 98.06 96 TRP B CA 1
ATOM 2564 C C . TRP B 1 96 ? 21.188 -4.922 -8.594 1 98.06 96 TRP B C 1
ATOM 2566 O O . TRP B 1 96 ? 20.688 -5.73 -7.805 1 98.06 96 TRP B O 1
ATOM 2576 N N . LYS B 1 97 ? 22.141 -5.285 -9.469 1 97.81 97 LYS B N 1
ATOM 2577 C CA . LYS B 1 97 ? 22.688 -6.637 -9.438 1 97.81 97 LYS B CA 1
ATOM 2578 C C . LYS B 1 97 ? 23.359 -6.922 -8.102 1 97.81 97 LYS B C 1
ATOM 2580 O O . LYS B 1 97 ? 23.234 -8.023 -7.555 1 97.81 97 LYS B O 1
ATOM 2585 N N . GLU B 1 98 ? 24.062 -5.91 -7.59 1 97.25 98 GLU B N 1
ATOM 2586 C CA . GLU B 1 98 ? 24.656 -6.051 -6.266 1 97.25 98 GLU B CA 1
ATOM 2587 C C . GLU B 1 98 ? 23.594 -6.258 -5.195 1 97.25 98 GLU B C 1
ATOM 2589 O O . GLU B 1 98 ? 23.703 -7.176 -4.379 1 97.25 98 GLU B O 1
ATOM 2594 N N . TYR B 1 99 ? 22.594 -5.43 -5.215 1 97.12 99 TYR B N 1
ATOM 2595 C CA . TYR B 1 99 ? 21.531 -5.5 -4.227 1 97.12 99 TYR B CA 1
ATOM 2596 C C . TYR B 1 99 ? 20.75 -6.809 -4.348 1 97.12 99 TYR B C 1
ATOM 2598 O O . TYR B 1 99 ? 20.266 -7.348 -3.348 1 97.12 99 TYR B O 1
ATOM 2606 N N . SER B 1 100 ? 20.688 -7.383 -5.496 1 97.38 100 SER B N 1
ATOM 2607 C CA . SER B 1 100 ? 19.906 -8.578 -5.777 1 97.38 100 SER B CA 1
ATOM 2608 C C . SER B 1 100 ? 20.547 -9.82 -5.164 1 97.38 100 SER B C 1
ATOM 2610 O O . SER B 1 100 ? 19.938 -10.891 -5.133 1 97.38 100 SER B O 1
ATOM 2612 N N . LEU B 1 101 ? 21.719 -9.656 -4.652 1 96.38 101 LEU B N 1
ATOM 2613 C CA . LEU B 1 101 ? 22.328 -10.75 -3.889 1 96.38 101 LEU B CA 1
ATOM 2614 C C . LEU B 1 101 ? 21.531 -11.023 -2.619 1 96.38 101 LEU B C 1
ATOM 2616 O O . LEU 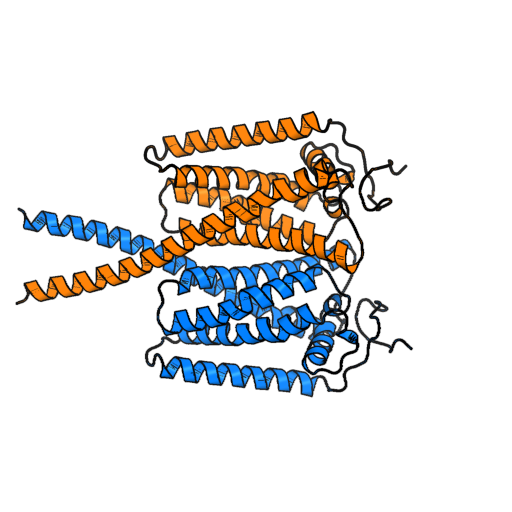B 1 101 ? 21.594 -12.133 -2.07 1 96.38 101 LEU B O 1
ATOM 2620 N N . SER B 1 102 ? 20.766 -10.039 -2.209 1 96.62 102 SER B N 1
ATOM 2621 C CA . SER B 1 102 ? 19.922 -10.195 -1.035 1 96.62 102 SER B CA 1
ATOM 2622 C C . SER B 1 102 ? 18.484 -10.531 -1.433 1 96.62 102 SER B C 1
ATOM 2624 O O . SER B 1 102 ? 17.688 -10.938 -0.591 1 96.62 102 SER B O 1
ATOM 2626 N N . ASP B 1 103 ? 18.156 -10.289 -2.697 1 97.56 103 ASP B N 1
ATOM 2627 C CA . ASP B 1 103 ? 16.812 -10.586 -3.205 1 97.56 103 ASP B CA 1
ATOM 2628 C C . ASP B 1 103 ? 16.828 -10.75 -4.723 1 97.56 103 ASP B C 1
ATOM 2630 O O . ASP B 1 103 ? 16.656 -9.773 -5.457 1 97.56 103 ASP B O 1
ATOM 2634 N N . SER B 1 104 ? 16.922 -11.945 -5.168 1 97 104 SER B N 1
ATOM 2635 C CA . SER B 1 104 ? 17.109 -12.266 -6.578 1 97 104 SER B CA 1
ATOM 2636 C C . SER B 1 104 ? 15.836 -11.977 -7.383 1 97 104 SER B C 1
ATOM 2638 O O . SER B 1 104 ? 15.875 -11.953 -8.617 1 97 104 SER B O 1
ATOM 2640 N N . ARG B 1 105 ? 14.719 -11.711 -6.707 1 97.06 105 ARG B N 1
ATOM 2641 C CA . ARG B 1 105 ? 13.477 -11.406 -7.41 1 97.06 105 ARG B CA 1
ATOM 2642 C C . ARG B 1 105 ? 13.633 -10.18 -8.297 1 97.06 105 ARG B C 1
ATOM 2644 O O . ARG B 1 105 ? 12.922 -10.031 -9.297 1 97.06 105 ARG B O 1
ATOM 2651 N N . TYR B 1 106 ? 14.602 -9.328 -8 1 97.5 106 TYR B N 1
ATOM 2652 C CA . TYR B 1 106 ? 14.836 -8.125 -8.789 1 97.5 106 TYR B CA 1
ATOM 2653 C C . TYR B 1 106 ? 15.43 -8.477 -10.148 1 97.5 106 TYR B C 1
ATOM 2655 O O . TYR B 1 106 ? 15.422 -7.656 -11.07 1 97.5 106 TYR B O 1
ATOM 2663 N N . LEU B 1 107 ? 15.93 -9.719 -10.312 1 97.19 107 LEU B N 1
ATOM 2664 C CA . LEU B 1 107 ? 16.594 -10.078 -11.555 1 97.19 107 LEU B CA 1
ATOM 2665 C C . LEU B 1 107 ? 15.773 -11.086 -12.352 1 97.19 107 LEU B C 1
ATOM 2667 O O . LEU B 1 107 ? 16.188 -11.539 -13.422 1 97.19 107 LEU B O 1
ATOM 2671 N N . THR B 1 108 ? 14.625 -11.461 -11.867 1 94.62 108 THR B N 1
ATOM 2672 C CA . THR B 1 108 ? 13.852 -12.516 -12.508 1 94.62 108 THR B CA 1
ATOM 2673 C C . THR B 1 108 ? 12.516 -11.969 -13.016 1 94.62 108 THR B C 1
ATOM 2675 O O . THR B 1 108 ? 11.562 -12.727 -13.188 1 94.62 108 THR B O 1
ATOM 2678 N N . SER B 1 109 ? 12.391 -10.656 -13.125 1 93.62 109 SER B N 1
ATOM 2679 C CA . SER B 1 109 ? 11.18 -10.008 -13.625 1 93.62 109 SER B CA 1
ATOM 2680 C C . SER B 1 109 ? 9.953 -10.422 -12.82 1 93.62 109 SER B C 1
ATOM 2682 O O . SER B 1 109 ? 8.945 -10.828 -13.391 1 93.62 109 SER B O 1
ATOM 2684 N N . ASP B 1 110 ? 10.133 -10.359 -11.57 1 95.69 110 ASP B N 1
ATOM 2685 C CA . ASP B 1 110 ? 9.031 -10.648 -10.648 1 95.69 110 ASP B CA 1
ATOM 2686 C C . ASP B 1 110 ? 7.949 -9.578 -10.742 1 95.69 110 ASP B C 1
ATOM 2688 O O . ASP B 1 110 ? 8.234 -8.383 -10.641 1 95.69 110 ASP B O 1
ATOM 2692 N N . GLY B 1 111 ? 6.734 -10.016 -10.93 1 96.81 111 GLY B N 1
ATOM 2693 C CA . GLY B 1 111 ? 5.641 -9.086 -11.172 1 96.81 111 GLY B CA 1
ATOM 2694 C C . GLY B 1 111 ? 5.414 -8.125 -10.023 1 96.81 111 GLY B C 1
ATOM 2695 O O . GLY B 1 111 ? 5.195 -6.93 -10.242 1 96.81 111 GLY B O 1
ATOM 2696 N N . PHE B 1 112 ? 5.41 -8.625 -8.766 1 98.19 112 PHE B N 1
ATOM 2697 C CA . PHE B 1 112 ? 5.238 -7.758 -7.613 1 98.19 112 PHE B CA 1
ATOM 2698 C C . PHE B 1 112 ? 6.336 -6.703 -7.559 1 98.19 112 PHE B C 1
ATOM 2700 O O . PHE B 1 112 ? 6.059 -5.52 -7.34 1 98.19 112 PHE B O 1
ATOM 2707 N N . MET B 1 113 ? 7.59 -7.094 -7.715 1 98.12 113 MET B N 1
ATOM 2708 C CA . MET B 1 113 ? 8.719 -6.168 -7.621 1 98.12 113 MET B CA 1
ATOM 2709 C C . MET B 1 113 ? 8.594 -5.059 -8.664 1 98.12 113 MET B C 1
ATOM 2711 O O . MET B 1 113 ? 8.758 -3.881 -8.336 1 98.12 113 MET B O 1
ATOM 2715 N N . VAL B 1 114 ? 8.297 -5.461 -9.875 1 98.31 114 VAL B N 1
ATOM 2716 C CA . VAL B 1 114 ? 8.258 -4.488 -10.961 1 98.31 114 VAL B CA 1
ATOM 2717 C C . VAL B 1 114 ? 7.137 -3.482 -10.719 1 98.31 114 VAL B C 1
ATOM 2719 O O . VAL B 1 114 ? 7.344 -2.271 -10.82 1 98.31 114 VAL B O 1
ATOM 2722 N N . ILE B 1 115 ? 5.992 -3.951 -10.344 1 98.62 115 ILE B N 1
ATOM 2723 C CA . ILE B 1 115 ? 4.84 -3.068 -10.195 1 98.62 115 ILE B CA 1
ATOM 2724 C C . ILE B 1 115 ? 5 -2.219 -8.938 1 98.62 115 ILE B C 1
ATOM 2726 O O . ILE B 1 115 ? 4.73 -1.015 -8.953 1 98.62 115 ILE B O 1
ATOM 2730 N N . MET B 1 116 ? 5.379 -2.836 -7.859 1 98.38 116 MET B N 1
ATOM 2731 C CA . MET B 1 116 ? 5.582 -2.092 -6.617 1 98.38 116 MET B CA 1
ATOM 2732 C C . MET B 1 116 ? 6.641 -1.009 -6.801 1 98.38 116 MET B C 1
ATOM 2734 O O . MET B 1 116 ? 6.449 0.131 -6.371 1 98.38 116 MET B O 1
ATOM 2738 N N . GLU B 1 117 ? 7.766 -1.303 -7.457 1 98.31 117 GLU B N 1
ATOM 2739 C CA . GLU B 1 117 ? 8.82 -0.318 -7.695 1 98.31 117 GLU B CA 1
ATOM 2740 C C . GLU B 1 117 ? 8.344 0.773 -8.648 1 98.31 117 GLU B C 1
ATOM 2742 O O . GLU B 1 117 ? 8.773 1.924 -8.547 1 98.31 117 GLU B O 1
ATOM 2747 N N . SER B 1 118 ? 7.508 0.383 -9.547 1 98.62 118 SER B N 1
ATOM 2748 C CA . SER B 1 118 ? 6.949 1.396 -10.438 1 98.62 118 SER B CA 1
ATOM 2749 C C . SER B 1 118 ? 6.113 2.412 -9.664 1 98.62 118 SER B C 1
ATOM 2751 O O . SER B 1 118 ? 6.234 3.619 -9.883 1 98.62 118 SER B O 1
ATOM 2753 N N . VAL B 1 119 ? 5.277 1.897 -8.758 1 98.31 119 VAL B N 1
ATOM 2754 C CA . VAL B 1 119 ? 4.453 2.789 -7.949 1 98.31 119 VAL B CA 1
ATOM 2755 C C . VAL B 1 119 ? 5.348 3.689 -7.102 1 98.31 119 VAL B C 1
ATOM 2757 O O . VAL B 1 119 ? 5.113 4.895 -7.004 1 98.31 119 VAL B O 1
ATOM 2760 N N . THR B 1 120 ? 6.336 3.154 -6.492 1 98.19 120 THR B N 1
ATOM 2761 C CA . THR B 1 120 ? 7.227 3.945 -5.648 1 98.19 120 THR B CA 1
ATOM 2762 C C . THR B 1 120 ? 7.992 4.973 -6.48 1 98.19 120 THR B C 1
ATOM 2764 O O . THR B 1 120 ? 8.18 6.109 -6.051 1 98.19 120 THR B O 1
ATOM 2767 N N . ALA B 1 121 ? 8.414 4.555 -7.652 1 98.62 121 ALA B N 1
ATOM 2768 C CA . ALA B 1 121 ? 9.211 5.422 -8.516 1 98.62 121 ALA B CA 1
ATOM 2769 C C . ALA B 1 121 ? 8.383 6.605 -9.016 1 98.62 121 ALA B C 1
ATOM 2771 O O . ALA B 1 121 ? 8.773 7.762 -8.844 1 98.62 121 ALA B O 1
ATOM 2772 N N . TRP B 1 122 ? 7.211 6.316 -9.5 1 98.25 122 TRP B N 1
ATOM 2773 C CA . TRP B 1 122 ? 6.445 7.344 -10.203 1 98.25 122 TRP B CA 1
ATOM 2774 C C . TRP B 1 122 ? 5.473 8.039 -9.258 1 98.25 122 TRP B C 1
ATOM 2776 O O . TRP B 1 122 ? 5.004 9.141 -9.547 1 98.25 122 TRP B O 1
ATOM 2786 N N . GLY B 1 123 ? 5.156 7.398 -8.148 1 98.06 123 GLY B N 1
ATOM 2787 C CA . GLY B 1 123 ? 4.285 7.996 -7.145 1 98.06 123 GLY B CA 1
ATOM 2788 C C . GLY B 1 123 ? 5.047 8.695 -6.031 1 98.06 123 GLY B C 1
ATOM 2789 O O . GLY B 1 123 ? 5.141 9.922 -6.008 1 98.06 123 GLY B O 1
ATOM 2790 N N . TRP B 1 124 ? 5.742 7.918 -5.215 1 98.12 124 TRP B N 1
ATOM 2791 C CA . TRP B 1 124 ? 6.395 8.438 -4.016 1 98.12 124 TRP B CA 1
ATOM 2792 C C . TRP B 1 124 ? 7.629 9.258 -4.379 1 98.12 124 TRP B C 1
ATOM 2794 O O . TRP B 1 124 ? 8.016 10.164 -3.637 1 98.12 124 TRP B O 1
ATOM 2804 N N . GLY B 1 125 ? 8.289 8.961 -5.527 1 98.38 125 GLY B N 1
ATOM 2805 C CA . GLY B 1 125 ? 9.477 9.695 -5.941 1 98.38 125 GLY B CA 1
ATOM 2806 C C . GLY B 1 125 ? 9.234 11.188 -6.082 1 98.38 125 GLY B C 1
ATOM 2807 O O . GLY B 1 125 ? 9.734 11.977 -5.281 1 98.38 125 GLY B O 1
ATOM 2808 N N . PRO B 1 126 ? 8.398 11.555 -6.98 1 98.62 126 PRO B N 1
ATOM 2809 C CA . PRO B 1 126 ? 8.133 12.984 -7.156 1 98.62 126 PRO B CA 1
ATOM 2810 C C . PRO B 1 126 ? 7.41 13.602 -5.961 1 98.62 126 PRO B C 1
ATOM 2812 O O . PRO B 1 126 ? 7.684 14.75 -5.598 1 98.62 126 PRO B O 1
ATOM 2815 N N . LEU B 1 127 ? 6.551 12.891 -5.332 1 98.81 127 LEU B N 1
ATOM 2816 C CA . LEU B 1 127 ? 5.773 13.43 -4.223 1 98.81 127 LEU B CA 1
ATOM 2817 C C . LEU B 1 127 ? 6.664 13.695 -3.012 1 98.81 127 LEU B C 1
ATOM 2819 O O . LEU B 1 127 ? 6.383 14.594 -2.213 1 98.81 127 LEU B O 1
ATOM 2823 N N . SER B 1 128 ? 7.738 12.93 -2.914 1 98.88 128 SER B N 1
ATOM 2824 C CA . SER B 1 128 ? 8.664 13.164 -1.812 1 98.88 128 SER B CA 1
ATOM 2825 C C . SER B 1 128 ? 9.336 14.523 -1.932 1 98.88 128 SER B C 1
ATOM 2827 O O . SER B 1 128 ? 9.539 15.211 -0.929 1 98.88 128 SER B O 1
ATOM 2829 N N . LEU B 1 129 ? 9.672 14.875 -3.117 1 98.56 129 LEU B N 1
ATOM 2830 C CA . LEU B 1 129 ? 10.281 16.188 -3.326 1 98.56 129 LEU B CA 1
ATOM 2831 C C . LEU B 1 129 ? 9.281 17.297 -3.039 1 98.56 129 LEU B C 1
ATOM 2833 O O . LEU B 1 129 ? 9.633 18.312 -2.434 1 98.56 129 LEU B O 1
ATOM 2837 N N . ILE B 1 130 ? 8.07 17.156 -3.471 1 98.81 130 ILE B N 1
ATOM 2838 C CA . ILE B 1 130 ? 7.008 18.125 -3.217 1 98.81 130 ILE B CA 1
ATOM 2839 C C . ILE B 1 130 ? 6.781 18.266 -1.712 1 98.81 130 ILE B C 1
ATOM 2841 O O . ILE B 1 130 ? 6.629 19.375 -1.199 1 98.81 130 ILE B O 1
ATOM 2845 N N . LEU B 1 131 ? 6.805 17.156 -1.039 1 98.88 131 LEU B N 1
ATOM 2846 C CA . LEU B 1 131 ? 6.602 17.188 0.406 1 98.88 131 LEU B CA 1
ATOM 2847 C C . LEU B 1 131 ? 7.738 17.938 1.101 1 98.88 131 LEU B C 1
ATOM 2849 O O . LEU B 1 131 ? 7.5 18.703 2.035 1 98.88 131 LEU B O 1
ATOM 2853 N N . ALA B 1 132 ? 8.977 17.641 0.698 1 98.81 132 ALA B N 1
ATOM 2854 C CA . ALA B 1 132 ? 10.102 18.391 1.268 1 98.81 132 ALA B CA 1
ATOM 2855 C C . ALA B 1 132 ? 9.891 19.891 1.137 1 98.81 132 ALA B C 1
ATOM 2857 O O . ALA B 1 132 ? 10.125 20.641 2.086 1 98.81 132 ALA B O 1
ATOM 2858 N N . TYR B 1 133 ? 9.406 20.312 0.036 1 98.69 133 TYR B N 1
ATOM 2859 C CA . TYR B 1 133 ? 9.102 21.719 -0.193 1 98.69 133 TYR B CA 1
ATOM 2860 C C . TYR B 1 133 ? 7.988 22.203 0.729 1 98.69 133 TYR B C 1
ATOM 2862 O O . TYR B 1 133 ? 8.07 23.297 1.293 1 98.69 133 TYR B O 1
ATOM 2870 N N . PHE B 1 134 ? 6.961 21.391 0.88 1 98.81 134 PHE B N 1
ATOM 2871 C CA . PHE B 1 134 ? 5.836 21.75 1.731 1 98.81 134 PHE B CA 1
ATOM 2872 C C . PHE B 1 134 ? 6.281 21.922 3.18 1 98.81 134 PHE B C 1
ATOM 2874 O O . PHE B 1 134 ? 5.746 22.766 3.908 1 98.81 134 PHE B O 1
ATOM 2881 N N . ILE B 1 135 ? 7.211 21.125 3.619 1 98.75 135 ILE B N 1
ATOM 2882 C CA . ILE B 1 135 ? 7.691 21.203 4.996 1 98.75 135 ILE B CA 1
ATOM 2883 C C . ILE B 1 135 ? 8.453 22.5 5.203 1 98.75 135 ILE B C 1
ATOM 2885 O O . ILE B 1 135 ? 8.203 23.234 6.168 1 98.75 135 ILE B O 1
ATOM 2889 N N . VAL B 1 136 ? 9.336 22.812 4.273 1 98.62 136 VAL B N 1
ATOM 2890 C CA . VAL B 1 136 ? 10.172 24 4.387 1 98.62 136 VAL B CA 1
ATOM 2891 C C . VAL B 1 136 ? 9.297 25.25 4.371 1 98.62 136 VAL B C 1
ATOM 2893 O O . VAL B 1 136 ? 9.594 26.234 5.059 1 98.62 136 VAL B O 1
ATOM 2896 N N . THR B 1 137 ? 8.18 25.219 3.703 1 97.69 137 THR B N 1
ATOM 2897 C CA . THR B 1 137 ? 7.344 26.406 3.527 1 97.69 137 THR B CA 1
ATOM 2898 C C . THR B 1 137 ? 6.156 26.375 4.488 1 97.69 137 THR B C 1
ATOM 2900 O O . THR B 1 137 ? 5.254 27.219 4.391 1 97.69 137 THR B O 1
ATOM 2903 N N . ASP B 1 138 ? 6.062 25.406 5.246 1 96.5 138 ASP B N 1
ATOM 2904 C CA . ASP B 1 138 ? 4.98 25.25 6.215 1 96.5 138 ASP B CA 1
ATOM 2905 C C . ASP B 1 138 ? 3.617 25.266 5.527 1 96.5 138 ASP B C 1
ATOM 2907 O O . ASP B 1 138 ? 2.732 26.031 5.902 1 96.5 138 ASP B O 1
ATOM 2911 N N . ASN B 1 139 ? 3.545 24.531 4.496 1 97.75 139 ASN B N 1
ATOM 2912 C CA . ASN B 1 139 ? 2.334 24.422 3.689 1 97.75 139 ASN B CA 1
ATOM 2913 C C . ASN B 1 139 ? 1.258 23.609 4.402 1 97.75 139 ASN B C 1
ATOM 2915 O O . ASN B 1 139 ? 1.562 22.625 5.07 1 97.75 139 ASN B O 1
ATOM 2919 N N . ALA B 1 140 ? -0.007 23.938 4.23 1 98.06 140 ALA B N 1
ATOM 2920 C CA . ALA B 1 140 ? -1.131 23.297 4.91 1 98.06 140 ALA B CA 1
ATOM 2921 C C . ALA B 1 140 ? -1.292 21.844 4.461 1 98.06 140 ALA B C 1
ATOM 2923 O O . ALA B 1 140 ? -1.897 21.031 5.168 1 98.06 140 ALA B O 1
ATOM 2924 N N . PHE B 1 141 ? -0.76 21.469 3.328 1 98.62 141 PHE B N 1
ATOM 2925 C CA . PHE B 1 141 ? -0.921 20.125 2.758 1 98.62 141 PHE B CA 1
ATOM 2926 C C . PHE B 1 141 ? 0.194 19.203 3.225 1 98.62 141 PHE B C 1
ATOM 2928 O O . PHE B 1 141 ? 0.204 18.016 2.889 1 98.62 141 PHE B O 1
ATOM 2935 N N . ARG B 1 142 ? 1.114 19.672 3.977 1 98.44 142 ARG B N 1
ATOM 2936 C CA . ARG B 1 142 ? 2.305 18.891 4.312 1 98.44 142 ARG B CA 1
ATOM 2937 C C . ARG B 1 142 ? 1.936 17.625 5.066 1 98.44 142 ARG B C 1
ATOM 2939 O O . ARG B 1 142 ? 2.406 16.531 4.727 1 98.44 142 ARG B O 1
ATOM 2946 N N . HIS B 1 143 ? 1.03 17.703 6.074 1 98.81 143 HIS B N 1
ATOM 2947 C CA . HIS B 1 143 ? 0.778 16.562 6.945 1 98.81 143 HIS B CA 1
ATOM 2948 C C . HIS B 1 143 ? -0.072 15.508 6.238 1 98.81 143 HIS B C 1
ATOM 2950 O O . HIS B 1 143 ? 0.238 14.312 6.289 1 98.81 143 HIS B O 1
ATOM 2956 N N . PRO B 1 144 ? -1.134 15.891 5.531 1 98.81 144 PRO B N 1
ATOM 2957 C CA . PRO B 1 144 ? -1.837 14.844 4.785 1 98.81 144 PRO B CA 1
ATOM 2958 C C . PRO B 1 144 ? -0.96 14.18 3.727 1 98.81 144 PRO B C 1
ATOM 2960 O O . PRO B 1 144 ? -1.042 12.969 3.521 1 98.81 144 PRO B O 1
ATOM 2963 N N . LEU B 1 145 ? -0.15 14.93 3.041 1 98.88 145 LEU B N 1
ATOM 2964 C CA . LEU B 1 145 ? 0.745 14.344 2.051 1 98.88 145 LEU B CA 1
ATOM 2965 C C . LEU B 1 145 ? 1.771 13.43 2.717 1 98.88 145 LEU B C 1
ATOM 2967 O O . LEU B 1 145 ? 2.127 12.383 2.168 1 98.88 145 LEU B O 1
ATOM 2971 N N . GLN B 1 146 ? 2.293 13.836 3.869 1 98.94 146 GLN B N 1
ATOM 2972 C CA . GLN B 1 146 ? 3.236 13.016 4.625 1 98.94 146 GLN B CA 1
ATOM 2973 C C . GLN B 1 146 ? 2.615 11.68 5.012 1 98.94 146 GLN B C 1
ATOM 2975 O O . GLN B 1 146 ? 3.283 10.641 4.969 1 98.94 146 GLN B O 1
ATOM 2980 N N . ILE B 1 147 ? 1.333 11.672 5.387 1 98.94 147 ILE B N 1
ATOM 2981 C CA . ILE B 1 147 ? 0.64 10.43 5.684 1 98.94 147 ILE B CA 1
ATOM 2982 C C . ILE B 1 147 ? 0.604 9.547 4.438 1 98.94 147 ILE B C 1
ATOM 2984 O O . ILE B 1 147 ? 0.901 8.352 4.508 1 98.94 147 ILE B O 1
ATOM 2988 N N . ILE B 1 148 ? 0.317 10.109 3.328 1 98.94 148 ILE B N 1
ATOM 2989 C CA . ILE B 1 148 ? 0.132 9.383 2.076 1 98.94 148 ILE B CA 1
ATOM 2990 C C . ILE B 1 148 ? 1.446 8.727 1.664 1 98.94 148 ILE B C 1
ATOM 2992 O O . ILE B 1 148 ? 1.503 7.508 1.465 1 98.94 148 ILE B O 1
ATOM 2996 N N . ILE B 1 149 ? 2.527 9.484 1.595 1 98.88 149 ILE B N 1
ATOM 2997 C CA . ILE B 1 149 ? 3.801 8.969 1.105 1 98.88 149 ILE B CA 1
ATOM 2998 C C . ILE B 1 149 ? 4.363 7.957 2.096 1 98.88 149 ILE B C 1
ATOM 3000 O O . ILE B 1 149 ? 4.82 6.879 1.701 1 98.88 149 ILE B O 1
ATOM 3004 N N . SER B 1 150 ? 4.273 8.305 3.379 1 98.94 150 SER B N 1
ATOM 3005 C CA . SER B 1 150 ? 4.828 7.426 4.402 1 98.94 150 SER B CA 1
ATOM 3006 C C . SER B 1 150 ? 4.07 6.105 4.465 1 98.94 150 SER B C 1
ATOM 3008 O O . SER B 1 150 ? 4.676 5.043 4.609 1 98.94 150 SER B O 1
ATOM 3010 N N . LEU B 1 151 ? 2.795 6.16 4.375 1 98.88 151 LEU B N 1
ATOM 3011 C CA . LEU B 1 151 ? 2.033 4.914 4.363 1 98.88 151 LEU B CA 1
ATOM 3012 C C . LEU B 1 151 ? 2.357 4.094 3.117 1 98.88 151 LEU B C 1
ATOM 3014 O O . LEU B 1 151 ? 2.43 2.865 3.18 1 98.88 151 LEU B O 1
ATOM 3018 N N . GLY B 1 152 ? 2.416 4.801 2.01 1 98.56 152 GLY B N 1
ATOM 3019 C CA . GLY B 1 152 ? 2.816 4.102 0.801 1 98.56 152 GLY B CA 1
ATOM 3020 C C . GLY B 1 152 ? 4.133 3.359 0.948 1 98.56 152 GLY B C 1
ATOM 3021 O O . GLY B 1 152 ? 4.25 2.203 0.535 1 98.56 152 GLY B O 1
ATOM 3022 N N . GLN B 1 153 ? 5.09 3.998 1.52 1 98.56 153 GLN B N 1
ATOM 3023 C CA . GLN B 1 153 ? 6.398 3.387 1.732 1 98.56 153 GLN B CA 1
ATOM 3024 C C . GLN B 1 153 ? 6.305 2.215 2.705 1 98.56 153 GLN B C 1
ATOM 3026 O O . GLN B 1 153 ? 6.852 1.141 2.447 1 98.56 153 GLN B O 1
ATOM 3031 N N . LEU B 1 154 ? 5.602 2.455 3.787 1 98.69 154 LEU B N 1
ATOM 3032 C CA . LEU B 1 154 ? 5.438 1.433 4.812 1 98.69 154 LEU B CA 1
ATOM 3033 C C . LEU B 1 154 ? 4.73 0.203 4.25 1 98.69 154 LEU B C 1
ATOM 3035 O O . LEU B 1 154 ? 5.195 -0.924 4.441 1 98.69 154 LEU B O 1
ATOM 3039 N N . TYR B 1 155 ? 3.662 0.42 3.562 1 98.44 155 TYR B N 1
ATOM 3040 C CA . TYR B 1 155 ? 2.84 -0.659 3.023 1 98.44 155 TYR B CA 1
ATOM 3041 C C . TYR B 1 155 ? 3.625 -1.492 2.018 1 98.44 155 TYR B C 1
ATOM 3043 O O . TYR B 1 155 ? 3.592 -2.725 2.062 1 98.44 155 TYR B O 1
ATOM 3051 N N . GLY B 1 156 ? 4.34 -0.825 1.126 1 97.94 156 GLY B N 1
ATOM 3052 C CA . GLY B 1 156 ? 5.184 -1.538 0.182 1 97.94 156 GLY B CA 1
ATOM 3053 C C . GLY B 1 156 ? 6.211 -2.43 0.854 1 97.94 156 GLY B C 1
ATOM 3054 O O . GLY B 1 156 ? 6.43 -3.564 0.426 1 97.94 156 GLY B O 1
ATOM 3055 N N . ASN B 1 157 ? 6.781 -1.902 1.903 1 98.25 157 ASN B N 1
ATOM 3056 C CA . ASN B 1 157 ? 7.82 -2.654 2.6 1 98.25 157 ASN B CA 1
ATOM 3057 C C . ASN B 1 157 ? 7.238 -3.828 3.381 1 98.25 157 ASN B C 1
ATOM 3059 O O . ASN B 1 157 ? 7.871 -4.879 3.498 1 98.25 157 ASN B O 1
ATOM 3063 N N . ILE B 1 158 ? 6.043 -3.666 3.904 1 98.31 158 ILE B N 1
ATOM 3064 C CA . ILE B 1 158 ? 5.359 -4.754 4.598 1 98.31 158 ILE B CA 1
ATOM 3065 C C . ILE B 1 158 ? 5.066 -5.887 3.617 1 98.31 158 ILE B C 1
ATOM 3067 O O . ILE B 1 158 ? 5.305 -7.059 3.922 1 98.31 158 ILE B O 1
ATOM 3071 N N . LEU B 1 159 ? 4.59 -5.562 2.471 1 98.5 159 LEU B N 1
ATOM 3072 C CA . LEU B 1 159 ? 4.336 -6.578 1.453 1 98.5 159 LEU B CA 1
ATOM 3073 C C . LEU B 1 159 ? 5.641 -7.227 0.997 1 98.5 159 LEU B C 1
ATOM 3075 O O . LEU B 1 159 ? 5.699 -8.445 0.814 1 98.5 159 LEU B O 1
ATOM 3079 N N . TYR B 1 160 ? 6.707 -6.391 0.841 1 98.5 160 TYR B N 1
ATOM 3080 C CA . TYR B 1 160 ? 8.016 -6.863 0.406 1 98.5 160 TYR B CA 1
ATOM 3081 C C . TYR B 1 160 ? 8.555 -7.93 1.353 1 98.5 160 TYR B C 1
ATOM 3083 O O . TYR B 1 160 ? 8.891 -9.031 0.924 1 98.5 160 TYR B O 1
ATOM 3091 N N . TYR B 1 161 ? 8.539 -7.609 2.643 1 98.38 161 TYR B N 1
ATOM 3092 C CA . TYR B 1 161 ? 8.984 -8.547 3.668 1 98.38 161 TYR B CA 1
ATOM 3093 C C . TYR B 1 161 ? 8.031 -9.734 3.77 1 98.38 161 TYR B C 1
ATOM 3095 O O . TYR B 1 161 ? 8.477 -10.875 3.895 1 98.38 161 TYR B O 1
ATOM 3103 N N . GLY B 1 162 ? 6.746 -9.469 3.762 1 98.31 162 GLY B N 1
ATOM 3104 C CA . GLY B 1 162 ? 5.742 -10.508 3.953 1 98.31 162 GLY B CA 1
ATOM 3105 C C . GLY B 1 162 ? 5.773 -11.578 2.879 1 98.31 162 GLY B C 1
ATOM 3106 O O . GLY B 1 162 ? 5.707 -12.773 3.184 1 98.31 162 GLY B O 1
ATOM 3107 N N . ILE B 1 163 ? 5.887 -11.164 1.647 1 98.31 163 ILE B N 1
ATOM 3108 C CA . ILE B 1 163 ? 5.875 -12.109 0.539 1 98.31 163 ILE B CA 1
ATOM 3109 C C . ILE B 1 163 ? 7.141 -12.969 0.578 1 98.31 163 ILE B C 1
ATOM 3111 O O . ILE B 1 163 ? 7.09 -14.172 0.346 1 98.31 163 ILE B O 1
ATOM 3115 N N . CYS B 1 164 ? 8.258 -12.305 0.883 1 97.81 164 CYS B N 1
ATOM 3116 C CA . CYS B 1 164 ? 9.5 -13.055 1.022 1 97.81 164 CYS B CA 1
ATOM 3117 C C . CYS B 1 164 ? 9.383 -14.094 2.127 1 97.81 164 CYS B C 1
ATOM 3119 O O . CYS B 1 164 ? 9.75 -15.258 1.93 1 97.81 164 CYS B O 1
ATOM 3121 N N . ALA B 1 165 ? 8.859 -13.719 3.242 1 97.56 165 ALA B N 1
ATOM 3122 C CA . ALA B 1 165 ? 8.672 -14.633 4.363 1 97.56 165 ALA B CA 1
ATOM 3123 C C . ALA B 1 165 ? 7.691 -15.75 4.004 1 97.56 165 ALA B C 1
ATOM 3125 O O . ALA B 1 165 ? 7.91 -16.906 4.352 1 97.56 165 ALA B O 1
ATOM 3126 N N . PHE B 1 166 ? 6.691 -15.43 3.348 1 98.12 166 PHE B N 1
ATOM 3127 C CA . PHE B 1 166 ? 5.688 -16.406 2.928 1 98.12 166 PHE B CA 1
ATOM 3128 C C . PHE B 1 166 ? 6.305 -17.469 2.027 1 98.12 166 PHE B C 1
ATOM 3130 O O . PHE B 1 166 ? 6.109 -18.656 2.248 1 98.12 166 PHE B O 1
ATOM 3137 N N . ASP B 1 167 ? 7.062 -17.031 1.008 1 97.12 167 ASP B N 1
ATOM 3138 C CA . ASP B 1 167 ? 7.688 -17.953 0.065 1 97.12 167 ASP B CA 1
ATOM 3139 C C . ASP B 1 167 ? 8.664 -18.891 0.777 1 97.12 167 ASP B C 1
ATOM 3141 O O . ASP B 1 167 ? 8.781 -20.062 0.418 1 97.12 167 ASP B O 1
ATOM 3145 N N . PHE B 1 168 ? 9.305 -18.328 1.757 1 96.62 168 PHE B N 1
ATOM 3146 C CA . PHE B 1 168 ? 10.234 -19.141 2.531 1 96.62 168 PHE B CA 1
ATOM 3147 C C . PHE B 1 168 ? 9.484 -20.156 3.383 1 96.62 168 PHE B C 1
ATOM 3149 O O . PHE B 1 168 ? 9.797 -21.359 3.354 1 96.62 168 PHE B O 1
ATOM 3156 N N . LEU B 1 169 ? 8.461 -19.781 4.098 1 96.44 169 LEU B N 1
ATOM 3157 C CA . LEU B 1 169 ? 7.777 -20.609 5.086 1 96.44 169 LEU B CA 1
ATOM 3158 C C . LEU B 1 169 ? 6.871 -21.625 4.402 1 96.44 169 LEU B C 1
ATOM 3160 O O . LEU B 1 169 ? 6.719 -22.75 4.887 1 96.44 169 LEU B O 1
ATOM 3164 N N . VAL B 1 170 ? 6.32 -21.281 3.289 1 94.44 170 VAL B N 1
ATOM 3165 C CA . VAL B 1 170 ? 5.32 -22.125 2.645 1 94.44 170 VAL B CA 1
ATOM 3166 C C . VAL B 1 170 ? 5.98 -22.984 1.562 1 94.44 170 VAL B C 1
ATOM 3168 O O . VAL B 1 170 ? 5.68 -24.172 1.429 1 94.44 170 VAL B O 1
ATOM 3171 N N . TYR B 1 171 ? 6.957 -22.391 0.83 1 94.69 171 TYR B N 1
ATOM 3172 C CA . TYR B 1 171 ? 7.508 -23.094 -0.32 1 94.69 171 TYR B CA 1
ATOM 3173 C C . TYR B 1 171 ? 8.984 -23.422 -0.102 1 94.69 171 TYR B C 1
ATOM 3175 O O . TYR B 1 171 ? 9.602 -24.109 -0.917 1 94.69 171 TYR B O 1
ATOM 3183 N N . GLY B 1 172 ? 9.602 -22.875 0.911 1 95.19 172 GLY B N 1
ATOM 3184 C CA . GLY B 1 172 ? 11 -23.141 1.203 1 95.19 172 GLY B CA 1
ATOM 3185 C C . GLY B 1 172 ? 11.953 -22.406 0.27 1 95.19 172 GLY B C 1
ATOM 3186 O O . GLY B 1 172 ? 13.109 -22.812 0.117 1 95.19 172 GLY B O 1
ATOM 3187 N N . VAL B 1 173 ? 11.445 -21.375 -0.378 1 94.94 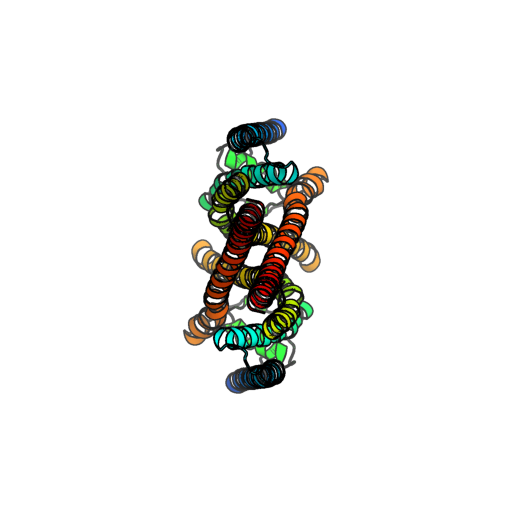173 VAL B N 1
ATOM 3188 C CA . VAL B 1 173 ? 12.266 -20.656 -1.345 1 94.94 173 VAL B CA 1
ATOM 3189 C C . VAL B 1 173 ? 13 -19.516 -0.648 1 94.94 173 VAL B C 1
ATOM 3191 O O . VAL B 1 173 ? 12.383 -18.719 0.064 1 94.94 173 VAL B O 1
ATOM 3194 N N . GLU B 1 174 ? 14.281 -19.438 -0.896 1 95.19 174 GLU B N 1
ATOM 3195 C CA . GLU B 1 174 ? 15.109 -18.344 -0.387 1 95.19 174 GLU B CA 1
ATOM 3196 C C . GLU B 1 174 ? 15.688 -17.516 -1.528 1 95.19 174 GLU B C 1
ATOM 3198 O O . GLU B 1 174 ? 16.359 -18.047 -2.414 1 95.19 174 GLU B O 1
ATOM 3203 N N . TYR B 1 175 ? 15.539 -16.219 -1.378 1 96.38 175 TYR B N 1
ATOM 3204 C CA . TYR B 1 175 ? 15.945 -15.352 -2.477 1 96.38 175 TYR B CA 1
ATOM 3205 C C . TYR B 1 175 ? 17.312 -14.727 -2.195 1 96.38 175 TYR B C 1
ATOM 3207 O O . TYR B 1 175 ? 17.922 -14.141 -3.09 1 96.38 175 TYR B O 1
ATOM 3215 N N . SER B 1 176 ? 17.734 -14.812 -0.953 1 96.06 176 SER B N 1
ATOM 3216 C CA . SER B 1 176 ? 18.984 -14.188 -0.535 1 96.06 176 SER B CA 1
ATOM 3217 C C . SER B 1 176 ? 20.109 -15.211 -0.449 1 96.06 176 SER B C 1
ATOM 3219 O O . SER B 1 176 ? 19.875 -16.359 -0.084 1 96.06 176 SER B O 1
ATOM 3221 N N . ARG B 1 177 ? 21.25 -14.75 -0.706 1 93.94 177 ARG B N 1
ATOM 3222 C CA . ARG B 1 177 ? 22.438 -15.547 -0.389 1 93.94 177 ARG B CA 1
ATOM 3223 C C . ARG B 1 177 ? 22.516 -15.828 1.107 1 93.94 177 ARG B C 1
ATOM 3225 O O . ARG B 1 177 ? 22.078 -15.016 1.923 1 93.94 177 ARG B O 1
ATOM 3232 N N . PRO B 1 178 ? 23.141 -16.875 1.422 1 89.94 178 PRO B N 1
ATOM 3233 C CA . PRO B 1 178 ? 23.094 -17.344 2.811 1 89.94 178 PRO B CA 1
ATOM 3234 C C . PRO B 1 178 ? 23.984 -16.516 3.736 1 89.94 178 PRO B C 1
ATOM 3236 O O . PRO B 1 178 ? 23.844 -16.578 4.961 1 89.94 178 PRO B O 1
ATOM 3239 N N . GLU B 1 179 ? 24.875 -15.75 3.174 1 91.38 179 GLU B N 1
ATOM 3240 C CA . GLU B 1 179 ? 25.734 -14.938 4.027 1 91.38 179 GLU B CA 1
ATOM 3241 C C . GLU B 1 179 ? 24.938 -13.883 4.785 1 91.38 179 GLU B C 1
ATOM 3243 O O . GLU B 1 179 ? 24.047 -13.25 4.219 1 91.38 179 GLU B O 1
ATOM 3248 N N . ASN B 1 180 ? 25.312 -13.562 5.965 1 89.94 180 ASN B N 1
ATOM 3249 C CA . ASN B 1 180 ? 24.562 -12.688 6.867 1 89.94 180 ASN B CA 1
ATOM 3250 C C . ASN B 1 180 ? 24.531 -11.25 6.355 1 89.94 180 ASN B C 1
ATOM 3252 O O . ASN B 1 180 ? 23.531 -10.547 6.523 1 89.94 180 ASN B O 1
ATOM 3256 N N . TYR B 1 181 ? 25.547 -10.867 5.809 1 90.38 181 TYR B N 1
ATOM 3257 C CA . TYR B 1 181 ? 25.594 -9.461 5.43 1 90.38 181 TYR B CA 1
ATOM 3258 C C . TYR B 1 181 ? 24.609 -9.164 4.301 1 90.38 181 TYR B C 1
ATOM 3260 O O . TYR B 1 181 ? 24.125 -8.039 4.176 1 90.38 181 TYR B O 1
ATOM 3268 N N . TYR B 1 182 ? 24.328 -10.18 3.516 1 92.06 182 TYR B N 1
ATOM 3269 C CA . TYR B 1 182 ? 23.344 -9.945 2.467 1 92.06 182 TYR B CA 1
ATOM 3270 C C . TYR B 1 182 ? 21.938 -9.914 3.043 1 92.06 182 TYR B C 1
ATOM 3272 O O . TYR B 1 182 ? 21.188 -8.961 2.822 1 92.06 182 TYR B O 1
ATOM 3280 N N . PHE B 1 183 ? 21.641 -10.914 3.795 1 94.31 183 PHE B N 1
ATOM 3281 C CA . PHE B 1 183 ? 20.266 -10.992 4.312 1 94.31 183 PHE B CA 1
ATOM 3282 C C . PHE B 1 183 ? 20.031 -9.914 5.367 1 94.31 183 PHE B C 1
ATOM 3284 O O . PHE B 1 183 ? 19.109 -9.102 5.238 1 94.31 183 PHE B O 1
ATOM 3291 N N . TYR B 1 184 ? 20.844 -9.797 6.379 1 95.06 184 TYR B N 1
ATOM 3292 C CA . TYR B 1 184 ? 20.594 -8.875 7.484 1 95.06 184 TYR B CA 1
ATOM 3293 C C . TYR B 1 184 ? 21.016 -7.461 7.121 1 95.06 184 TYR B C 1
ATOM 3295 O O . TYR B 1 184 ? 20.422 -6.484 7.574 1 95.06 184 TYR B O 1
ATOM 3303 N N . GLY B 1 185 ? 22.078 -7.363 6.359 1 94.5 185 GLY B N 1
ATOM 3304 C CA . GLY B 1 185 ? 22.562 -6.051 5.965 1 94.5 185 GLY B CA 1
ATOM 3305 C C . GLY B 1 185 ? 21.719 -5.406 4.879 1 94.5 185 GLY B C 1
ATOM 3306 O O . GLY B 1 185 ? 21.125 -4.348 5.098 1 94.5 185 GLY B O 1
ATOM 3307 N N . TYR B 1 186 ? 21.656 -6.098 3.717 1 94.75 186 TYR B N 1
ATOM 3308 C CA . TYR B 1 186 ? 20.953 -5.539 2.572 1 94.75 186 TYR B CA 1
ATOM 3309 C C . TYR B 1 186 ? 19.438 -5.695 2.734 1 94.75 186 TYR B C 1
ATOM 3311 O O . TYR B 1 186 ? 18.703 -4.711 2.715 1 94.75 186 TYR B O 1
ATOM 3319 N N . PHE B 1 187 ? 19.047 -6.832 3.025 1 96.62 187 PHE B N 1
ATOM 3320 C CA . PHE B 1 187 ? 17.625 -7.137 2.977 1 96.62 187 PHE B CA 1
ATOM 3321 C C . PHE B 1 187 ? 16.906 -6.566 4.191 1 96.62 187 PHE B C 1
ATOM 3323 O O . PHE B 1 187 ? 15.922 -5.844 4.055 1 96.62 187 PHE B O 1
ATOM 3330 N N . VAL B 1 188 ? 17.375 -6.824 5.395 1 96.62 188 VAL B N 1
ATOM 3331 C CA . VAL B 1 188 ? 16.672 -6.434 6.602 1 96.62 188 VAL B CA 1
ATOM 3332 C C . VAL B 1 188 ? 17 -4.984 6.953 1 96.62 188 VAL B C 1
ATOM 3334 O O . VAL B 1 188 ? 16.094 -4.141 7.031 1 96.62 188 VAL B O 1
ATOM 3337 N N . PHE B 1 189 ? 18.234 -4.637 7.07 1 96.31 189 PHE B N 1
ATOM 3338 C CA . PHE B 1 189 ? 18.672 -3.361 7.629 1 96.31 189 PHE B CA 1
ATOM 3339 C C . PHE B 1 189 ? 18.328 -2.217 6.684 1 96.31 189 PHE B C 1
ATOM 3341 O O . PHE B 1 189 ? 17.75 -1.212 7.098 1 96.31 189 PHE B O 1
ATOM 3348 N N . LEU B 1 190 ? 18.672 -2.33 5.477 1 94.81 190 LEU B N 1
ATOM 3349 C CA . LEU B 1 190 ? 18.469 -1.23 4.539 1 94.81 190 LEU B CA 1
ATOM 3350 C C . LEU B 1 190 ? 16.984 -0.974 4.316 1 94.81 190 LEU B C 1
ATOM 3352 O O . LEU B 1 190 ? 16.578 0.146 3.988 1 94.81 190 LEU B O 1
ATOM 3356 N N . ASN B 1 191 ? 16.188 -1.984 4.508 1 97.06 191 ASN B N 1
ATOM 3357 C CA . ASN B 1 191 ? 14.75 -1.813 4.32 1 97.06 191 ASN B CA 1
ATOM 3358 C C . ASN B 1 191 ? 14.062 -1.405 5.621 1 97.06 191 ASN B C 1
ATOM 3360 O O . ASN B 1 191 ? 12.938 -0.894 5.602 1 97.06 191 ASN B O 1
ATOM 3364 N N . ALA B 1 192 ? 14.68 -1.591 6.75 1 97.62 192 ALA B N 1
ATOM 3365 C CA . ALA B 1 192 ? 14.094 -1.282 8.055 1 97.62 192 ALA B CA 1
ATOM 3366 C C . ALA B 1 192 ? 13.805 0.211 8.188 1 97.62 192 ALA B C 1
ATOM 3368 O O . ALA B 1 192 ? 12.859 0.61 8.867 1 97.62 192 ALA B O 1
ATOM 3369 N N . PHE B 1 193 ? 14.617 1.053 7.488 1 97.31 193 PHE B N 1
ATOM 3370 C CA . PHE B 1 193 ? 14.391 2.494 7.508 1 97.31 193 PHE B CA 1
ATOM 3371 C C . PHE B 1 193 ? 13.008 2.83 6.969 1 97.31 193 PHE B C 1
ATOM 3373 O O . PHE B 1 193 ? 12.367 3.781 7.43 1 97.31 193 PHE B O 1
ATOM 3380 N N . TRP B 1 194 ? 12.555 2.035 6.035 1 97.5 194 TRP B N 1
ATOM 3381 C CA . TRP B 1 194 ? 11.273 2.291 5.387 1 97.5 194 TRP B CA 1
ATOM 3382 C C . TRP B 1 194 ? 10.125 1.719 6.207 1 97.5 194 TRP B C 1
ATOM 3384 O O . TRP B 1 194 ? 8.961 1.786 5.793 1 97.5 194 TRP B O 1
ATOM 3394 N N . ILE B 1 195 ? 10.414 1.163 7.316 1 98.31 195 ILE B N 1
ATOM 3395 C CA . ILE B 1 195 ? 9.406 0.749 8.289 1 98.31 195 ILE B CA 1
ATOM 3396 C C . ILE B 1 195 ? 9.367 1.741 9.445 1 98.31 195 ILE B C 1
ATOM 3398 O O . ILE B 1 195 ? 8.328 2.348 9.719 1 98.31 195 ILE B O 1
ATOM 3402 N N . VAL B 1 196 ? 10.492 2.027 10.023 1 98.56 196 VAL B N 1
ATOM 3403 C CA . VAL B 1 196 ? 10.578 2.773 11.273 1 98.56 196 VAL B CA 1
ATOM 3404 C C . VAL B 1 196 ? 10.227 4.238 11.023 1 98.56 196 VAL B C 1
ATOM 3406 O O . VAL B 1 196 ? 9.391 4.812 11.727 1 98.56 196 VAL B O 1
ATOM 3409 N N . ILE B 1 197 ? 10.82 4.824 10.047 1 98.81 197 ILE B N 1
ATOM 3410 C CA . ILE B 1 197 ? 10.672 6.258 9.82 1 98.81 197 ILE B CA 1
ATOM 3411 C C . ILE B 1 197 ? 9.242 6.566 9.375 1 98.81 197 ILE B C 1
ATOM 3413 O O . ILE B 1 197 ? 8.594 7.449 9.938 1 98.81 197 ILE B O 1
ATOM 3417 N N . PRO B 1 198 ? 8.703 5.801 8.461 1 98.81 198 PRO B N 1
ATOM 3418 C CA . PRO B 1 198 ? 7.32 6.07 8.055 1 98.81 198 PRO B CA 1
ATOM 3419 C C . PRO B 1 198 ? 6.328 5.887 9.203 1 98.81 198 PRO B C 1
ATOM 3421 O O . PRO B 1 198 ? 5.363 6.645 9.312 1 98.81 198 PRO B O 1
ATOM 3424 N N . VAL B 1 199 ? 6.543 4.895 10.016 1 98.81 199 VAL B N 1
ATOM 3425 C CA . VAL B 1 199 ? 5.645 4.699 11.156 1 98.81 199 VAL B CA 1
ATOM 3426 C C . VAL B 1 199 ? 5.656 5.945 12.039 1 98.81 199 VAL B C 1
ATOM 3428 O O . VAL B 1 199 ? 4.598 6.43 12.453 1 98.81 199 VAL B O 1
ATOM 3431 N N . TYR B 1 200 ? 6.82 6.473 12.305 1 98.81 200 TYR B N 1
ATOM 3432 C CA . TYR B 1 200 ? 6.957 7.688 13.102 1 98.81 200 TYR B CA 1
ATOM 3433 C C . TYR B 1 200 ? 6.273 8.867 12.422 1 98.81 200 TYR B C 1
ATOM 3435 O O . TYR B 1 200 ? 5.543 9.625 13.062 1 98.81 200 TYR B O 1
ATOM 3443 N N . LEU B 1 201 ? 6.461 9.016 11.164 1 98.88 201 LEU B N 1
ATOM 3444 C CA . LEU B 1 201 ? 5.961 10.172 10.438 1 98.88 201 LEU B CA 1
ATOM 3445 C C . LEU B 1 201 ? 4.441 10.109 10.289 1 98.88 201 LEU B C 1
ATOM 3447 O O . LEU B 1 201 ? 3.771 11.148 10.305 1 98.88 201 LEU B O 1
ATOM 3451 N N . ILE B 1 202 ? 3.922 8.93 10.094 1 98.88 202 ILE B N 1
ATOM 3452 C CA . ILE B 1 202 ? 2.473 8.766 10.055 1 98.88 202 ILE B CA 1
ATOM 3453 C C . ILE B 1 202 ? 1.873 9.172 11.398 1 98.88 202 ILE B C 1
ATOM 3455 O O . ILE B 1 202 ? 0.919 9.953 11.445 1 98.88 202 ILE B O 1
ATOM 3459 N N . SER B 1 203 ? 2.453 8.703 12.461 1 98.81 203 SER B N 1
ATOM 3460 C CA . SER B 1 203 ? 1.961 9.039 13.797 1 98.81 203 SER B CA 1
ATOM 3461 C C . SER B 1 203 ? 2.014 10.539 14.047 1 98.81 203 SER B C 1
ATOM 3463 O O . SER B 1 203 ? 1.071 11.117 14.594 1 98.81 203 SER B O 1
ATOM 3465 N N . ASP B 1 204 ? 3.096 11.109 13.68 1 98.75 204 ASP B N 1
ATOM 3466 C CA . ASP B 1 204 ? 3.279 12.547 13.828 1 98.75 204 ASP B CA 1
ATOM 3467 C C . ASP B 1 204 ? 2.203 13.32 13.07 1 98.75 204 ASP B C 1
ATOM 3469 O O . ASP B 1 204 ? 1.587 14.234 13.625 1 98.75 204 ASP B O 1
ATOM 3473 N N . SER B 1 205 ? 1.98 12.922 11.836 1 98.88 205 SER B N 1
ATOM 3474 C CA . SER B 1 205 ? 1.04 13.656 10.992 1 98.88 205 SER B CA 1
ATOM 3475 C C . SER B 1 205 ? -0.402 13.391 11.414 1 98.88 205 SER B C 1
ATOM 3477 O O . SER B 1 205 ? -1.256 14.273 11.32 1 98.88 205 SER B O 1
ATOM 3479 N N . VAL B 1 206 ? -0.694 12.195 11.859 1 98.81 206 VAL B N 1
ATOM 3480 C CA . VAL B 1 206 ? -2.029 11.875 12.352 1 98.81 206 VAL B CA 1
ATOM 3481 C C . VAL B 1 206 ? -2.346 12.742 13.57 1 98.81 206 VAL B C 1
ATOM 3483 O O . VAL B 1 206 ? -3.418 13.344 13.648 1 98.81 206 VAL B O 1
ATOM 3486 N N . ARG B 1 207 ? -1.427 12.852 14.469 1 98.69 207 ARG B N 1
ATOM 3487 C CA . ARG B 1 207 ? -1.613 13.656 15.672 1 98.69 207 ARG B CA 1
ATOM 3488 C C . ARG B 1 207 ? -1.729 15.141 15.328 1 98.69 207 ARG B C 1
ATOM 3490 O O . ARG B 1 207 ? -2.551 15.852 15.906 1 98.69 207 ARG B O 1
ATOM 3497 N N . SER B 1 208 ? -0.896 15.547 14.422 1 98.5 208 SER B N 1
ATOM 3498 C CA . SER B 1 208 ? -0.927 16.938 14.016 1 98.5 208 SER B CA 1
ATOM 3499 C C . SER B 1 208 ? -2.262 17.312 13.375 1 98.5 208 SER B C 1
ATOM 3501 O O . SER B 1 208 ? -2.826 18.359 13.656 1 98.5 208 SER B O 1
ATOM 3503 N N . CYS B 1 209 ? -2.734 16.453 12.508 1 98.56 209 CYS B N 1
ATOM 3504 C CA . CYS B 1 209 ? -4.027 16.688 11.875 1 98.56 209 CYS B CA 1
ATOM 3505 C C . CYS B 1 209 ? -5.145 16.719 12.906 1 98.56 209 CYS B C 1
ATOM 3507 O O . CYS B 1 209 ? -5.984 17.609 12.898 1 98.56 209 CYS B O 1
ATOM 3509 N N . ALA B 1 210 ? -5.145 15.742 13.766 1 98.44 210 ALA B N 1
ATOM 3510 C CA . ALA B 1 210 ? -6.176 15.68 14.797 1 98.44 210 ALA B CA 1
ATOM 3511 C C . ALA B 1 210 ? -6.148 16.922 15.68 1 98.44 210 ALA B C 1
ATOM 3513 O O . ALA B 1 210 ? -7.199 17.469 16.031 1 98.44 210 ALA B O 1
ATOM 3514 N N . ALA B 1 211 ? -4.988 17.344 16.016 1 98.19 211 ALA B N 1
ATOM 3515 C CA . ALA B 1 211 ? -4.844 18.562 16.828 1 98.19 211 ALA B CA 1
ATOM 3516 C C . ALA B 1 211 ? -5.395 19.781 16.109 1 98.19 211 ALA B C 1
ATOM 3518 O O . ALA B 1 211 ? -6.016 20.641 16.719 1 98.19 211 ALA B O 1
ATOM 3519 N N . ALA B 1 212 ? -5.117 19.891 14.852 1 97.81 212 ALA B N 1
ATOM 3520 C CA . ALA B 1 212 ? -5.629 21 14.07 1 97.81 212 ALA B CA 1
ATOM 3521 C C . ALA B 1 212 ? -7.152 21.031 14.094 1 97.81 212 ALA B C 1
ATOM 3523 O O . ALA B 1 212 ? -7.754 22.109 14.25 1 97.81 212 ALA B O 1
ATOM 3524 N N . PHE B 1 213 ? -7.766 19.906 13.906 1 97.44 213 PHE B N 1
ATOM 3525 C CA . PHE B 1 213 ? -9.219 19.828 13.953 1 97.44 213 PHE B CA 1
ATOM 3526 C C . PHE B 1 213 ? -9.734 20.219 15.336 1 97.44 213 PHE B C 1
ATOM 3528 O O . PHE B 1 213 ? -10.734 20.922 15.453 1 97.44 213 PHE B O 1
ATOM 3535 N N . ALA B 1 214 ? -9.102 19.766 16.344 1 96.12 214 ALA B N 1
ATOM 3536 C CA . ALA B 1 214 ? -9.492 20.094 17.703 1 96.12 214 ALA B CA 1
ATOM 3537 C C . ALA B 1 214 ? -9.344 21.578 17.969 1 96.12 214 ALA B C 1
ATOM 3539 O O . ALA B 1 214 ? -10.18 22.188 18.656 1 96.12 214 ALA B O 1
ATOM 3540 N N . ASP B 1 215 ? -8.289 22.125 17.484 1 95.25 215 ASP B N 1
ATOM 3541 C CA . ASP B 1 215 ? -8.023 23.562 17.672 1 95.25 215 ASP B CA 1
ATOM 3542 C C . ASP B 1 215 ? -9.086 24.406 16.984 1 95.25 215 ASP B C 1
ATOM 3544 O O . ASP B 1 215 ? -9.523 25.422 17.531 1 95.25 215 ASP B O 1
ATOM 3548 N N . VAL B 1 216 ? -9.391 24 15.781 1 94.81 216 VAL B N 1
ATOM 3549 C CA . VAL B 1 216 ? -10.422 24.734 15.062 1 94.81 216 VAL B CA 1
ATOM 3550 C C . VAL B 1 216 ? -11.719 24.719 15.859 1 94.81 216 VAL B C 1
ATOM 3552 O O . VAL B 1 216 ? -12.383 25.75 15.992 1 94.81 216 VAL B O 1
ATOM 3555 N N . LYS B 1 217 ? -12.109 23.609 16.375 1 91.44 217 LYS B N 1
ATOM 3556 C CA . LYS B 1 217 ? -13.328 23.484 17.172 1 91.44 217 LYS B CA 1
ATOM 3557 C C . LYS B 1 217 ? -13.258 24.344 18.438 1 91.44 217 LYS B C 1
ATOM 3559 O O . LYS B 1 217 ? -14.219 25.031 18.781 1 91.44 217 LYS B O 1
ATOM 3564 N N . ARG B 1 218 ? -12.172 24.359 19.062 1 91.31 218 ARG B N 1
ATOM 3565 C CA . ARG B 1 218 ? -11.969 25.125 20.297 1 91.31 218 ARG B CA 1
ATOM 3566 C C . ARG B 1 218 ? -12.031 26.625 20.016 1 91.31 218 ARG B C 1
ATOM 3568 O O . ARG B 1 218 ? -12.68 27.359 20.75 1 91.31 218 ARG B O 1
ATOM 3575 N N . LEU B 1 219 ? -11.383 27.047 18.969 1 89.88 219 LEU B N 1
ATOM 3576 C CA . LEU B 1 219 ? -11.281 28.469 18.641 1 89.88 219 LEU B CA 1
ATOM 3577 C C . LEU B 1 219 ? -12.625 29 18.156 1 89.88 219 LEU B C 1
ATOM 3579 O O . LEU B 1 219 ? -12.969 30.156 18.438 1 89.88 219 LEU B O 1
ATOM 3583 N N . LYS B 1 220 ? -13.352 28.188 17.469 1 86.19 220 LYS B N 1
ATOM 3584 C CA . LYS B 1 220 ? -14.68 28.609 17.016 1 86.19 220 LYS B CA 1
ATOM 3585 C C . LYS B 1 220 ? -15.648 28.703 18.188 1 86.19 220 LYS B C 1
ATOM 3587 O O . LYS B 1 220 ? -16.5 29.594 18.219 1 86.19 220 LYS B O 1
ATOM 3592 N N . THR B 1 221 ? -15.57 27.906 19.141 1 85.31 221 THR B N 1
ATOM 3593 C CA . THR B 1 221 ? -16.422 27.953 20.328 1 85.31 221 THR B CA 1
ATOM 3594 C C . THR B 1 221 ? -16.047 29.156 21.219 1 85.31 221 THR B C 1
ATOM 3596 O O . THR B 1 221 ? -16.922 29.812 21.766 1 85.31 221 THR B O 1
ATOM 3599 N N . ALA B 1 222 ? -14.789 29.484 21.344 1 79.62 222 ALA B N 1
ATOM 3600 C CA . ALA B 1 222 ? -14.32 30.625 22.125 1 79.62 222 ALA B CA 1
ATOM 3601 C C . ALA B 1 222 ? -14.734 31.938 21.469 1 79.62 222 ALA B C 1
ATOM 3603 O O . ALA B 1 222 ? -15.086 32.906 22.156 1 79.62 222 ALA B O 1
ATOM 3604 N N . GLY B 1 223 ? -14.609 31.969 20.172 1 72.12 223 GLY B N 1
ATOM 3605 C CA . GLY B 1 223 ? -15.039 33.156 19.469 1 72.12 223 GLY B CA 1
ATOM 3606 C C . GLY B 1 223 ? -16.516 33.438 19.625 1 72.12 223 GLY B C 1
ATOM 3607 O O . GLY B 1 223 ? -16.922 34.594 19.781 1 72.12 223 GLY B O 1
ATOM 3608 N N . ILE B 1 224 ? -17.312 32.469 19.656 1 70.19 224 ILE B N 1
ATOM 3609 C CA . ILE B 1 224 ? -18.75 32.625 19.828 1 70.19 224 ILE B CA 1
ATOM 3610 C C . ILE B 1 224 ? -19.047 33.094 21.266 1 70.19 224 ILE B C 1
ATOM 3612 O O . ILE B 1 224 ? -19.875 34 21.469 1 70.19 224 ILE B O 1
ATOM 3616 N N . ASN B 1 225 ? -18.312 32.562 22.219 1 69.44 225 ASN B N 1
ATOM 3617 C CA . ASN B 1 225 ? -18.516 32.938 23.609 1 69.44 225 ASN B CA 1
ATOM 3618 C C . ASN B 1 225 ? -17.984 34.344 23.891 1 69.44 225 ASN B C 1
ATOM 3620 O O . ASN B 1 225 ? -18.531 35.062 24.734 1 69.44 225 ASN B O 1
ATOM 3624 N N . GLY B 1 226 ? -16.953 34.812 23.234 1 61.94 226 GLY B N 1
ATOM 3625 C CA . GLY B 1 226 ? -16.438 36.156 23.406 1 61.94 226 GLY B CA 1
ATOM 3626 C C . GLY B 1 226 ? -17.344 37.219 22.797 1 61.94 226 GLY B C 1
ATOM 3627 O O . GLY B 1 226 ? -17.5 38.312 23.359 1 61.94 226 GLY B O 1
ATOM 3628 N N . SER B 1 227 ? -17.891 36.969 21.734 1 61.72 227 SER B N 1
ATOM 3629 C CA . SER B 1 227 ? -18.797 37.938 21.094 1 61.72 227 SER B CA 1
ATOM 3630 C C . SER B 1 227 ? -20.094 38.062 21.875 1 61.72 227 SER B C 1
ATOM 3632 O O . SER B 1 227 ? -20.672 39.156 21.938 1 61.72 227 SER B O 1
ATOM 3634 N N . ALA B 1 228 ? -20.578 37.125 22.531 1 62.19 228 ALA B N 1
ATOM 3635 C CA . ALA B 1 228 ? -21.766 37.188 23.359 1 62.19 228 ALA B CA 1
ATOM 3636 C C . ALA B 1 228 ? -21.547 38.062 24.594 1 62.19 228 ALA B C 1
ATOM 3638 O O . ALA B 1 228 ? -22.438 38.812 25.016 1 62.19 228 ALA B O 1
ATOM 3639 N N . LYS B 1 229 ? -20.469 38.156 25.172 1 57.69 229 LYS B N 1
ATOM 3640 C CA . LYS B 1 229 ? -20.172 38.969 26.344 1 57.69 229 LYS B CA 1
ATOM 3641 C C . LYS B 1 229 ? -20.094 40.438 25.984 1 57.69 229 LYS B C 1
ATOM 3643 O O . LYS B 1 229 ? -20.406 41.312 26.797 1 57.69 229 LYS B O 1
ATOM 3648 N N . LYS B 1 230 ? -19.859 40.812 24.781 1 58.31 230 LYS B N 1
ATOM 3649 C CA . LYS B 1 230 ? -19.75 42.219 24.422 1 58.31 230 LYS B CA 1
ATOM 3650 C C . LYS B 1 230 ? -21.125 42.812 24.172 1 58.31 230 LYS B C 1
ATOM 3652 O O . LYS B 1 230 ? -21.281 44.031 24.109 1 58.31 230 LYS B O 1
ATOM 3657 N N . THR B 1 231 ? -22.062 42 23.969 1 55.19 231 THR B N 1
ATOM 3658 C CA . THR B 1 231 ? -23.391 42.531 23.688 1 55.19 231 THR B CA 1
ATOM 3659 C C . THR B 1 231 ? -24.234 42.625 24.953 1 55.19 231 THR B C 1
ATOM 3661 O O . THR B 1 231 ? -25.359 43.094 24.922 1 55.19 231 THR B O 1
ATOM 3664 N N . THR B 1 232 ? -23.719 42.125 26.125 1 46.72 232 THR B N 1
ATOM 3665 C CA . THR B 1 232 ? -24.453 42.406 27.344 1 46.72 232 THR B CA 1
ATOM 3666 C C . THR B 1 232 ? -23.844 43.625 28.078 1 46.72 232 THR B C 1
ATOM 3668 O O . THR B 1 232 ? -22.625 43.75 28.125 1 46.72 232 THR B O 1
#

Organism: NCBI:txid1220207

InterPro domains:
  IPR007905 Emopamil-binding protein [PTHR14207] (1-217)
  I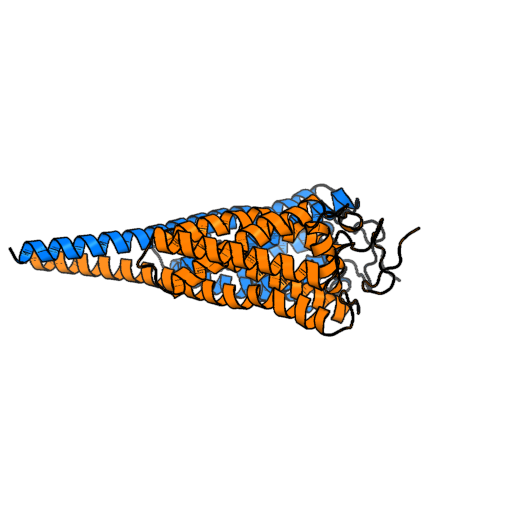PR033118 EXPERA domain [PF05241] (91-205)
  IPR033118 EXPERA domain [PS51751] (56-202)

Solvent-accessible surface area (backbone atoms only — not comparable to full-atom values): 23378 Å² total; per-residue (Å²): 129,81,55,87,75,81,45,24,45,82,80,62,77,50,74,66,38,46,81,67,87,68,52,68,66,56,49,54,50,51,52,49,51,51,51,50,51,48,38,52,49,45,49,51,52,42,42,70,74,28,75,81,64,49,68,71,58,49,53,50,31,36,50,25,50,50,44,13,51,49,22,37,50,56,29,30,48,44,48,75,34,44,90,51,33,43,49,39,81,49,68,69,30,36,46,50,58,58,57,20,37,24,35,27,54,71,54,55,66,33,43,64,58,43,44,53,32,36,48,36,10,72,47,44,6,59,48,22,44,54,40,30,51,22,56,62,66,67,40,49,52,28,42,55,51,43,32,51,47,23,48,51,45,28,52,53,47,51,51,55,53,42,28,51,50,42,36,31,76,75,69,66,47,47,36,32,32,87,53,59,62,31,34,53,44,51,46,44,48,65,46,44,55,42,44,55,51,23,54,51,45,30,52,53,23,40,52,50,47,21,48,28,42,48,46,41,54,51,52,55,52,49,51,55,55,54,59,55,59,71,75,104,128,82,55,86,77,80,45,24,44,82,82,61,78,50,77,67,38,47,83,67,89,68,52,70,68,57,48,53,49,49,52,50,51,50,51,50,50,49,38,51,51,44,49,52,54,43,42,70,77,25,76,80,63,49,68,68,58,47,53,50,31,36,50,24,50,50,42,14,51,48,21,37,48,56,30,30,47,43,49,74,33,43,89,52,33,43,47,38,81,49,68,68,31,37,46,48,58,58,55,20,38,24,35,26,54,70,54,57,67,34,44,63,59,43,44,52,32,36,46,38,9,71,47,42,6,60,48,22,45,54,41,27,51,23,57,62,66,67,39,50,54,29,42,54,50,43,33,52,47,24,46,53,46,26,52,52,46,50,52,54,54,42,28,52,50,42,36,31,75,74,71,67,50,48,37,31,32,87,53,60,63,31,36,50,43,52,46,45,49,65,46,43,56,41,46,56,52,22,54,52,46,30,53,54,25,39,50,51,46,21,47,27,42,48,47,41,55,53,52,55,53,49,53,55,57,56,56,56,58,71,75,103